Protein AF-A0A7S0PW74-F1 (afdb_monomer_lite)

Sequence (748 aa):
HPSLRSSLRRDSSGASSLSLKTGSLSGWDAIRASLVSQNSRSLRGGLPRKHKSSKRLRESSTKAVKDARGGAAVTSRTSLGFSASAIYFLVLERTWWYCALVIAGVFALSLGVCALLCMVVGGFHDPLDSTATAPLRFAASHVLTMSFGTVTPVTDASYALAVTQCFLGVLLNVFMFTFVITKFQRPLAHMLLADSACLCTRAGEPFILVRIGNLRCNTLHRAEVTLTLLRRKRTPEGETFVSRTALSLQEPPRTLTAVATVAHKIIPQGPGGVFMDLATGRKTSEELKDLLLQCIVTAYDPIYDAEVCAVKVYSAHNFARGCVYADVMNVDEKGQAVVDFERIHDVLPQKVKIFPPLKDSWEGPDMNRPARMLEVVFGGGRACHGSKDDAFPTLGPLTAMEQVCSYCYKLALLLNEAGMDYIPYIANISLGDDKPDWLEACNPKKETPVARLQGKTEWIAGSDAIMSTLAEMDERVRAVVARRREDVNEGHEQVIKKAYMSVLGGVMFGPTVGLKRAVKIGGVGVMLLKMVGLVTPDIEKEVEEEMKKQMERKEAESEAPSDDIVVDVDNVDEGLNVRSLVQTCVSEAFDTIERLTAPSHGDEGRMFLCGKAPGVMDFGAAVDLANFFQPSFEVFLAKHDIRFRIGPNCRAWHARMTSLPHWRSGMGAGHSDGTAAAMKTIVTKLVLWSKDPGYPERAASEELLRSTMRDFPPAYIEDTGKEEMRSDDMDSVNGGTSLNSATAKLCV

pLDDT: mean 70.31, std 19.85, range [21.89, 93.12]

Structure (mmCIF, N/CA/C/O backbone):
data_AF-A0A7S0PW74-F1
#
_entry.id   AF-A0A7S0PW74-F1
#
loop_
_atom_site.group_PDB
_atom_site.id
_atom_site.type_symbol
_atom_site.label_atom_id
_atom_site.label_alt_id
_atom_site.label_comp_id
_atom_site.label_asym_id
_atom_site.label_entity_id
_atom_site.label_seq_id
_atom_site.pdbx_PDB_ins_code
_atom_site.Cartn_x
_atom_site.Cartn_y
_atom_site.Cartn_z
_atom_site.occupancy
_atom_site.B_iso_or_equiv
_atom_site.auth_seq_id
_atom_site.auth_comp_id
_atom_site.auth_asym_id
_atom_site.auth_atom_id
_atom_site.pdbx_PDB_model_num
ATOM 1 N N . HIS A 1 1 ? -49.889 -34.559 -34.375 1.00 26.36 1 HIS A N 1
ATOM 2 C CA . HIS A 1 1 ? -50.869 -34.787 -33.290 1.00 26.36 1 HIS A CA 1
ATOM 3 C C . HIS A 1 1 ? -50.469 -33.950 -32.068 1.00 26.36 1 HIS A C 1
ATOM 5 O O . HIS A 1 1 ? -49.305 -33.566 -32.017 1.00 26.36 1 HIS A O 1
ATOM 11 N N . PRO A 1 2 ? -51.425 -33.532 -31.215 1.00 39.31 2 PRO A N 1
ATOM 12 C CA . PRO A 1 2 ? -51.431 -32.190 -30.596 1.00 39.31 2 PRO A CA 1
ATOM 13 C C . PRO A 1 2 ? -51.059 -32.203 -29.092 1.00 39.31 2 PRO A C 1
ATOM 15 O O . PRO A 1 2 ? -51.047 -33.270 -28.494 1.00 39.31 2 PRO A O 1
ATOM 18 N N . SER A 1 3 ? -50.693 -31.086 -28.445 1.00 31.28 3 SER A N 1
ATOM 19 C CA . SER A 1 3 ? -51.528 -29.910 -28.090 1.00 31.28 3 SER A CA 1
ATOM 20 C C . SER A 1 3 ? -50.742 -28.575 -28.174 1.00 31.28 3 SER A C 1
ATOM 22 O O . SER A 1 3 ? -49.561 -28.541 -27.861 1.00 31.28 3 SER A O 1
ATOM 24 N N . LEU A 1 4 ? -51.255 -27.462 -28.739 1.00 30.25 4 LEU A N 1
ATOM 25 C CA . LEU A 1 4 ? -52.389 -26.606 -28.297 1.00 30.25 4 LEU A CA 1
ATOM 26 C C . LEU A 1 4 ? -52.130 -26.040 -26.881 1.00 30.25 4 LEU A C 1
ATOM 28 O O . LEU A 1 4 ? -51.934 -26.833 -25.973 1.00 30.25 4 LEU A O 1
ATOM 32 N N . ARG A 1 5 ? -52.140 -24.730 -26.572 1.00 27.38 5 ARG A N 1
ATOM 33 C CA . ARG A 1 5 ? -52.720 -23.476 -27.141 1.00 27.38 5 ARG A CA 1
ATOM 34 C C . ARG A 1 5 ? -51.967 -22.275 -26.470 1.00 27.38 5 ARG A C 1
ATOM 36 O O . ARG A 1 5 ? -51.250 -22.527 -25.515 1.00 27.38 5 ARG A O 1
ATOM 43 N N . SER A 1 6 ? -52.043 -20.981 -26.824 1.00 25.36 6 SER A N 1
ATOM 44 C CA . SER A 1 6 ? -52.828 -20.210 -27.811 1.00 25.36 6 SER A CA 1
ATOM 45 C C . SER A 1 6 ? -52.332 -18.745 -27.955 1.00 25.36 6 SER A C 1
ATOM 47 O O . SER A 1 6 ? -51.978 -18.127 -26.960 1.00 25.36 6 SER A O 1
ATOM 49 N N . SER A 1 7 ? -52.446 -18.196 -29.179 1.00 25.28 7 SER A N 1
ATOM 50 C CA . SER A 1 7 ? -52.958 -16.843 -29.553 1.00 25.28 7 SER A CA 1
ATOM 51 C C . SER A 1 7 ? -52.359 -15.563 -28.914 1.00 25.28 7 SER A C 1
ATOM 53 O O . SER A 1 7 ? -52.553 -15.321 -27.732 1.00 25.28 7 SER A O 1
ATOM 55 N N . LEU A 1 8 ? -51.644 -14.699 -29.658 1.00 25.05 8 LEU A N 1
ATOM 56 C CA . LEU A 1 8 ? -52.113 -13.688 -30.653 1.00 25.05 8 LEU A CA 1
ATOM 57 C C . LEU A 1 8 ? -52.636 -12.358 -30.058 1.00 25.05 8 LEU A C 1
ATOM 59 O O . LEU A 1 8 ? -53.739 -12.346 -29.519 1.00 25.05 8 LEU A O 1
ATOM 63 N N . ARG A 1 9 ? -51.975 -11.227 -30.385 1.00 23.22 9 ARG A N 1
ATOM 64 C CA . ARG A 1 9 ? -52.495 -10.170 -31.303 1.00 23.22 9 ARG A CA 1
ATOM 65 C C . ARG A 1 9 ? -51.614 -8.898 -31.366 1.00 23.22 9 ARG A C 1
ATOM 67 O O . ARG A 1 9 ? -51.376 -8.328 -30.315 1.00 23.22 9 ARG A O 1
ATOM 74 N N . ARG A 1 10 ? -51.341 -8.433 -32.608 1.00 24.02 10 ARG A N 1
ATOM 75 C CA . ARG A 1 10 ? -51.412 -7.032 -33.137 1.00 24.02 10 ARG A CA 1
ATOM 76 C C . ARG A 1 10 ? -50.574 -5.919 -32.463 1.00 24.02 10 ARG A C 1
ATOM 78 O O . ARG A 1 10 ? -50.341 -5.977 -31.272 1.00 24.02 10 ARG A O 1
ATOM 85 N N . ASP A 1 11 ? -50.160 -4.812 -33.089 1.00 23.56 11 ASP A N 1
ATOM 86 C CA . ASP A 1 11 ? -50.058 -4.282 -34.477 1.00 23.56 11 ASP A CA 1
ATOM 87 C C . ASP A 1 11 ? -49.192 -2.982 -34.366 1.00 23.56 11 ASP A C 1
ATOM 89 O O . ASP A 1 11 ? -49.089 -2.446 -33.265 1.00 23.56 11 ASP A O 1
ATOM 93 N N . SER A 1 12 ? -48.533 -2.374 -35.366 1.00 23.67 12 SER A N 1
ATOM 94 C CA . SER A 1 12 ? -48.287 -2.657 -36.797 1.00 23.67 12 SER A CA 1
ATOM 95 C C . SER A 1 12 ? -47.074 -1.827 -37.312 1.00 23.67 12 SER A C 1
ATOM 97 O O . SER A 1 12 ? -46.492 -1.050 -36.567 1.00 23.67 12 SER A O 1
ATOM 99 N N . SER A 1 13 ? -46.774 -1.921 -38.620 1.00 23.92 13 SER A N 1
ATOM 100 C CA . SER A 1 13 ? -46.237 -0.851 -39.508 1.00 23.92 13 SER A CA 1
ATOM 101 C C . SER A 1 13 ? -44.921 -0.113 -39.176 1.00 23.92 13 SER A C 1
ATOM 103 O O . SER A 1 13 ? -44.860 0.704 -38.264 1.00 23.92 13 SER A O 1
ATOM 105 N N . GLY A 1 14 ? -43.924 -0.246 -40.064 1.00 25.14 14 GLY A N 1
ATOM 106 C CA . GLY A 1 14 ? -42.720 0.605 -40.055 1.00 25.14 14 GLY A CA 1
ATOM 107 C C . GLY A 1 14 ? -41.662 0.297 -41.126 1.00 25.14 14 GLY A C 1
ATOM 108 O O . GLY A 1 14 ? -40.483 0.533 -40.888 1.00 25.14 14 GLY A O 1
ATOM 109 N N . ALA A 1 15 ? -42.038 -0.274 -42.276 1.00 24.55 15 ALA A N 1
ATOM 110 C CA . ALA A 1 15 ? -41.085 -0.621 -43.334 1.00 24.55 15 ALA A CA 1
ATOM 111 C C . ALA A 1 15 ? -40.976 0.489 -44.393 1.00 24.55 15 ALA A C 1
ATOM 113 O O . ALA A 1 15 ? -41.976 0.846 -45.013 1.00 24.55 15 ALA A O 1
ATOM 114 N N . SER A 1 16 ? -39.756 0.955 -44.670 1.00 23.95 16 SER A N 1
ATOM 115 C CA . SER A 1 16 ? -39.411 1.671 -45.903 1.00 23.95 16 SER A CA 1
ATOM 116 C C . SER A 1 16 ? -38.285 0.926 -46.625 1.00 23.95 16 SER A C 1
ATOM 118 O O . SER A 1 16 ? -37.119 0.934 -46.239 1.00 23.95 16 SER A O 1
ATOM 120 N N . SER A 1 17 ? -38.668 0.210 -47.677 1.00 23.95 17 SER A N 1
ATOM 121 C CA . SER A 1 17 ? -37.766 -0.547 -48.541 1.00 23.95 17 SER A CA 1
ATOM 122 C C . SER A 1 17 ? -37.004 0.360 -49.506 1.00 23.95 17 SER A C 1
ATOM 124 O O . SER A 1 17 ? -37.617 1.201 -50.161 1.00 23.95 17 SER A O 1
ATOM 126 N N . LEU A 1 18 ? -35.721 0.074 -49.732 1.00 24.02 18 LEU A N 1
ATOM 127 C CA . LEU A 1 18 ? -35.034 0.425 -50.976 1.00 24.02 18 LEU A CA 1
ATOM 128 C C . LEU A 1 18 ? -34.329 -0.822 -51.513 1.00 24.02 18 LEU A C 1
ATOM 130 O O . LEU A 1 18 ? -33.553 -1.463 -50.806 1.00 24.02 18 LEU A O 1
ATOM 134 N N . SER A 1 19 ? -34.668 -1.214 -52.742 1.00 23.45 19 SER A N 1
ATOM 135 C CA . SER A 1 19 ? -34.262 -2.500 -53.307 1.00 23.45 19 SER A CA 1
ATOM 136 C C . SER A 1 19 ? -32.999 -2.404 -54.158 1.00 23.45 19 SER A C 1
ATOM 138 O O . SER A 1 19 ? -32.862 -1.471 -54.941 1.00 23.45 19 SER A O 1
ATOM 140 N N . LEU A 1 20 ? -32.204 -3.476 -54.111 1.00 27.30 20 LEU A N 1
ATOM 141 C CA . LEU A 1 20 ? -31.405 -4.018 -55.217 1.00 27.30 20 LEU A CA 1
ATOM 142 C C . LEU A 1 20 ? -30.475 -3.061 -55.987 1.00 27.30 20 LEU A C 1
ATOM 144 O O . LEU A 1 20 ? -30.891 -2.331 -56.883 1.00 27.30 20 LEU A O 1
ATOM 148 N N . LYS A 1 21 ? -29.171 -3.321 -55.851 1.00 24.86 21 LYS A N 1
ATOM 149 C CA . LYS A 1 21 ? -28.338 -3.607 -57.029 1.00 24.86 21 LYS A CA 1
ATOM 150 C C . LYS A 1 21 ? -27.363 -4.738 -56.719 1.00 24.86 21 LYS A C 1
ATOM 152 O O . LYS A 1 21 ? -26.547 -4.642 -55.810 1.00 24.86 21 LYS A O 1
ATOM 157 N N . THR A 1 22 ? -27.478 -5.821 -57.476 1.00 34.19 22 THR A N 1
ATOM 158 C CA . THR A 1 22 ? -26.543 -6.947 -57.470 1.00 34.19 22 THR A CA 1
ATOM 159 C C . THR A 1 22 ? -25.238 -6.543 -58.151 1.00 34.19 22 THR A C 1
ATOM 161 O O . THR A 1 22 ? -25.248 -6.147 -59.315 1.00 34.19 22 THR A O 1
ATOM 164 N N . GLY A 1 23 ? -24.118 -6.685 -57.445 1.00 29.89 23 GLY A N 1
ATOM 165 C CA . GLY A 1 23 ? -22.765 -6.571 -57.987 1.00 29.89 23 GLY A CA 1
ATOM 166 C C . GLY A 1 23 ? -21.885 -7.633 -57.335 1.00 29.89 23 GLY A C 1
ATOM 167 O O . GLY A 1 23 ? -21.949 -7.819 -56.121 1.00 29.89 23 GLY A O 1
ATOM 168 N N . SER A 1 24 ? -21.119 -8.377 -58.133 1.00 39.22 24 SER A N 1
ATOM 169 C CA . SER A 1 24 ? -20.318 -9.507 -57.656 1.00 39.22 24 SER A CA 1
ATOM 170 C C . SER A 1 24 ? -19.193 -9.039 -56.729 1.00 39.22 24 SER A C 1
ATOM 172 O O . SER A 1 24 ? -18.222 -8.433 -57.185 1.00 39.22 24 SER A O 1
ATOM 174 N N . LEU A 1 25 ? -19.306 -9.342 -55.436 1.00 34.91 25 LEU A N 1
ATOM 175 C CA . LEU A 1 25 ? -18.268 -9.049 -54.450 1.00 34.91 25 LEU A CA 1
ATOM 176 C C . LEU A 1 25 ? -17.141 -10.082 -54.537 1.00 34.91 25 LEU A C 1
ATOM 178 O O . LEU A 1 25 ? -17.371 -11.290 -54.473 1.00 34.91 25 LEU A O 1
ATOM 182 N N . SER A 1 26 ? -15.914 -9.588 -54.690 1.00 47.88 26 SER A N 1
ATOM 183 C CA . SER A 1 26 ? -14.710 -10.420 -54.705 1.00 47.88 26 SER A CA 1
ATOM 184 C C . SER A 1 26 ? -14.426 -11.016 -53.319 1.00 47.88 26 SER A C 1
ATOM 186 O O . SER A 1 26 ? -14.817 -10.449 -52.297 1.00 47.88 26 SER A O 1
ATOM 188 N N . GLY A 1 27 ? -13.681 -12.126 -53.260 1.00 46.31 27 GLY A N 1
ATOM 189 C CA . GLY A 1 27 ? -13.376 -12.840 -52.007 1.00 46.31 27 GLY A CA 1
ATOM 190 C C . GLY A 1 27 ? -12.637 -12.030 -50.925 1.00 46.31 27 GLY A C 1
ATOM 191 O O . GLY A 1 27 ? -12.500 -12.501 -49.799 1.00 46.31 27 GLY A O 1
ATOM 192 N N . TRP A 1 28 ? -12.191 -10.808 -51.227 1.00 41.69 28 TRP A N 1
ATOM 193 C CA . TRP A 1 28 ? -11.517 -9.914 -50.285 1.00 41.69 28 TRP A CA 1
ATOM 194 C C . TRP A 1 28 ? -12.446 -9.296 -49.231 1.00 41.69 28 TRP A C 1
ATOM 196 O O . TRP A 1 28 ? -12.022 -9.105 -48.089 1.00 41.69 28 TRP A O 1
ATOM 206 N N . ASP A 1 29 ? -13.716 -9.041 -49.554 1.00 44.25 29 ASP A N 1
ATOM 207 C CA . ASP A 1 29 ? -14.646 -8.423 -48.596 1.00 44.25 29 ASP A CA 1
ATOM 208 C C . ASP A 1 29 ? -15.149 -9.421 -47.540 1.00 44.25 29 ASP A C 1
ATOM 210 O O . ASP A 1 29 ? -15.344 -9.054 -46.380 1.00 44.25 29 ASP A O 1
ATOM 214 N N . ALA A 1 30 ? -15.227 -10.713 -47.883 1.00 44.44 30 ALA A N 1
ATOM 215 C CA . ALA A 1 30 ? -15.480 -11.788 -46.919 1.00 44.44 30 ALA A CA 1
ATOM 216 C C . ALA A 1 30 ? -14.355 -11.904 -45.868 1.00 44.44 30 ALA A C 1
ATOM 218 O O . ALA A 1 30 ? -14.619 -12.099 -44.679 1.00 44.44 30 ALA A O 1
ATOM 219 N N . ILE A 1 31 ? -13.096 -11.713 -46.282 1.00 46.66 31 ILE A N 1
ATOM 220 C CA . ILE A 1 31 ? -11.932 -11.697 -45.379 1.00 46.66 31 ILE A CA 1
ATOM 221 C C . ILE A 1 31 ? -11.988 -10.473 -44.453 1.00 46.66 31 ILE A C 1
ATOM 223 O O . ILE A 1 31 ? -11.723 -10.586 -43.254 1.00 46.66 31 ILE A O 1
ATOM 227 N N . ARG A 1 32 ? -12.388 -9.305 -44.973 1.00 43.56 32 ARG A N 1
ATOM 228 C CA . ARG A 1 32 ? -12.528 -8.081 -44.169 1.00 43.56 32 ARG A CA 1
ATOM 229 C C . ARG A 1 32 ? -13.679 -8.179 -43.155 1.00 43.56 32 ARG A C 1
ATOM 231 O O . ARG A 1 32 ? -13.511 -7.721 -42.029 1.00 43.56 32 ARG A O 1
ATOM 238 N N . ALA A 1 33 ? -14.792 -8.832 -43.499 1.00 39.62 33 ALA A N 1
ATOM 239 C CA . ALA A 1 33 ? -15.888 -9.106 -42.563 1.00 39.62 33 ALA A CA 1
ATOM 240 C C . ALA A 1 33 ? -15.487 -10.087 -41.439 1.00 39.62 33 ALA A C 1
ATOM 242 O O . ALA A 1 33 ? -15.831 -9.866 -40.278 1.00 39.62 33 ALA A O 1
ATOM 243 N N . SER A 1 34 ? -14.699 -11.122 -41.761 1.00 38.75 34 SER A N 1
ATOM 244 C CA . SER A 1 34 ? -14.145 -12.075 -40.781 1.00 38.75 34 SER A CA 1
ATOM 245 C C . SER A 1 34 ? -13.250 -11.397 -39.729 1.00 38.75 34 SER A C 1
ATOM 247 O O . SER A 1 34 ? -13.304 -11.723 -38.544 1.00 38.75 34 SER A O 1
ATOM 249 N N . LEU A 1 35 ? -12.474 -10.386 -40.136 1.00 39.03 35 LEU A N 1
ATOM 250 C CA . LEU A 1 35 ? -11.573 -9.642 -39.245 1.00 39.03 35 LEU A CA 1
ATOM 251 C C . LEU A 1 35 ? -12.277 -8.655 -38.294 1.00 39.03 35 LEU A C 1
ATOM 253 O O . LEU A 1 35 ? -11.657 -8.215 -37.328 1.00 39.03 35 LEU A O 1
ATOM 257 N N . VAL A 1 36 ? -13.546 -8.306 -38.537 1.00 37.41 36 VAL A N 1
ATOM 258 C CA . VAL A 1 36 ? -14.300 -7.337 -37.714 1.00 37.41 36 VAL A CA 1
ATOM 259 C C . VAL A 1 36 ? -15.231 -8.022 -36.701 1.00 37.41 36 VAL A C 1
ATOM 261 O O . VAL A 1 36 ? -15.533 -7.438 -35.663 1.00 37.41 36 VAL A O 1
ATOM 264 N N . SER A 1 37 ? -15.647 -9.273 -36.932 1.00 31.47 37 SER A N 1
ATOM 265 C CA . SER A 1 37 ? -16.603 -9.979 -36.058 1.00 31.47 37 SER A CA 1
ATOM 266 C C . SER A 1 37 ? -15.991 -10.701 -34.844 1.00 31.47 37 SER A C 1
ATOM 268 O O . SER A 1 37 ? -16.731 -11.147 -33.969 1.00 31.47 37 SER A O 1
ATOM 270 N N . GLN A 1 38 ? -14.660 -10.776 -34.713 1.00 34.81 38 GLN A N 1
ATOM 271 C CA . GLN A 1 38 ? -13.976 -11.507 -33.625 1.00 34.81 38 GLN A CA 1
ATOM 272 C C . GLN A 1 38 ? -14.002 -10.838 -32.228 1.00 34.81 38 GLN A C 1
ATOM 274 O O . GLN A 1 38 ? -13.204 -11.199 -31.365 1.00 34.81 38 GLN A O 1
ATOM 279 N N . ASN A 1 39 ? -14.901 -9.883 -31.961 1.00 31.22 39 ASN A N 1
ATOM 280 C CA . ASN A 1 39 ? -14.884 -9.096 -30.717 1.00 31.22 39 ASN A CA 1
ATOM 281 C C . ASN A 1 39 ? -16.090 -9.319 -29.777 1.00 31.22 39 ASN A C 1
ATOM 283 O O . ASN A 1 39 ? -16.366 -8.476 -28.924 1.00 31.22 39 ASN A O 1
ATOM 287 N N . SER A 1 40 ? -16.803 -10.450 -29.884 1.00 31.00 40 SER A N 1
ATOM 288 C CA . SER A 1 40 ? -17.872 -10.801 -28.930 1.00 31.00 40 SER A CA 1
ATOM 289 C C . SER A 1 40 ? -18.058 -12.313 -28.709 1.00 31.00 40 SER A C 1
ATOM 291 O O . SER A 1 40 ? -18.593 -12.991 -29.583 1.00 31.00 40 SER A O 1
ATOM 293 N N . ARG A 1 41 ? -17.762 -12.777 -27.476 1.00 27.94 41 ARG A N 1
ATOM 294 C CA . ARG A 1 41 ? -17.952 -14.153 -26.934 1.00 27.94 41 ARG A CA 1
ATOM 295 C C . ARG A 1 41 ? -17.000 -15.202 -27.569 1.00 27.94 41 ARG A C 1
ATOM 297 O O . ARG A 1 41 ? -16.639 -15.072 -28.726 1.00 27.94 41 ARG A O 1
ATOM 304 N N . SER A 1 42 ? -16.518 -16.239 -26.874 1.00 25.66 42 SER A N 1
ATOM 305 C CA . SER A 1 42 ? -16.908 -16.842 -25.583 1.00 25.66 42 SER A CA 1
ATOM 306 C C . SER A 1 42 ? -15.698 -17.334 -24.744 1.00 25.66 42 SER A C 1
ATOM 308 O O . SER A 1 42 ? -14.543 -17.090 -25.083 1.00 25.66 42 SER A O 1
ATOM 310 N N . LEU A 1 43 ? -15.975 -17.999 -23.611 1.00 33.78 43 LEU A N 1
ATOM 311 C CA . LEU A 1 43 ? -14.990 -18.627 -22.717 1.00 33.78 43 LEU A CA 1
ATOM 312 C C . LEU A 1 43 ? -14.404 -19.950 -23.271 1.00 33.78 43 LEU A C 1
ATOM 314 O O . LEU A 1 43 ? -15.048 -20.629 -24.064 1.00 33.78 43 LEU A O 1
ATOM 318 N N . ARG A 1 44 ? -13.278 -20.372 -22.659 1.00 28.30 44 ARG A N 1
ATOM 319 C CA . ARG A 1 44 ? -12.519 -21.646 -22.788 1.00 28.30 44 ARG A CA 1
ATOM 320 C C . ARG A 1 44 ? -11.646 -21.809 -24.049 1.00 28.30 44 ARG A C 1
ATOM 322 O O . ARG A 1 44 ? -12.087 -21.587 -25.165 1.00 28.30 44 ARG A O 1
ATOM 329 N N . GLY A 1 45 ? -10.415 -22.294 -23.832 1.00 26.20 45 GLY A N 1
ATOM 330 C CA . GLY A 1 45 ? -9.419 -22.624 -24.867 1.00 26.20 45 GLY A CA 1
ATOM 331 C C . GLY A 1 45 ? -8.117 -21.827 -24.704 1.00 26.20 45 GLY A C 1
ATOM 332 O O . GLY A 1 45 ? -8.136 -20.600 -24.722 1.00 26.20 45 GLY A O 1
ATOM 333 N N . GLY A 1 46 ? -6.988 -22.507 -24.478 1.00 37.75 46 GLY A N 1
ATOM 334 C CA . GLY A 1 46 ? -5.704 -21.865 -24.158 1.00 37.75 46 GLY A CA 1
ATOM 335 C C . GLY A 1 46 ? -4.875 -21.425 -25.374 1.00 37.75 46 GLY A C 1
ATOM 336 O O . GLY A 1 46 ? -4.895 -22.089 -26.402 1.00 37.75 46 GLY A O 1
ATOM 337 N N . LEU A 1 47 ? -4.069 -20.366 -25.172 1.00 37.31 47 LEU A N 1
ATOM 338 C CA . LEU A 1 47 ? -3.068 -19.768 -26.088 1.00 37.31 47 LEU A CA 1
ATOM 339 C C . LEU A 1 47 ? -3.653 -19.118 -27.369 1.00 37.31 47 LEU A C 1
ATOM 341 O O . LEU A 1 47 ? -4.346 -19.769 -28.139 1.00 37.31 47 LEU A O 1
ATOM 345 N N . PRO A 1 48 ? -3.363 -17.816 -27.616 1.00 37.25 48 PRO A N 1
ATOM 346 C CA . PRO A 1 48 ? -1.986 -17.354 -27.826 1.00 37.25 48 PRO A CA 1
ATOM 347 C C . PRO A 1 48 ? -1.652 -16.002 -27.143 1.00 37.25 48 PRO A C 1
ATOM 349 O O . PRO A 1 48 ? -1.709 -14.939 -27.766 1.00 37.25 48 PRO A O 1
ATOM 352 N N . ARG A 1 49 ? -1.240 -16.019 -25.861 1.00 36.72 49 ARG A N 1
ATOM 353 C CA . ARG A 1 49 ? -0.764 -14.807 -25.140 1.00 36.72 49 ARG A CA 1
ATOM 354 C C . ARG A 1 49 ? 0.741 -14.523 -25.306 1.00 36.72 49 ARG A C 1
ATOM 356 O O . ARG A 1 49 ? 1.091 -13.379 -25.603 1.00 36.72 49 ARG A O 1
ATOM 363 N N . LYS A 1 50 ? 1.606 -15.550 -25.232 1.00 38.31 50 LYS A N 1
ATOM 364 C CA . LYS A 1 50 ? 3.087 -15.426 -25.185 1.00 38.31 50 LYS A CA 1
ATOM 365 C C . LYS A 1 50 ? 3.726 -14.551 -26.279 1.00 38.31 50 LYS A C 1
ATOM 367 O O . LYS A 1 50 ? 4.732 -13.888 -26.044 1.00 38.31 50 LYS A O 1
ATOM 372 N N . HIS A 1 51 ? 3.167 -14.520 -27.492 1.00 38.22 51 HIS A N 1
ATOM 373 C CA . HIS A 1 51 ? 3.782 -13.762 -28.592 1.00 38.22 51 HIS A CA 1
ATOM 374 C C . HIS A 1 51 ? 3.449 -12.254 -28.571 1.00 38.22 51 HIS A C 1
ATOM 376 O O . HIS A 1 51 ? 4.185 -11.453 -29.154 1.00 38.22 51 HIS A O 1
ATOM 382 N N . LYS A 1 52 ? 2.365 -11.850 -27.885 1.00 46.22 52 LYS A N 1
ATOM 383 C CA . LYS A 1 52 ? 1.984 -10.437 -27.691 1.00 46.22 52 LYS A CA 1
ATOM 384 C C . LYS A 1 52 ? 2.655 -9.823 -26.451 1.00 46.22 52 LYS A C 1
ATOM 386 O O . LYS A 1 52 ? 2.988 -8.639 -26.485 1.00 46.22 52 LYS A O 1
ATOM 391 N N . SER A 1 53 ? 2.896 -10.606 -25.397 1.00 54.00 53 SER A N 1
ATOM 392 C CA . SER A 1 53 ? 3.572 -10.165 -24.163 1.00 54.00 53 SER A CA 1
ATOM 393 C C . SER A 1 53 ? 5.049 -9.822 -24.395 1.00 54.00 53 SER A C 1
ATOM 395 O O . SER A 1 53 ? 5.464 -8.698 -24.115 1.00 54.00 53 SER A O 1
ATOM 397 N N . SER A 1 54 ? 5.824 -10.722 -25.014 1.00 58.72 54 SER A N 1
ATOM 398 C CA . SER A 1 54 ? 7.246 -10.488 -25.335 1.00 58.72 54 SER A CA 1
ATOM 399 C C . SER A 1 54 ? 7.471 -9.210 -26.163 1.00 58.72 54 SER A C 1
ATOM 401 O O . SER A 1 54 ? 8.415 -8.454 -25.918 1.00 58.72 54 SER A O 1
ATOM 403 N N . LYS A 1 55 ? 6.563 -8.913 -27.106 1.00 62.75 55 LYS A N 1
ATOM 404 C CA . LYS A 1 55 ? 6.609 -7.678 -27.900 1.00 62.75 55 LYS A CA 1
ATOM 405 C C . LYS A 1 55 ? 6.415 -6.431 -27.025 1.00 62.75 55 LYS A C 1
ATOM 407 O O . LYS A 1 55 ? 7.226 -5.515 -27.125 1.00 62.75 55 LYS A O 1
ATOM 412 N N . ARG A 1 56 ? 5.423 -6.428 -26.122 1.00 67.94 56 ARG A N 1
ATOM 413 C CA . ARG A 1 56 ? 5.193 -5.326 -25.166 1.00 67.94 56 ARG A CA 1
ATOM 414 C C . ARG A 1 56 ? 6.379 -5.090 -24.230 1.00 67.94 56 ARG A C 1
ATOM 416 O O . ARG A 1 56 ? 6.758 -3.942 -24.031 1.00 67.94 56 ARG A O 1
ATOM 423 N N . LEU A 1 57 ? 7.000 -6.148 -23.701 1.00 60.06 57 LEU A N 1
ATOM 424 C CA . LEU A 1 57 ? 8.174 -6.024 -22.823 1.00 60.06 57 LEU A CA 1
ATOM 425 C C . LEU A 1 57 ? 9.362 -5.375 -23.555 1.00 60.06 57 LEU A C 1
ATOM 427 O O . LEU A 1 57 ? 9.994 -4.453 -23.036 1.00 60.06 57 LEU A O 1
ATOM 431 N N . ARG A 1 58 ? 9.620 -5.783 -24.807 1.00 59.88 58 ARG A N 1
ATOM 432 C CA . ARG A 1 58 ? 10.639 -5.150 -25.665 1.00 59.88 58 ARG A CA 1
ATOM 433 C C . ARG A 1 58 ? 10.295 -3.690 -25.985 1.00 59.88 58 ARG A C 1
ATOM 435 O O . ARG A 1 58 ? 11.182 -2.839 -25.949 1.00 59.88 58 ARG A O 1
ATOM 442 N N . GLU A 1 59 ? 9.031 -3.375 -26.256 1.00 67.06 59 GLU A N 1
ATOM 443 C CA . GLU A 1 59 ? 8.564 -2.001 -26.499 1.00 67.06 59 GLU A CA 1
ATOM 444 C C . GLU A 1 59 ? 8.689 -1.108 -25.250 1.00 67.06 59 GLU A C 1
ATOM 446 O O . GLU A 1 59 ? 9.172 0.017 -25.361 1.00 67.06 59 GLU A O 1
ATOM 451 N N . SER A 1 60 ? 8.350 -1.598 -24.052 1.00 58.62 60 SER A N 1
ATOM 452 C CA . SER A 1 60 ? 8.458 -0.809 -22.814 1.00 58.62 60 SER A CA 1
ATOM 453 C C . SER A 1 60 ? 9.919 -0.590 -22.382 1.00 58.62 60 SER A C 1
ATOM 455 O O . SER A 1 60 ? 10.294 0.535 -22.046 1.00 58.62 60 SER A O 1
ATOM 457 N N . SER A 1 61 ? 10.790 -1.603 -22.502 1.00 59.03 61 SER A N 1
ATOM 458 C CA . SER A 1 61 ? 12.238 -1.441 -22.266 1.00 59.03 61 SER A CA 1
ATOM 459 C C . SER A 1 61 ? 12.885 -0.488 -23.284 1.00 59.03 61 SER A C 1
ATOM 461 O O . SER A 1 61 ? 13.568 0.460 -22.897 1.00 59.03 61 SER A O 1
ATOM 463 N N . THR A 1 62 ? 12.605 -0.637 -24.587 1.00 59.50 62 THR A N 1
ATOM 464 C CA . THR A 1 62 ? 13.127 0.305 -25.601 1.00 59.50 62 THR A CA 1
ATOM 465 C C . THR A 1 62 ? 12.583 1.724 -25.432 1.00 59.50 62 THR A C 1
ATOM 467 O O . THR A 1 62 ? 13.310 2.676 -25.718 1.00 59.50 62 THR A O 1
ATOM 470 N N . LYS A 1 63 ? 11.358 1.896 -24.916 1.00 62.50 63 LYS A N 1
ATOM 471 C CA . LYS A 1 63 ? 10.814 3.207 -24.538 1.00 62.50 63 LYS A CA 1
ATOM 472 C C . LYS A 1 63 ? 11.566 3.814 -23.350 1.00 62.50 63 LYS A C 1
ATOM 474 O O . LYS A 1 63 ? 12.018 4.945 -23.477 1.00 62.50 63 LYS A O 1
ATOM 479 N N . ALA A 1 64 ? 11.800 3.070 -22.268 1.00 54.62 64 ALA A N 1
ATOM 480 C CA . ALA A 1 64 ? 12.579 3.556 -21.119 1.00 54.62 64 ALA A CA 1
ATOM 481 C C . ALA A 1 64 ? 14.028 3.937 -21.503 1.00 54.62 64 ALA A C 1
ATOM 483 O O . ALA A 1 64 ? 14.554 4.966 -21.081 1.00 54.62 64 ALA A O 1
ATOM 484 N N . VAL A 1 65 ? 14.662 3.161 -22.390 1.00 57.22 65 VAL A N 1
ATOM 485 C CA . VAL A 1 65 ? 15.989 3.485 -22.948 1.00 57.22 65 VAL A CA 1
ATOM 486 C C . VAL A 1 65 ? 15.949 4.701 -23.887 1.00 57.22 65 VAL A C 1
ATOM 488 O O . VAL A 1 65 ? 16.934 5.430 -23.991 1.00 57.22 65 VAL A O 1
ATOM 491 N N . LYS A 1 66 ? 14.833 4.955 -24.582 1.00 60.22 66 LYS A N 1
ATOM 492 C CA . LYS A 1 66 ? 14.648 6.147 -25.427 1.00 60.22 66 LYS A CA 1
ATOM 493 C C . LYS A 1 66 ? 14.382 7.404 -24.593 1.00 60.22 66 LYS A C 1
ATOM 495 O O . LYS A 1 66 ? 14.923 8.463 -24.908 1.00 60.22 66 LYS A O 1
ATOM 500 N N . ASP A 1 67 ? 13.597 7.286 -23.529 1.00 58.69 67 ASP A N 1
ATOM 501 C CA . ASP A 1 67 ? 13.308 8.384 -22.606 1.00 58.69 67 ASP A CA 1
ATOM 502 C C . ASP A 1 67 ? 14.583 8.780 -21.832 1.00 58.69 67 ASP A C 1
ATOM 504 O O . ASP A 1 67 ? 14.864 9.971 -21.692 1.00 58.69 67 ASP A O 1
ATOM 508 N N . ALA A 1 68 ? 15.449 7.812 -21.492 1.00 55.12 68 ALA A N 1
ATOM 509 C CA . ALA A 1 68 ? 16.804 8.053 -20.971 1.00 55.12 68 ALA A CA 1
ATOM 510 C C . ALA A 1 68 ? 17.720 8.842 -21.925 1.00 55.12 68 ALA A C 1
ATOM 512 O O . ALA A 1 68 ? 18.631 9.533 -21.478 1.00 55.12 68 ALA A O 1
ATOM 513 N N . ARG A 1 69 ? 17.468 8.792 -23.240 1.00 55.75 69 ARG A N 1
ATOM 514 C CA . ARG A 1 69 ? 18.199 9.568 -24.263 1.00 55.75 69 ARG A CA 1
ATOM 515 C C . ARG A 1 69 ? 17.609 10.968 -24.496 1.00 55.75 69 ARG A C 1
ATOM 517 O O . ARG A 1 69 ? 17.978 11.629 -25.461 1.00 55.75 69 ARG A O 1
ATOM 524 N N . GLY A 1 70 ? 16.695 11.424 -23.636 1.00 53.16 70 GLY A N 1
ATOM 525 C CA . GLY A 1 70 ? 16.153 12.787 -23.644 1.00 53.16 70 GLY A CA 1
ATOM 526 C C . GLY A 1 70 ? 14.774 12.950 -24.290 1.00 53.16 70 GLY A C 1
ATOM 527 O O . GLY A 1 70 ? 14.281 14.075 -24.361 1.00 53.16 70 GLY A O 1
ATOM 528 N N . GLY A 1 71 ? 14.129 11.867 -24.746 1.00 60.66 71 GLY A N 1
ATOM 529 C CA . GLY A 1 71 ? 12.722 11.866 -25.174 1.00 60.66 71 GLY A CA 1
ATOM 530 C C . GLY A 1 71 ? 12.348 13.022 -26.119 1.00 60.66 71 GLY A C 1
ATOM 531 O O . GLY A 1 71 ? 12.823 13.091 -27.253 1.00 60.66 71 GLY A O 1
ATOM 532 N N . ALA A 1 72 ? 11.501 13.942 -25.642 1.00 47.19 72 ALA A N 1
ATOM 533 C CA . ALA A 1 72 ? 11.026 15.106 -26.398 1.00 47.19 72 ALA A CA 1
ATOM 534 C C . ALA A 1 72 ? 12.146 16.067 -26.858 1.00 47.19 72 ALA A C 1
ATOM 536 O O . ALA A 1 72 ? 12.012 16.684 -27.916 1.00 47.19 72 ALA A O 1
ATOM 537 N N . ALA A 1 73 ? 13.266 16.151 -26.131 1.00 49.59 73 ALA A N 1
ATOM 538 C CA . ALA A 1 73 ? 14.408 16.995 -26.497 1.00 49.59 73 ALA A CA 1
ATOM 539 C C . ALA A 1 73 ? 15.220 16.439 -27.686 1.00 49.59 73 ALA A C 1
ATOM 541 O O . ALA A 1 73 ? 15.961 17.176 -28.337 1.00 49.59 73 ALA A O 1
ATOM 542 N N . VAL A 1 74 ? 15.058 15.153 -28.028 1.00 54.31 74 VAL A N 1
ATOM 543 C CA . VAL A 1 74 ? 15.643 14.580 -29.254 1.00 54.31 74 VAL A CA 1
ATOM 544 C C . VAL A 1 74 ? 14.932 15.137 -30.491 1.00 54.31 74 VAL A C 1
ATOM 546 O O . VAL A 1 74 ? 15.579 15.443 -31.489 1.00 54.31 74 VAL A O 1
ATOM 549 N N . THR A 1 75 ? 13.615 15.347 -30.411 1.00 51.84 75 THR A N 1
ATOM 550 C CA . THR A 1 75 ? 12.806 15.947 -31.488 1.00 51.84 75 THR A CA 1
ATOM 551 C C . THR A 1 75 ? 13.159 17.404 -31.784 1.00 51.84 75 THR A C 1
ATOM 553 O O . THR A 1 75 ? 12.917 17.845 -32.898 1.00 51.84 75 THR A O 1
ATOM 556 N N . SER A 1 76 ? 13.764 18.136 -30.843 1.00 52.41 76 SER A N 1
ATOM 557 C CA . SER A 1 76 ? 14.286 19.490 -31.081 1.00 52.41 76 SER A CA 1
ATOM 558 C C . SER A 1 76 ? 15.699 19.522 -31.679 1.00 52.41 76 SER A C 1
ATOM 560 O O . SER A 1 76 ? 16.166 20.596 -32.034 1.00 52.41 76 SER A O 1
ATOM 562 N N . ARG A 1 77 ? 16.394 18.381 -31.835 1.00 55.84 77 ARG A N 1
ATOM 563 C CA . ARG A 1 77 ? 17.731 18.346 -32.472 1.00 55.84 77 ARG A CA 1
ATOM 564 C C . ARG A 1 77 ? 17.682 18.519 -33.995 1.00 55.84 77 ARG A C 1
ATOM 566 O O . ARG A 1 77 ? 18.722 18.755 -34.594 1.00 55.84 77 ARG A O 1
ATOM 573 N N . THR A 1 78 ? 16.506 18.438 -34.622 1.00 54.94 78 THR A N 1
ATOM 574 C CA . THR A 1 78 ? 16.316 18.636 -36.074 1.00 54.94 78 THR A CA 1
ATOM 575 C C . THR A 1 78 ? 16.562 20.070 -36.553 1.00 54.94 78 THR A C 1
ATOM 577 O O . THR A 1 78 ? 16.632 20.282 -37.759 1.00 54.94 78 THR A O 1
ATOM 580 N N . SER A 1 79 ? 16.716 21.044 -35.649 1.00 53.81 79 SER A N 1
ATOM 581 C CA . SER A 1 79 ? 17.128 22.416 -35.983 1.00 53.81 79 SER A CA 1
ATOM 582 C C . SER A 1 79 ? 18.649 22.610 -36.059 1.00 53.81 79 SER A C 1
ATOM 584 O O . SER A 1 79 ? 19.099 23.640 -36.555 1.00 53.81 79 SER A O 1
ATOM 586 N N . LEU A 1 80 ? 19.451 21.643 -35.594 1.00 53.81 80 LEU A N 1
ATOM 587 C CA . LEU A 1 80 ? 20.908 21.667 -35.731 1.00 53.81 80 LEU A CA 1
ATOM 588 C C . LEU A 1 80 ? 21.312 20.869 -36.978 1.00 53.81 80 LEU A C 1
ATOM 590 O O . LEU A 1 80 ? 20.941 19.707 -37.129 1.00 53.81 80 LEU A O 1
ATOM 594 N N . GLY A 1 81 ? 22.042 21.524 -37.885 1.00 55.97 81 GLY A N 1
ATOM 595 C CA . GLY A 1 81 ? 22.304 21.031 -39.240 1.00 55.97 81 GLY A CA 1
ATOM 596 C C . GLY A 1 81 ? 23.104 19.724 -39.339 1.00 55.97 81 GLY A C 1
ATOM 597 O O . GLY A 1 81 ? 23.712 19.243 -38.382 1.00 55.97 81 GLY A O 1
ATOM 598 N N . PHE A 1 82 ? 23.125 19.156 -40.548 1.00 61.78 82 PHE A N 1
ATOM 599 C CA . PHE A 1 82 ? 23.842 17.917 -40.854 1.00 61.78 82 PHE A CA 1
ATOM 600 C C . PHE A 1 82 ? 25.360 18.076 -40.677 1.00 61.78 82 PHE A C 1
ATOM 602 O O . PHE A 1 82 ? 26.026 18.736 -41.469 1.00 61.78 82 PHE A O 1
ATOM 609 N N . SER A 1 83 ? 25.909 17.405 -39.664 1.00 73.06 83 SER A N 1
ATOM 610 C CA . SER A 1 83 ? 27.350 17.238 -39.444 1.00 73.06 83 SER A CA 1
ATOM 611 C C . SER A 1 83 ? 27.720 15.751 -39.443 1.00 73.06 83 SER A C 1
ATOM 613 O O . SER A 1 83 ? 26.891 14.900 -39.111 1.00 73.06 83 SER A O 1
ATOM 615 N N . ALA A 1 84 ? 28.971 15.417 -39.770 1.00 69.31 84 ALA A N 1
ATOM 616 C CA . ALA A 1 84 ? 29.460 14.034 -39.770 1.00 69.31 84 ALA A CA 1
ATOM 617 C C . ALA A 1 84 ? 29.296 13.349 -38.395 1.00 69.31 84 ALA A C 1
ATOM 619 O O . ALA A 1 84 ? 28.938 12.172 -38.318 1.00 69.31 84 ALA A O 1
ATOM 620 N N . SER A 1 85 ? 29.451 14.103 -37.300 1.00 74.25 85 SER A N 1
ATOM 621 C CA . SER A 1 85 ? 29.191 13.611 -35.939 1.00 74.25 85 SER A CA 1
ATOM 622 C C . SER A 1 85 ? 27.712 13.278 -35.700 1.00 74.25 85 SER A C 1
ATOM 624 O O . SER A 1 85 ? 27.401 12.316 -34.998 1.00 74.25 85 SER A O 1
ATOM 626 N N . ALA A 1 86 ? 26.783 14.009 -36.326 1.00 75.81 86 ALA A N 1
ATOM 627 C CA . ALA A 1 86 ? 25.355 13.711 -36.248 1.00 75.81 86 ALA A CA 1
ATOM 628 C C . ALA A 1 86 ? 25.014 12.392 -36.961 1.00 75.81 86 ALA A C 1
ATOM 630 O O . ALA A 1 86 ? 24.212 11.619 -36.441 1.00 75.81 86 ALA A O 1
ATOM 631 N N . ILE A 1 87 ? 25.665 12.090 -38.094 1.00 74.88 87 ILE A N 1
ATOM 632 C CA . ILE A 1 87 ? 25.510 10.805 -38.800 1.00 74.88 87 ILE A CA 1
ATOM 633 C C . ILE A 1 87 ? 25.998 9.646 -37.918 1.00 74.88 87 ILE A C 1
ATOM 635 O O . ILE A 1 87 ? 25.276 8.660 -37.764 1.00 74.88 87 ILE A O 1
ATOM 639 N N . TYR A 1 88 ? 27.162 9.785 -37.273 1.00 80.75 88 TYR A N 1
ATOM 640 C CA . TYR A 1 88 ? 27.693 8.796 -36.323 1.00 80.75 88 TYR A CA 1
ATOM 641 C C . TYR A 1 88 ? 26.685 8.472 -35.203 1.00 80.75 88 TYR A C 1
ATOM 643 O O . TYR A 1 88 ? 26.292 7.314 -35.033 1.00 80.75 88 TYR A O 1
ATOM 651 N N . PHE A 1 89 ? 26.181 9.485 -34.487 1.00 79.12 89 PHE A N 1
ATOM 652 C CA . PHE A 1 89 ? 25.194 9.259 -33.422 1.00 79.12 89 PHE A CA 1
ATOM 653 C C . PHE A 1 89 ? 23.864 8.701 -33.953 1.00 79.12 89 PHE A C 1
ATOM 655 O O . PHE A 1 89 ? 23.290 7.804 -33.334 1.00 79.12 89 PHE A O 1
ATOM 662 N N . LEU A 1 90 ? 23.397 9.154 -35.122 1.00 78.62 90 LEU A N 1
ATOM 663 C CA . LEU A 1 90 ? 22.165 8.669 -35.749 1.00 78.62 90 LEU A CA 1
ATOM 664 C C . LEU A 1 90 ? 22.248 7.176 -36.110 1.00 78.62 90 LEU A C 1
ATOM 666 O O . LEU A 1 90 ? 21.307 6.425 -35.837 1.00 78.62 90 LEU A O 1
ATOM 670 N N . VAL A 1 91 ? 23.378 6.724 -36.665 1.00 81.06 91 VAL A N 1
ATOM 671 C CA . VAL A 1 91 ? 23.635 5.307 -36.974 1.00 81.06 91 VAL A CA 1
ATOM 672 C C . VAL A 1 91 ? 23.665 4.461 -35.699 1.00 81.06 91 VAL A C 1
ATOM 674 O O . VAL A 1 91 ? 23.066 3.381 -35.673 1.00 81.06 91 VAL A O 1
ATOM 677 N N . LEU A 1 92 ? 24.286 4.949 -34.620 1.00 79.75 92 LEU A N 1
ATOM 678 C CA . LEU A 1 92 ? 24.320 4.252 -33.329 1.00 79.75 92 LEU A CA 1
ATOM 679 C C . LEU A 1 92 ? 22.955 4.203 -32.626 1.00 79.75 92 LEU A C 1
ATOM 681 O O . LEU A 1 92 ? 22.665 3.235 -31.919 1.00 79.75 92 LEU A O 1
ATOM 685 N N . GLU A 1 93 ? 22.120 5.236 -32.760 1.00 76.50 93 GLU A N 1
ATOM 686 C CA . GLU A 1 93 ? 20.812 5.329 -32.097 1.00 76.50 93 GLU A CA 1
ATOM 687 C C . GLU A 1 93 ? 19.685 4.577 -32.811 1.00 76.50 93 GLU A C 1
ATOM 689 O O . GLU A 1 93 ? 18.772 4.084 -32.143 1.00 76.50 93 GLU A O 1
ATOM 694 N N . ARG A 1 94 ? 19.729 4.484 -34.145 1.00 81.44 94 ARG A N 1
ATOM 695 C CA . ARG A 1 94 ? 18.691 3.832 -34.961 1.00 81.44 94 ARG A CA 1
ATOM 696 C C . ARG A 1 94 ? 18.831 2.305 -34.998 1.00 81.44 94 ARG A C 1
ATOM 698 O O . ARG A 1 94 ? 19.787 1.718 -34.495 1.00 81.44 94 ARG A O 1
ATOM 705 N N . THR A 1 95 ? 17.844 1.638 -35.596 1.00 86.00 95 THR A N 1
ATOM 706 C CA . THR A 1 95 ? 17.778 0.171 -35.708 1.00 86.00 95 THR A CA 1
ATOM 707 C C . THR A 1 95 ? 18.944 -0.419 -36.516 1.00 86.00 95 THR A C 1
ATOM 709 O O . THR A 1 95 ? 19.653 0.284 -37.239 1.00 86.00 95 THR A O 1
ATOM 712 N N . TRP A 1 96 ? 19.154 -1.734 -36.407 1.00 87.19 96 TRP A N 1
ATOM 713 C CA . TRP A 1 96 ? 20.160 -2.449 -37.205 1.00 87.19 96 TRP A CA 1
ATOM 714 C C . TRP A 1 96 ? 19.912 -2.336 -38.714 1.00 87.19 96 TRP A C 1
ATOM 716 O O . TRP A 1 96 ? 20.859 -2.105 -39.455 1.00 87.19 96 TRP A O 1
ATOM 726 N N . TRP A 1 97 ? 18.649 -2.372 -39.153 1.00 88.19 97 TRP A N 1
ATOM 727 C CA . TRP A 1 97 ? 18.287 -2.165 -40.560 1.00 88.19 97 TRP A CA 1
ATOM 728 C C . TRP A 1 97 ? 18.733 -0.799 -41.099 1.00 88.19 97 TRP A C 1
ATOM 730 O O . TRP A 1 97 ? 19.293 -0.722 -42.186 1.00 88.19 97 TRP A O 1
ATOM 740 N N . TYR A 1 98 ? 18.565 0.276 -40.320 1.00 87.38 98 TYR A N 1
ATOM 741 C CA . TYR A 1 98 ? 19.047 1.601 -40.719 1.00 87.38 98 TYR A CA 1
ATOM 742 C C . TYR A 1 98 ? 20.578 1.640 -40.858 1.00 87.38 98 TYR A C 1
ATOM 744 O O . TYR A 1 98 ? 21.091 2.230 -41.799 1.00 87.38 98 TYR A O 1
ATOM 752 N N . CYS A 1 99 ? 21.305 0.963 -39.961 1.00 88.81 99 CYS A N 1
ATOM 753 C CA . CYS A 1 99 ? 22.760 0.819 -40.065 1.00 88.81 99 CYS A CA 1
ATOM 754 C C . CYS A 1 99 ? 23.160 0.092 -41.359 1.00 88.81 99 CYS A C 1
ATOM 756 O O . CYS A 1 99 ? 23.986 0.597 -42.112 1.00 88.81 99 CYS A O 1
ATOM 758 N N . ALA A 1 100 ? 22.515 -1.042 -41.654 1.00 89.44 100 ALA A N 1
ATOM 759 C CA . ALA A 1 100 ? 22.757 -1.807 -42.875 1.00 89.44 100 ALA A CA 1
ATOM 760 C C . ALA A 1 100 ? 22.469 -0.988 -44.146 1.00 89.44 100 ALA A C 1
ATOM 762 O O . ALA A 1 100 ? 23.269 -1.021 -45.075 1.00 89.44 100 ALA A O 1
ATOM 763 N N . LEU A 1 101 ? 21.385 -0.201 -44.169 1.00 90.75 101 LEU A N 1
ATOM 764 C CA . LEU A 1 101 ? 21.075 0.702 -45.283 1.00 90.75 101 LEU A CA 1
ATOM 765 C C . LEU A 1 101 ? 22.106 1.827 -45.449 1.00 90.75 101 LEU A C 1
ATOM 767 O O . LEU A 1 101 ? 22.462 2.144 -46.579 1.00 90.75 101 LEU A O 1
ATOM 771 N N . VAL A 1 102 ? 22.598 2.424 -44.357 1.00 89.06 102 VAL A N 1
ATOM 772 C CA . VAL A 1 102 ? 23.648 3.456 -44.434 1.00 89.06 102 VAL A CA 1
ATOM 773 C C . VAL A 1 102 ? 24.957 2.857 -44.950 1.00 89.06 102 VAL A C 1
ATOM 775 O O . VAL A 1 102 ? 25.547 3.416 -45.867 1.00 89.06 102 VAL A O 1
ATOM 778 N N . ILE A 1 103 ? 25.372 1.694 -44.436 1.00 89.62 103 ILE A N 1
ATOM 779 C CA . ILE A 1 103 ? 26.568 0.977 -44.906 1.00 89.62 103 ILE A CA 1
ATOM 780 C C . ILE A 1 103 ? 26.432 0.628 -46.397 1.00 89.62 103 ILE A C 1
ATOM 782 O O . ILE A 1 103 ? 27.311 0.962 -47.190 1.00 89.62 103 ILE A O 1
ATOM 786 N N . ALA A 1 104 ? 25.306 0.034 -46.805 1.00 91.38 104 ALA A N 1
ATOM 787 C CA . ALA A 1 104 ? 25.034 -0.296 -48.204 1.00 91.38 104 ALA A CA 1
ATOM 788 C C . ALA A 1 104 ? 25.003 0.949 -49.109 1.00 91.38 104 ALA A C 1
ATOM 790 O O . ALA A 1 104 ? 25.514 0.902 -50.224 1.00 91.38 104 ALA A O 1
ATOM 791 N N . GLY A 1 105 ? 24.455 2.070 -48.629 1.00 91.62 105 GLY A N 1
ATOM 792 C CA . GLY A 1 105 ? 24.443 3.344 -49.349 1.00 91.62 105 GLY A CA 1
ATOM 793 C C . GLY A 1 105 ? 25.840 3.942 -49.538 1.00 91.62 105 GLY A C 1
ATOM 794 O O . GLY A 1 105 ? 26.149 4.419 -50.626 1.00 91.62 105 GLY A O 1
ATOM 795 N N . VAL A 1 106 ? 26.706 3.867 -48.521 1.00 90.31 106 VAL A N 1
ATOM 796 C CA . VAL A 1 106 ? 28.106 4.315 -48.623 1.00 90.31 106 VAL A CA 1
ATOM 797 C C . VAL A 1 106 ? 28.892 3.437 -49.602 1.00 90.31 106 VAL A C 1
ATOM 799 O O . VAL A 1 106 ? 29.611 3.980 -50.439 1.00 90.31 106 VAL A O 1
ATOM 802 N N . PHE A 1 107 ? 28.712 2.111 -49.569 1.00 90.75 107 PHE A N 1
ATOM 803 C CA . PHE A 1 107 ? 29.305 1.214 -50.569 1.00 90.75 107 PHE A CA 1
ATOM 804 C C . PHE A 1 107 ? 28.771 1.478 -51.982 1.00 90.75 107 PHE A C 1
ATOM 806 O O . PHE A 1 107 ? 29.554 1.563 -52.919 1.00 90.75 107 PHE A O 1
ATOM 813 N N . ALA A 1 108 ? 27.460 1.657 -52.163 1.00 91.81 108 ALA A N 1
ATOM 814 C CA . ALA A 1 108 ? 26.888 1.969 -53.473 1.00 91.81 108 ALA A CA 1
ATOM 815 C C . ALA A 1 108 ? 27.417 3.303 -54.033 1.00 91.81 108 ALA A C 1
ATOM 817 O O . ALA A 1 108 ? 27.710 3.399 -55.225 1.00 91.81 108 ALA A O 1
ATOM 818 N N . LEU A 1 109 ? 27.594 4.313 -53.172 1.00 92.19 109 LEU A N 1
ATOM 819 C CA . LEU A 1 109 ? 28.166 5.604 -53.548 1.00 92.19 109 LEU A CA 1
ATOM 820 C C . LEU A 1 109 ? 29.648 5.487 -53.936 1.00 92.19 109 LEU A C 1
ATOM 822 O O . LEU A 1 109 ? 30.034 6.012 -54.978 1.00 92.19 109 LEU A O 1
ATOM 826 N N . SER A 1 110 ? 30.473 4.790 -53.145 1.00 91.44 110 SER A N 1
ATOM 827 C CA . SER A 1 110 ? 31.897 4.612 -53.468 1.00 91.44 110 SER A CA 1
ATOM 828 C C . SER A 1 110 ? 32.093 3.785 -54.741 1.00 91.44 110 SER A C 1
ATOM 830 O O . SER A 1 110 ? 32.891 4.166 -55.594 1.00 91.44 110 SER A O 1
ATOM 832 N N . LEU A 1 111 ? 31.298 2.727 -54.933 1.00 91.38 111 LEU A N 1
ATOM 833 C CA . LEU A 1 111 ? 31.254 1.950 -56.173 1.00 91.38 111 LEU A CA 1
ATOM 834 C C . LEU A 1 111 ? 30.882 2.816 -57.381 1.00 91.38 111 LEU A C 1
ATOM 836 O O . LEU A 1 111 ? 31.550 2.733 -58.409 1.00 91.38 111 LEU A O 1
ATOM 840 N N . GLY A 1 112 ? 29.861 3.670 -57.256 1.00 90.81 112 GLY A N 1
ATOM 841 C CA . GLY A 1 112 ? 29.446 4.591 -58.316 1.00 90.81 112 GLY A CA 1
ATOM 842 C C . GLY A 1 112 ? 30.536 5.599 -58.688 1.00 90.81 112 GLY A C 1
ATOM 843 O O . GLY A 1 112 ? 30.850 5.755 -59.866 1.00 90.81 112 GLY A O 1
ATOM 844 N N . VAL A 1 113 ? 31.166 6.237 -57.694 1.00 91.75 113 VAL A N 1
ATOM 845 C CA . VAL A 1 113 ? 32.267 7.194 -57.914 1.00 91.75 113 VAL A CA 1
ATOM 846 C C . VAL A 1 113 ? 33.477 6.510 -58.554 1.00 91.75 113 VAL A C 1
ATOM 848 O O . VAL A 1 113 ? 34.017 7.018 -59.534 1.00 91.75 113 VAL A O 1
ATOM 851 N N . CYS A 1 114 ? 33.884 5.336 -58.070 1.00 90.19 114 CYS A N 1
ATOM 852 C CA . CYS A 1 114 ? 35.001 4.608 -58.665 1.00 90.19 114 CYS A CA 1
ATOM 853 C C . CYS A 1 114 ? 34.693 4.096 -60.082 1.00 90.19 114 CYS A C 1
ATOM 855 O O . CYS A 1 114 ? 35.565 4.159 -60.945 1.00 90.19 114 CYS A O 1
ATOM 857 N N . ALA A 1 115 ? 33.464 3.650 -60.362 1.00 89.50 115 ALA A N 1
ATOM 858 C CA . ALA A 1 115 ? 33.052 3.259 -61.712 1.00 89.50 115 ALA A CA 1
ATOM 859 C C . ALA A 1 115 ? 33.071 4.452 -62.688 1.00 89.50 115 ALA A C 1
ATOM 861 O O . ALA A 1 115 ? 33.525 4.304 -63.822 1.00 89.50 115 ALA A O 1
ATOM 862 N N . LEU A 1 116 ? 32.652 5.644 -62.240 1.00 89.81 116 LEU A N 1
ATOM 863 C CA . LEU A 1 116 ? 32.773 6.892 -63.006 1.00 89.81 116 LEU A CA 1
ATOM 864 C C . LEU A 1 116 ? 34.242 7.238 -63.299 1.00 89.81 116 LEU A C 1
ATOM 866 O O . LEU A 1 116 ? 34.572 7.539 -64.443 1.00 89.81 116 LEU A O 1
ATOM 870 N N . LEU A 1 117 ? 35.137 7.132 -62.310 1.00 88.62 117 LEU A N 1
ATOM 871 C CA . LEU A 1 117 ? 36.578 7.345 -62.511 1.00 88.62 117 LEU A CA 1
ATOM 872 C C . LEU A 1 117 ? 37.176 6.345 -63.516 1.00 88.62 117 LEU A C 1
ATOM 874 O O . LEU A 1 117 ? 37.962 6.741 -64.375 1.00 88.62 117 LEU A O 1
ATOM 878 N N . CYS A 1 118 ? 36.756 5.078 -63.475 1.00 86.62 118 CYS A N 1
ATOM 879 C CA . CYS A 1 118 ? 37.163 4.077 -64.465 1.00 86.62 118 CYS A CA 1
ATOM 880 C C . CYS A 1 118 ? 36.672 4.436 -65.881 1.00 86.62 118 CYS A C 1
ATOM 882 O O . CYS A 1 118 ? 37.427 4.293 -66.839 1.00 86.62 118 CYS A O 1
ATOM 884 N N . MET A 1 119 ? 35.450 4.962 -66.037 1.00 85.62 119 MET A N 1
ATOM 885 C CA . MET A 1 119 ? 34.966 5.433 -67.347 1.00 85.62 119 MET A CA 1
ATOM 886 C C . MET A 1 119 ? 35.752 6.635 -67.891 1.00 85.62 119 MET A C 1
ATOM 888 O O . MET A 1 119 ? 35.878 6.761 -69.104 1.00 85.62 119 MET A O 1
ATOM 892 N N . VAL A 1 120 ? 36.293 7.497 -67.023 1.00 87.12 120 VAL A N 1
ATOM 893 C CA . VAL A 1 120 ? 37.109 8.655 -67.435 1.00 87.12 120 VAL A CA 1
ATOM 894 C C . VAL A 1 120 ? 38.535 8.249 -67.828 1.00 87.12 120 VAL A C 1
ATOM 896 O O . VAL A 1 120 ? 39.075 8.803 -68.781 1.00 87.12 120 VAL A O 1
ATOM 899 N N . VAL A 1 121 ? 39.153 7.297 -67.119 1.00 86.50 121 VAL A N 1
ATOM 900 C CA . VAL A 1 121 ? 40.543 6.868 -67.385 1.00 86.50 121 VAL A CA 1
ATOM 901 C C . VAL A 1 121 ? 40.642 5.870 -68.545 1.00 86.50 121 VAL A C 1
ATOM 903 O O . VAL A 1 121 ? 41.593 5.930 -69.323 1.00 86.50 121 VAL A O 1
ATOM 906 N N . GLY A 1 122 ? 39.668 4.964 -68.690 1.00 79.44 122 GLY A N 1
ATOM 907 C CA . GLY A 1 122 ? 39.700 3.909 -69.708 1.00 79.44 122 GLY A CA 1
ATOM 908 C C . GLY A 1 122 ? 40.867 2.921 -69.539 1.00 79.44 122 GLY A C 1
ATOM 909 O O . GLY A 1 122 ? 41.478 2.824 -68.478 1.00 79.44 122 GLY A O 1
ATOM 910 N N . GLY A 1 123 ? 41.177 2.161 -70.597 1.00 77.06 123 GLY A N 1
ATOM 911 C CA . GLY A 1 123 ? 42.308 1.218 -70.600 1.00 77.06 123 GLY A CA 1
ATOM 912 C C . GLY A 1 123 ? 42.050 -0.134 -69.920 1.00 77.06 123 GLY A C 1
ATOM 913 O O . GLY A 1 123 ? 43.002 -0.784 -69.495 1.00 77.06 123 GLY A O 1
ATOM 914 N N . PHE A 1 124 ? 40.789 -0.562 -69.822 1.00 79.38 124 PHE A N 1
ATOM 915 C CA . PHE A 1 124 ? 40.384 -1.847 -69.239 1.00 79.38 124 PHE A CA 1
ATOM 916 C C . PHE A 1 124 ? 40.042 -2.870 -70.325 1.00 79.38 124 PHE A C 1
ATOM 918 O O . PHE A 1 124 ? 39.356 -2.532 -71.289 1.00 79.38 124 PHE A O 1
ATOM 925 N N . HIS A 1 125 ? 40.465 -4.121 -70.142 1.00 75.75 125 HIS A N 1
ATOM 926 C CA . HIS A 1 125 ? 40.093 -5.241 -71.007 1.00 75.75 125 HIS A CA 1
ATOM 927 C C . HIS A 1 125 ? 39.063 -6.138 -70.304 1.00 75.75 125 HIS A C 1
ATOM 929 O O . HIS A 1 125 ? 39.289 -6.584 -69.179 1.00 75.75 125 HIS A O 1
ATOM 935 N N . ASP A 1 126 ? 37.930 -6.379 -70.968 1.00 76.50 126 ASP A N 1
ATOM 936 C CA . ASP A 1 126 ? 36.851 -7.278 -70.541 1.00 76.50 126 ASP A CA 1
ATOM 937 C C . ASP A 1 126 ? 36.691 -8.384 -71.602 1.00 76.50 126 ASP A C 1
ATOM 939 O O . ASP A 1 126 ? 36.325 -8.058 -72.732 1.00 76.50 126 ASP A O 1
ATOM 943 N N . PRO A 1 127 ? 36.920 -9.673 -71.280 1.00 66.69 127 PRO A N 1
ATOM 944 C CA . PRO A 1 127 ? 36.752 -10.784 -72.223 1.00 66.69 127 PRO A CA 1
ATOM 945 C C . PRO A 1 127 ? 35.310 -10.993 -72.718 1.00 66.69 127 PRO A C 1
ATOM 947 O O . PRO A 1 127 ? 35.083 -11.826 -73.591 1.00 66.69 127 PRO A O 1
ATOM 950 N N . LEU A 1 128 ? 34.329 -10.301 -72.126 1.00 67.19 128 LEU A N 1
ATOM 951 C CA . LEU A 1 128 ? 32.899 -10.412 -72.437 1.00 67.19 128 LEU A CA 1
ATOM 952 C C . LEU A 1 128 ? 32.368 -9.268 -73.329 1.00 67.19 128 LEU A C 1
ATOM 954 O O . LEU A 1 128 ? 31.153 -9.160 -73.494 1.00 67.19 128 LEU A O 1
ATOM 958 N N . ASP A 1 129 ? 33.242 -8.391 -73.848 1.00 63.38 129 ASP A N 1
ATOM 959 C CA . ASP A 1 129 ? 32.917 -7.225 -74.702 1.00 63.38 129 ASP A CA 1
ATOM 960 C C . ASP A 1 129 ? 31.828 -6.275 -74.137 1.00 63.38 129 ASP A C 1
ATOM 962 O O . ASP A 1 129 ? 31.205 -5.477 -74.845 1.00 63.38 129 ASP A O 1
ATOM 966 N N . SER A 1 130 ? 31.596 -6.300 -72.820 1.00 64.19 130 SER A N 1
ATOM 967 C CA . SER A 1 130 ? 30.439 -5.655 -72.190 1.00 64.19 130 SER A CA 1
ATOM 968 C C . SER A 1 130 ? 30.741 -4.230 -71.697 1.00 64.19 130 SER A C 1
ATOM 970 O O . SER A 1 130 ? 30.680 -3.911 -70.502 1.00 64.19 130 SER A O 1
ATOM 972 N N . THR A 1 131 ? 31.039 -3.344 -72.653 1.00 64.81 131 THR A N 1
ATOM 973 C CA . THR A 1 131 ? 31.571 -1.976 -72.452 1.00 64.81 131 THR A CA 1
ATOM 974 C C . THR A 1 131 ? 30.835 -1.146 -71.393 1.00 64.81 131 THR A C 1
ATOM 976 O O . THR A 1 131 ? 31.475 -0.441 -70.617 1.00 64.81 131 THR A O 1
ATOM 979 N N . ALA A 1 132 ? 29.504 -1.247 -71.306 1.00 69.88 132 ALA A N 1
ATOM 980 C CA . ALA A 1 132 ? 28.698 -0.482 -70.347 1.00 69.88 132 ALA A CA 1
ATOM 981 C C . ALA A 1 132 ? 28.815 -0.965 -68.884 1.00 69.88 132 ALA A C 1
ATOM 983 O O . ALA A 1 132 ? 28.528 -0.210 -67.957 1.00 69.88 132 ALA A O 1
ATOM 984 N N . THR A 1 133 ? 29.211 -2.221 -68.655 1.00 80.75 133 THR A N 1
ATOM 985 C CA . THR A 1 133 ? 29.230 -2.848 -67.318 1.00 80.75 133 THR A CA 1
ATOM 986 C C . THR A 1 133 ? 30.625 -3.160 -66.787 1.00 80.75 133 THR A C 1
ATOM 988 O O . THR A 1 133 ? 30.789 -3.280 -65.570 1.00 80.75 133 THR A O 1
ATOM 991 N N . ALA A 1 134 ? 31.634 -3.253 -67.658 1.00 80.88 134 ALA A N 1
ATOM 992 C CA . ALA A 1 134 ? 33.017 -3.515 -67.263 1.00 80.88 134 ALA A CA 1
ATOM 993 C C . ALA A 1 134 ? 33.562 -2.537 -66.190 1.00 80.88 134 ALA A C 1
ATOM 995 O O . ALA A 1 134 ? 34.101 -3.030 -65.197 1.00 80.88 134 ALA A O 1
ATOM 996 N N . PRO A 1 135 ? 33.347 -1.201 -66.267 1.00 85.62 135 PRO A N 1
ATOM 997 C CA . PRO A 1 135 ? 33.844 -0.260 -65.253 1.00 85.62 135 PRO A CA 1
ATOM 998 C C . PRO A 1 135 ? 33.252 -0.503 -63.858 1.00 85.62 135 PRO A C 1
ATOM 1000 O O . PRO A 1 135 ? 33.948 -0.382 -62.852 1.00 85.62 135 PRO A O 1
ATOM 1003 N N . LEU A 1 136 ? 31.976 -0.904 -63.781 1.00 85.94 136 LEU A N 1
ATOM 1004 C CA . LEU A 1 136 ? 31.307 -1.209 -62.515 1.00 85.94 136 LEU A CA 1
ATOM 1005 C C . LEU A 1 136 ? 31.787 -2.540 -61.918 1.00 85.94 136 LEU A C 1
ATOM 1007 O O . LEU A 1 136 ? 32.003 -2.617 -60.710 1.00 85.94 136 LEU A O 1
ATOM 1011 N N . ARG A 1 137 ? 31.995 -3.581 -62.741 1.00 85.31 137 ARG A N 1
ATOM 1012 C CA . ARG A 1 137 ? 32.542 -4.872 -62.270 1.00 85.31 137 ARG A CA 1
ATOM 1013 C C . ARG A 1 137 ? 33.999 -4.751 -61.831 1.00 85.31 137 ARG A C 1
ATOM 1015 O O . ARG A 1 137 ? 34.377 -5.316 -60.802 1.00 85.31 137 ARG A O 1
ATOM 1022 N N . PHE A 1 138 ? 34.791 -3.975 -62.569 1.00 86.19 138 PHE A N 1
ATOM 1023 C CA . PHE A 1 138 ? 36.145 -3.610 -62.172 1.00 86.19 138 PHE A CA 1
ATOM 1024 C C . PHE A 1 138 ? 36.121 -2.896 -60.819 1.00 86.19 138 PHE A C 1
ATOM 1026 O O . PHE A 1 138 ? 36.784 -3.333 -59.875 1.00 86.19 138 PHE A O 1
ATOM 1033 N N . ALA A 1 139 ? 35.275 -1.870 -60.682 1.00 87.88 139 ALA A N 1
ATOM 1034 C CA . ALA A 1 139 ? 35.203 -1.106 -59.451 1.00 87.88 139 ALA A CA 1
ATOM 1035 C C . ALA A 1 139 ? 34.733 -1.944 -58.247 1.00 87.88 139 ALA A C 1
ATOM 1037 O O . ALA A 1 139 ? 35.314 -1.846 -57.165 1.00 87.88 139 ALA A O 1
ATOM 1038 N N . ALA A 1 140 ? 33.748 -2.825 -58.438 1.00 88.25 140 ALA A N 1
ATOM 1039 C CA . ALA A 1 140 ? 33.300 -3.768 -57.414 1.00 88.25 140 ALA A CA 1
ATOM 1040 C C . ALA A 1 140 ? 34.421 -4.698 -56.938 1.00 88.25 140 ALA A C 1
ATOM 1042 O O . ALA A 1 140 ? 34.592 -4.878 -55.734 1.00 88.25 140 ALA A O 1
ATOM 1043 N N . SER A 1 141 ? 35.225 -5.222 -57.865 1.00 86.94 141 SER A N 1
ATOM 1044 C CA . SER A 1 141 ? 36.341 -6.124 -57.555 1.00 86.94 141 SER A CA 1
ATOM 1045 C C . SER A 1 141 ? 37.400 -5.480 -56.649 1.00 86.94 141 SER A C 1
ATOM 1047 O O . SER A 1 141 ? 37.956 -6.167 -55.790 1.00 86.94 141 SER A O 1
ATOM 1049 N N . HIS A 1 142 ? 37.641 -4.172 -56.811 1.00 87.81 142 HIS A N 1
ATOM 1050 C CA . HIS A 1 142 ? 38.681 -3.421 -56.099 1.00 87.81 142 HIS A CA 1
ATOM 1051 C C . HIS A 1 142 ? 38.169 -2.753 -54.808 1.00 87.81 142 HIS A C 1
ATOM 1053 O O . HIS A 1 142 ? 38.854 -2.819 -53.792 1.00 87.81 142 HIS A O 1
ATOM 1059 N N . VAL A 1 143 ? 36.948 -2.185 -54.782 1.00 87.38 143 VAL A N 1
ATOM 1060 C CA . VAL A 1 143 ? 36.364 -1.623 -53.537 1.00 87.38 143 VAL A CA 1
ATOM 1061 C C . VAL A 1 143 ? 36.031 -2.725 -52.526 1.00 87.38 143 VAL A C 1
ATOM 1063 O O . VAL A 1 143 ? 36.320 -2.577 -51.342 1.00 87.38 143 VAL A O 1
ATOM 1066 N N . LEU A 1 144 ? 35.447 -3.843 -52.977 1.00 86.38 144 LEU A N 1
ATOM 1067 C CA . LEU A 1 144 ? 35.130 -4.984 -52.106 1.00 86.38 144 LEU A CA 1
ATOM 1068 C C . LEU A 1 144 ? 36.341 -5.897 -51.865 1.00 86.38 144 LEU A C 1
ATOM 1070 O O . LEU A 1 144 ? 36.239 -6.862 -51.112 1.00 86.38 144 LEU A O 1
ATOM 1074 N N . THR A 1 145 ? 37.489 -5.608 -52.488 1.00 84.31 145 THR A N 1
ATOM 1075 C CA . THR A 1 145 ? 38.760 -6.337 -52.321 1.00 84.31 145 THR A CA 1
ATOM 1076 C C . THR A 1 145 ? 38.688 -7.851 -52.601 1.00 84.31 145 THR A C 1
ATOM 1078 O O . THR A 1 145 ? 39.520 -8.611 -52.118 1.00 84.31 145 THR A O 1
ATOM 1081 N N . MET A 1 146 ? 37.711 -8.302 -53.401 1.00 82.12 146 MET A N 1
ATOM 1082 C CA . MET A 1 146 ? 37.528 -9.720 -53.760 1.00 82.12 146 MET A CA 1
ATOM 1083 C C . MET A 1 146 ? 38.235 -10.147 -55.054 1.00 82.12 146 MET A C 1
ATOM 1085 O O . MET A 1 146 ? 38.380 -11.344 -55.270 1.00 82.12 146 MET A O 1
ATOM 1089 N N . SER A 1 147 ? 38.665 -9.200 -55.900 1.00 75.94 147 SER A N 1
ATOM 1090 C CA . SER A 1 147 ? 39.422 -9.433 -57.146 1.00 75.94 147 SER A CA 1
ATOM 1091 C C . SER A 1 147 ? 38.965 -10.646 -57.979 1.00 75.94 147 SER A C 1
ATOM 1093 O O . SER A 1 147 ? 39.637 -11.672 -58.054 1.00 75.94 147 SER A O 1
ATOM 1095 N N . PHE A 1 148 ? 37.820 -10.526 -58.659 1.00 75.12 148 PHE A N 1
ATOM 1096 C CA . PHE A 1 148 ? 37.261 -11.621 -59.467 1.00 75.12 148 PHE A CA 1
ATOM 1097 C C . PHE A 1 148 ? 38.045 -11.941 -60.756 1.00 75.12 148 PHE A C 1
ATOM 1099 O O . PHE A 1 148 ? 37.672 -12.865 -61.472 1.00 75.12 148 PHE A O 1
ATOM 1106 N N . GLY A 1 149 ? 39.090 -11.174 -61.094 1.00 73.56 149 GLY A N 1
ATOM 1107 C CA . GLY A 1 149 ? 39.953 -11.409 -62.263 1.00 73.56 149 GLY A CA 1
ATOM 1108 C C . GLY A 1 149 ? 39.297 -11.222 -63.640 1.00 73.56 149 GLY A C 1
ATOM 1109 O O . GLY A 1 149 ? 39.956 -11.433 -64.651 1.00 73.56 149 GLY A O 1
ATOM 1110 N N . THR A 1 150 ? 38.022 -10.825 -63.703 1.00 76.75 150 THR A N 1
ATOM 1111 C CA . THR A 1 150 ? 37.236 -10.760 -64.949 1.00 76.75 150 THR A CA 1
ATOM 1112 C C . THR A 1 150 ? 37.513 -9.538 -65.819 1.00 76.75 150 THR A C 1
ATOM 1114 O O . THR A 1 150 ? 37.228 -9.582 -67.008 1.00 76.75 150 THR A O 1
ATOM 1117 N N . VAL A 1 151 ? 38.040 -8.452 -65.252 1.00 81.06 151 VAL A N 1
ATOM 1118 C CA . VAL A 1 151 ? 38.398 -7.228 -65.982 1.00 81.06 151 VAL A CA 1
ATOM 1119 C C . VAL A 1 151 ? 39.783 -6.796 -65.520 1.00 81.06 151 VAL A C 1
ATOM 1121 O O . VAL A 1 151 ? 39.999 -6.634 -64.316 1.00 81.06 151 VAL A O 1
ATOM 1124 N N . THR A 1 152 ? 40.716 -6.615 -66.453 1.00 82.94 152 THR A N 1
ATOM 1125 C CA . THR A 1 152 ? 42.124 -6.314 -66.152 1.00 82.94 152 THR A CA 1
ATOM 1126 C C . THR A 1 152 ? 42.535 -4.920 -66.645 1.00 82.94 152 THR A C 1
ATOM 1128 O O . THR A 1 152 ? 42.064 -4.472 -67.695 1.00 82.94 152 THR A O 1
ATOM 1131 N N . PRO A 1 153 ? 43.398 -4.202 -65.899 1.00 84.19 153 PRO A N 1
ATOM 1132 C CA . PRO A 1 153 ? 43.990 -2.950 -66.363 1.00 84.19 153 PRO A CA 1
ATOM 1133 C C . PRO A 1 153 ? 45.080 -3.246 -67.405 1.00 84.19 153 PRO A C 1
ATOM 1135 O O . PRO A 1 153 ? 45.883 -4.159 -67.214 1.00 84.19 153 PRO A O 1
ATOM 1138 N N . VAL A 1 154 ? 45.117 -2.478 -68.496 1.00 85.81 154 VAL A N 1
ATOM 1139 C CA . VAL A 1 154 ? 46.092 -2.644 -69.598 1.00 85.81 154 VAL A CA 1
ATOM 1140 C C . VAL A 1 154 ? 47.078 -1.474 -69.677 1.00 85.81 154 VAL A C 1
ATOM 1142 O O . VAL A 1 154 ? 48.175 -1.626 -70.204 1.00 85.81 154 VAL A O 1
ATOM 1145 N N . THR A 1 155 ? 46.713 -0.303 -69.148 1.00 86.81 155 THR A N 1
ATOM 1146 C CA . THR A 1 155 ? 47.564 0.900 -69.143 1.00 86.81 155 THR A CA 1
ATOM 1147 C C . THR A 1 155 ? 48.097 1.213 -67.748 1.00 86.81 155 THR A C 1
ATOM 1149 O O . THR A 1 155 ? 47.395 1.000 -66.756 1.00 86.81 155 THR A O 1
ATOM 1152 N N . ASP A 1 156 ? 49.281 1.823 -67.657 1.00 86.06 156 ASP A N 1
ATOM 1153 C CA . ASP A 1 156 ? 49.875 2.252 -66.379 1.00 86.06 156 ASP A CA 1
ATOM 1154 C C . ASP A 1 156 ? 48.937 3.166 -65.569 1.00 86.06 156 ASP A C 1
ATOM 1156 O O . ASP A 1 156 ? 48.845 3.053 -64.347 1.00 86.06 156 ASP A O 1
ATOM 1160 N N . ALA A 1 157 ? 48.167 4.025 -66.249 1.00 85.94 157 ALA A N 1
ATOM 1161 C CA . ALA A 1 157 ? 47.156 4.877 -65.624 1.00 85.94 157 ALA A CA 1
ATOM 1162 C C . ALA A 1 157 ? 45.995 4.065 -65.016 1.00 85.94 157 ALA A C 1
ATOM 1164 O O . ALA A 1 157 ? 45.584 4.326 -63.883 1.00 85.94 157 ALA A O 1
ATOM 1165 N N . SER A 1 158 ? 45.493 3.050 -65.732 1.00 85.25 158 SER A N 1
ATOM 1166 C CA . SER A 1 158 ? 44.457 2.145 -65.214 1.00 85.25 158 SER A CA 1
ATOM 1167 C C . SER A 1 158 ? 44.970 1.285 -64.047 1.00 85.25 158 SER A C 1
ATOM 1169 O O . SER A 1 158 ? 44.232 1.046 -63.092 1.00 85.25 158 SER A O 1
ATOM 1171 N N . TYR A 1 159 ? 46.252 0.901 -64.060 1.00 87.38 159 TYR A N 1
ATOM 1172 C CA . TYR A 1 159 ? 46.904 0.174 -62.969 1.00 87.38 159 TYR A CA 1
ATOM 1173 C C . TYR A 1 159 ? 47.112 1.057 -61.725 1.00 87.38 159 TYR A C 1
ATOM 1175 O O . TYR A 1 159 ? 46.791 0.648 -60.609 1.00 87.38 159 TYR A O 1
ATOM 1183 N N . ALA A 1 160 ? 47.560 2.304 -61.896 1.00 88.56 160 ALA A N 1
ATOM 1184 C CA . ALA A 1 160 ? 47.674 3.271 -60.803 1.00 88.56 160 ALA A CA 1
ATOM 1185 C C . ALA A 1 160 ? 46.307 3.586 -60.160 1.00 88.56 160 ALA A C 1
ATOM 1187 O O . ALA A 1 160 ? 46.200 3.672 -58.930 1.00 88.56 160 ALA A O 1
ATOM 1188 N N . LEU A 1 161 ? 45.243 3.688 -60.970 1.00 89.81 161 LEU A N 1
ATOM 1189 C CA . LEU A 1 161 ? 43.870 3.812 -60.473 1.00 89.81 161 LEU A CA 1
ATOM 1190 C C . LEU A 1 161 ? 43.445 2.564 -59.682 1.00 89.81 161 LEU A C 1
ATOM 1192 O O . LEU A 1 161 ? 42.901 2.707 -58.589 1.00 89.81 161 LEU A O 1
ATOM 1196 N N . ALA A 1 162 ? 43.748 1.361 -60.180 1.00 87.62 162 ALA A N 1
ATOM 1197 C CA . ALA A 1 162 ? 43.454 0.094 -59.506 1.00 87.62 162 ALA A CA 1
ATOM 1198 C C . ALA A 1 162 ? 44.088 0.012 -58.106 1.00 87.62 162 ALA A C 1
ATOM 1200 O O . ALA A 1 162 ? 43.406 -0.303 -57.130 1.00 87.62 162 ALA A O 1
ATOM 1201 N N . VAL A 1 163 ? 45.375 0.363 -57.987 1.00 89.31 163 VAL A N 1
ATOM 1202 C CA . VAL A 1 163 ? 46.105 0.396 -56.705 1.00 89.31 163 VAL A CA 1
ATOM 1203 C C . VAL A 1 163 ? 45.490 1.422 -55.749 1.00 89.31 163 VAL A C 1
ATOM 1205 O O . VAL A 1 163 ? 45.209 1.102 -54.591 1.00 89.31 163 VAL A O 1
ATOM 1208 N N . THR A 1 164 ? 45.215 2.634 -56.240 1.00 89.88 164 THR A N 1
ATOM 1209 C CA . THR A 1 164 ? 44.579 3.707 -55.452 1.00 89.88 164 THR A CA 1
ATOM 1210 C C . THR A 1 164 ? 43.199 3.280 -54.947 1.00 89.88 164 THR A C 1
ATOM 1212 O O . THR A 1 164 ? 42.837 3.524 -53.795 1.00 89.88 164 THR A O 1
ATOM 1215 N N . GLN A 1 165 ? 42.436 2.587 -55.790 1.00 90.12 165 GLN A N 1
ATOM 1216 C CA . GLN A 1 165 ? 41.109 2.096 -55.461 1.00 90.12 165 GLN A CA 1
ATOM 1217 C C . GLN A 1 165 ? 41.130 0.932 -54.462 1.00 90.12 165 GLN A C 1
ATOM 1219 O O . GLN A 1 165 ? 40.302 0.920 -53.554 1.00 90.12 165 GLN A O 1
ATOM 1224 N N . CYS A 1 166 ? 42.076 -0.004 -54.571 1.00 90.06 166 CYS A N 1
ATOM 1225 C CA . CYS A 1 166 ? 42.287 -1.039 -53.555 1.00 90.06 166 CYS A CA 1
ATOM 1226 C C . CYS A 1 166 ? 42.616 -0.423 -52.188 1.00 90.06 166 CYS A C 1
ATOM 1228 O O . CYS A 1 166 ? 42.032 -0.821 -51.181 1.00 90.06 166 CYS A O 1
ATOM 1230 N N . PHE A 1 167 ? 43.493 0.585 -52.143 1.00 91.31 167 PHE A N 1
ATOM 1231 C CA . PHE A 1 167 ? 43.827 1.291 -50.903 1.00 91.31 167 PHE A CA 1
ATOM 1232 C C . PHE A 1 167 ? 42.597 1.971 -50.271 1.00 91.31 167 PHE A C 1
ATOM 1234 O O . PHE A 1 167 ? 42.321 1.786 -49.084 1.00 91.31 167 PHE A O 1
ATOM 1241 N N . LEU A 1 168 ? 41.802 2.685 -51.076 1.00 90.88 168 LEU A N 1
ATOM 1242 C CA . LEU A 1 168 ? 40.536 3.288 -50.642 1.00 90.88 168 LEU A CA 1
ATOM 1243 C C . LEU A 1 168 ? 39.500 2.241 -50.191 1.00 90.88 168 LEU A C 1
ATOM 1245 O O . LEU A 1 168 ? 38.799 2.469 -49.206 1.00 90.88 168 LEU A O 1
ATOM 1249 N N . GLY A 1 169 ? 39.422 1.093 -50.870 1.00 90.81 169 GLY A N 1
ATOM 1250 C CA . GLY A 1 169 ? 38.551 -0.031 -50.512 1.00 90.81 169 GLY A CA 1
ATOM 1251 C C . GLY A 1 169 ? 38.901 -0.634 -49.151 1.00 90.81 169 GLY A C 1
ATOM 1252 O O . GLY A 1 169 ? 38.024 -0.792 -48.302 1.00 90.81 169 GLY A O 1
ATOM 1253 N N . VAL A 1 170 ? 40.191 -0.880 -48.890 1.00 91.81 170 VAL A N 1
ATOM 1254 C CA . VAL A 1 170 ? 40.678 -1.352 -47.581 1.00 91.81 170 VAL A CA 1
ATOM 1255 C C . VAL A 1 170 ? 40.335 -0.355 -46.472 1.00 91.81 170 VAL A C 1
ATOM 1257 O O . VAL A 1 170 ? 39.769 -0.759 -45.454 1.00 91.81 170 VAL A O 1
ATOM 1260 N N . LEU A 1 171 ? 40.603 0.942 -46.669 1.00 91.88 171 LEU A N 1
ATOM 1261 C CA . LEU A 1 171 ? 40.236 1.978 -45.695 1.00 91.88 171 LEU A CA 1
ATOM 1262 C C . LEU A 1 171 ? 38.724 1.996 -45.429 1.00 91.88 171 LEU A C 1
ATOM 1264 O O . LEU A 1 171 ? 38.303 2.005 -44.271 1.00 91.88 171 LEU A O 1
ATOM 1268 N N . LEU A 1 172 ? 37.902 1.951 -46.482 1.00 91.31 172 LEU A N 1
ATOM 1269 C CA . LEU A 1 172 ? 36.446 1.924 -46.361 1.00 91.31 172 LEU A CA 1
ATOM 1270 C C . LEU A 1 172 ? 35.963 0.706 -45.560 1.00 91.31 172 LEU A C 1
ATOM 1272 O O . LEU A 1 172 ? 35.149 0.862 -44.649 1.00 91.31 172 LEU A O 1
ATOM 1276 N N . ASN A 1 173 ? 36.497 -0.483 -45.846 1.00 90.38 173 ASN A N 1
ATOM 1277 C CA . ASN A 1 173 ? 36.159 -1.717 -45.138 1.00 90.38 173 ASN A CA 1
ATOM 1278 C C . ASN A 1 173 ? 36.520 -1.634 -43.644 1.00 90.38 173 ASN A C 1
ATOM 1280 O O . ASN A 1 173 ? 35.690 -1.975 -42.798 1.00 90.38 173 ASN A O 1
ATOM 1284 N N . VAL A 1 174 ? 37.703 -1.105 -43.300 1.00 92.62 174 VAL A N 1
ATOM 1285 C CA . VAL A 1 174 ? 38.126 -0.888 -41.902 1.00 92.62 174 VAL A CA 1
ATOM 1286 C C . VAL A 1 174 ? 37.204 0.098 -41.179 1.00 92.62 174 VAL A C 1
ATOM 1288 O O . VAL A 1 174 ? 36.790 -0.175 -40.048 1.00 92.62 174 VAL A O 1
ATOM 1291 N N . PHE A 1 175 ? 36.812 1.204 -41.823 1.00 89.62 175 PHE A N 1
ATOM 1292 C CA . PHE A 1 175 ? 35.850 2.140 -41.235 1.00 89.62 175 PHE A CA 1
ATOM 1293 C C . PHE A 1 175 ? 34.488 1.477 -41.012 1.00 89.62 175 PHE A C 1
ATOM 1295 O O . PHE A 1 175 ? 33.974 1.522 -39.895 1.00 89.62 175 PHE A O 1
ATOM 1302 N N . MET A 1 176 ? 33.910 0.823 -42.026 1.00 88.81 176 MET A N 1
ATOM 1303 C CA . MET A 1 176 ? 32.599 0.167 -41.909 1.00 88.81 176 MET A CA 1
ATOM 1304 C C . MET A 1 176 ? 32.591 -0.919 -40.822 1.00 88.81 176 MET A C 1
ATOM 1306 O O . MET A 1 176 ? 31.647 -0.990 -40.033 1.00 88.81 176 MET A O 1
ATOM 1310 N N . PHE A 1 177 ? 33.658 -1.715 -40.720 1.00 90.12 177 PHE A N 1
ATOM 1311 C CA . PHE A 1 177 ? 33.820 -2.708 -39.657 1.00 90.12 177 PHE A CA 1
ATOM 1312 C C . PHE A 1 177 ? 33.908 -2.058 -38.269 1.00 90.12 177 PHE A C 1
ATOM 1314 O O . PHE A 1 177 ? 33.211 -2.484 -37.347 1.00 90.12 177 PHE A O 1
ATOM 1321 N N . THR A 1 178 ? 34.672 -0.968 -38.140 1.00 89.75 178 THR A N 1
ATOM 1322 C CA . THR A 1 178 ? 34.744 -0.169 -36.905 1.00 89.75 178 THR A CA 1
ATOM 1323 C C . THR A 1 178 ? 33.361 0.336 -36.487 1.00 89.75 178 THR A C 1
ATOM 1325 O O . THR A 1 178 ? 32.957 0.105 -35.351 1.00 89.75 178 THR A O 1
ATOM 1328 N N . PHE A 1 179 ? 32.578 0.929 -37.400 1.00 86.31 179 PHE A N 1
ATOM 1329 C CA . PHE A 1 179 ? 31.202 1.372 -37.114 1.00 86.31 179 PHE A CA 1
ATOM 1330 C C . PHE A 1 179 ? 30.306 0.236 -36.590 1.00 86.31 179 PHE A C 1
ATOM 1332 O O . PHE A 1 179 ? 29.507 0.448 -35.672 1.00 86.31 179 PHE A O 1
ATOM 1339 N N . VAL A 1 180 ? 30.427 -0.969 -37.157 1.00 89.00 180 VAL A N 1
ATOM 1340 C CA . VAL A 1 180 ? 29.664 -2.149 -36.721 1.00 89.00 180 VAL A CA 1
ATOM 1341 C C . VAL A 1 180 ? 30.106 -2.610 -35.329 1.00 89.00 180 VAL A C 1
ATOM 1343 O O . VAL A 1 180 ? 29.245 -2.824 -34.473 1.00 89.00 180 VAL A O 1
ATOM 1346 N N . ILE A 1 181 ? 31.415 -2.690 -35.059 1.00 88.94 181 ILE A N 1
ATOM 1347 C CA . ILE A 1 181 ? 31.954 -3.027 -33.731 1.00 88.94 181 ILE A CA 1
ATOM 1348 C C . ILE A 1 181 ? 31.512 -2.008 -32.680 1.00 88.94 181 ILE A C 1
ATOM 1350 O O . ILE A 1 181 ? 30.955 -2.406 -31.659 1.00 88.94 181 ILE A O 1
ATOM 1354 N N . THR A 1 182 ? 31.665 -0.706 -32.933 1.00 86.94 182 THR A N 1
ATOM 1355 C CA . THR A 1 182 ? 31.238 0.348 -31.997 1.00 86.94 182 THR A CA 1
ATOM 1356 C C . THR A 1 182 ? 29.736 0.273 -31.705 1.00 86.94 182 THR A C 1
ATOM 1358 O O . THR A 1 182 ? 29.297 0.558 -30.590 1.00 86.94 182 THR A O 1
ATOM 1361 N N . LYS A 1 183 ? 28.922 -0.172 -32.675 1.00 86.94 183 LYS A N 1
ATOM 1362 C CA . LYS A 1 183 ? 27.492 -0.415 -32.457 1.00 86.94 183 LYS A CA 1
ATOM 1363 C C . LYS A 1 183 ? 27.210 -1.657 -31.601 1.00 86.94 183 LYS A C 1
ATOM 1365 O O . LYS A 1 183 ? 26.266 -1.618 -30.814 1.00 86.94 183 LYS A O 1
ATOM 1370 N N . PHE A 1 184 ? 28.002 -2.724 -31.724 1.00 84.06 184 PHE A N 1
ATOM 1371 C CA . PHE A 1 184 ? 27.904 -3.918 -30.870 1.00 84.06 184 PHE A CA 1
ATOM 1372 C C . PHE A 1 184 ? 28.406 -3.683 -29.440 1.00 84.06 184 PHE A C 1
ATOM 1374 O O . PHE A 1 184 ? 27.783 -4.160 -28.496 1.00 84.06 184 PHE A O 1
ATOM 1381 N N . GLN A 1 185 ? 29.487 -2.917 -29.278 1.00 83.75 185 GLN A N 1
ATOM 1382 C CA . GLN A 1 185 ? 30.066 -2.544 -27.982 1.00 83.75 185 GLN A CA 1
ATOM 1383 C C . GLN A 1 185 ? 29.194 -1.563 -27.185 1.00 83.75 185 GLN A C 1
ATOM 1385 O O . GLN A 1 185 ? 29.485 -1.283 -26.026 1.00 83.75 185 GLN A O 1
ATOM 1390 N N . ARG A 1 186 ? 28.118 -1.027 -27.776 1.00 78.69 186 ARG A N 1
ATOM 1391 C CA . ARG A 1 186 ? 27.218 -0.106 -27.083 1.00 78.69 186 ARG A CA 1
ATOM 1392 C C . ARG A 1 186 ? 26.506 -0.825 -25.922 1.00 78.69 186 ARG A C 1
ATOM 1394 O O . ARG A 1 186 ? 25.679 -1.699 -26.199 1.00 78.69 186 ARG A O 1
ATOM 1401 N N . PRO A 1 187 ? 26.691 -0.403 -24.655 1.00 72.81 187 PRO A N 1
ATOM 1402 C CA . PRO A 1 187 ? 25.923 -0.951 -23.547 1.00 72.81 187 PRO A CA 1
ATOM 1403 C C . PRO A 1 187 ? 24.438 -0.626 -23.745 1.00 72.81 187 PRO A C 1
ATOM 1405 O O . PRO A 1 187 ? 24.032 0.535 -23.887 1.00 72.81 187 PRO A O 1
ATOM 1408 N N . LEU A 1 188 ? 23.611 -1.669 -23.794 1.00 70.75 188 LEU A N 1
ATOM 1409 C CA . LEU A 1 188 ? 22.159 -1.551 -23.859 1.00 70.75 188 LEU A CA 1
ATOM 1410 C C . LEU A 1 188 ? 21.567 -1.993 -22.525 1.00 70.75 188 LEU A C 1
ATOM 1412 O O . LEU A 1 188 ? 21.516 -3.181 -22.210 1.00 70.75 188 LEU A O 1
ATOM 1416 N N . ALA A 1 189 ? 21.085 -1.009 -21.769 1.00 68.56 189 ALA A N 1
ATOM 1417 C CA . ALA A 1 189 ? 20.330 -1.210 -20.545 1.00 68.56 189 ALA A CA 1
ATOM 1418 C C . ALA A 1 189 ? 19.019 -1.956 -20.848 1.00 68.56 189 ALA A C 1
ATOM 1420 O O . ALA A 1 189 ? 17.990 -1.343 -21.119 1.00 68.56 189 ALA A O 1
ATOM 1421 N N . HIS A 1 190 ? 19.029 -3.287 -20.775 1.00 79.94 190 HIS A N 1
ATOM 1422 C CA . HIS A 1 190 ? 17.828 -4.126 -20.885 1.00 79.94 190 HIS A CA 1
ATOM 1423 C C . HIS A 1 190 ? 16.997 -4.126 -19.588 1.00 79.94 190 HIS A C 1
ATOM 1425 O O . HIS A 1 190 ? 16.407 -5.127 -19.184 1.00 79.94 190 HIS A O 1
ATOM 1431 N N . MET A 1 191 ? 16.939 -2.961 -18.946 1.00 86.62 191 MET A N 1
ATOM 1432 C CA . MET A 1 191 ? 16.074 -2.682 -17.815 1.00 86.62 191 MET A CA 1
ATOM 1433 C C . MET A 1 191 ? 14.689 -2.258 -18.312 1.00 86.62 191 MET A C 1
ATOM 1435 O O . MET A 1 191 ? 14.513 -1.732 -19.417 1.00 86.62 191 MET A O 1
ATOM 1439 N N . LEU A 1 192 ? 13.692 -2.508 -17.479 1.00 88.06 192 LEU A N 1
ATOM 1440 C CA . LEU A 1 192 ? 12.300 -2.155 -17.684 1.00 88.06 192 LEU A CA 1
ATOM 1441 C C . LEU A 1 192 ? 11.766 -1.573 -16.377 1.00 88.06 192 LEU A C 1
ATOM 1443 O O . LEU A 1 192 ? 12.082 -2.057 -15.296 1.00 88.06 192 LEU A O 1
ATOM 1447 N N . LEU A 1 193 ? 10.943 -0.536 -16.476 1.00 90.19 193 LEU A N 1
ATOM 1448 C CA . LEU A 1 193 ? 10.199 -0.002 -15.342 1.00 90.19 193 LEU A CA 1
ATOM 1449 C C . LEU A 1 193 ? 8.710 -0.247 -15.595 1.00 90.19 193 LEU A C 1
ATOM 1451 O O . LEU A 1 193 ? 8.269 -0.145 -16.745 1.00 90.19 193 LEU A O 1
ATOM 1455 N N . ALA A 1 194 ? 7.943 -0.561 -14.550 1.00 90.62 194 ALA A N 1
ATOM 1456 C CA . ALA A 1 194 ? 6.503 -0.812 -14.658 1.00 90.62 194 ALA A CA 1
ATOM 1457 C C . ALA A 1 194 ? 5.759 0.368 -15.318 1.00 90.62 194 ALA A C 1
ATOM 1459 O O . ALA A 1 194 ? 6.266 1.488 -15.373 1.00 90.62 194 ALA A O 1
ATOM 1460 N N . ASP A 1 195 ? 4.586 0.129 -15.912 1.00 89.50 195 ASP A N 1
ATOM 1461 C CA . ASP A 1 195 ? 3.884 1.183 -16.675 1.00 89.50 195 ASP A CA 1
ATOM 1462 C C . ASP A 1 195 ? 3.155 2.178 -15.770 1.00 89.50 195 ASP A C 1
ATOM 1464 O O . ASP A 1 195 ? 3.166 3.377 -16.059 1.00 89.50 195 ASP A O 1
ATOM 1468 N N . SER A 1 196 ? 2.642 1.696 -14.639 1.00 89.25 196 SER A N 1
ATOM 1469 C CA . SER A 1 196 ? 2.058 2.517 -13.583 1.00 89.25 196 SER A CA 1
ATOM 1470 C C . SER A 1 196 ? 2.956 2.546 -12.346 1.00 89.25 196 SER A C 1
ATOM 1472 O O . SER A 1 196 ? 3.567 1.534 -11.992 1.00 89.25 196 SER A O 1
ATOM 1474 N N . ALA A 1 197 ? 2.999 3.689 -11.664 1.00 92.00 197 ALA A N 1
ATOM 1475 C CA . ALA A 1 197 ? 3.489 3.804 -10.293 1.00 92.00 197 ALA A CA 1
ATOM 1476 C C . ALA A 1 197 ? 2.318 3.562 -9.327 1.00 92.00 197 ALA A C 1
ATOM 1478 O O . ALA A 1 197 ? 1.206 4.035 -9.567 1.00 92.00 197 ALA A O 1
ATOM 1479 N N . CYS A 1 198 ? 2.544 2.826 -8.246 1.00 90.38 198 CYS A N 1
ATOM 1480 C CA . CYS A 1 198 ? 1.488 2.460 -7.302 1.00 90.38 198 CYS A CA 1
ATOM 1481 C C . CYS A 1 198 ? 1.466 3.417 -6.104 1.00 90.38 198 CYS A C 1
ATOM 1483 O O . CYS A 1 198 ? 2.512 3.695 -5.525 1.00 90.38 198 CYS A O 1
ATOM 1485 N N . LEU A 1 199 ? 0.281 3.903 -5.726 1.00 87.94 199 LEU A N 1
ATOM 1486 C CA . LEU A 1 199 ? 0.040 4.624 -4.473 1.00 87.94 199 LEU A CA 1
ATOM 1487 C C . LEU A 1 199 ? -0.685 3.680 -3.511 1.00 87.94 199 LEU A C 1
ATOM 1489 O O . LEU A 1 199 ? -1.833 3.313 -3.766 1.00 87.94 199 LEU A O 1
ATOM 1493 N N . CYS A 1 200 ? -0.035 3.303 -2.415 1.00 82.25 200 CYS A N 1
ATOM 1494 C CA . CYS A 1 200 ? -0.551 2.351 -1.426 1.00 82.25 200 CYS A CA 1
ATOM 1495 C C . CYS A 1 200 ? -0.299 2.843 0.004 1.00 82.25 200 CYS A C 1
ATOM 1497 O O . CYS A 1 200 ? 0.512 3.743 0.214 1.00 82.25 200 CYS A O 1
ATOM 1499 N N . THR A 1 201 ? -0.925 2.218 1.002 1.00 74.56 201 THR A N 1
ATOM 1500 C CA . THR A 1 201 ? -0.466 2.324 2.397 1.00 74.56 201 THR A CA 1
ATOM 1501 C C . THR A 1 201 ? 0.369 1.098 2.778 1.00 74.56 201 THR A C 1
ATOM 1503 O O . THR A 1 201 ? -0.065 -0.031 2.576 1.00 74.56 201 THR A O 1
ATOM 1506 N N . ARG A 1 202 ? 1.576 1.285 3.321 1.00 68.06 202 ARG A N 1
ATOM 1507 C CA . ARG A 1 202 ? 2.428 0.205 3.858 1.00 68.06 202 ARG A CA 1
ATOM 1508 C C . ARG A 1 202 ? 2.625 0.484 5.346 1.00 68.06 202 ARG A C 1
ATOM 1510 O O . ARG A 1 202 ? 3.075 1.566 5.702 1.00 68.06 202 ARG A O 1
ATOM 1517 N N . ALA A 1 203 ? 2.240 -0.470 6.197 1.00 63.09 203 ALA A N 1
ATOM 1518 C CA . ALA A 1 203 ? 2.307 -0.355 7.662 1.00 63.09 203 ALA A CA 1
ATOM 1519 C C . ALA A 1 203 ? 1.677 0.943 8.229 1.00 63.09 203 ALA A C 1
ATOM 1521 O O . ALA A 1 203 ? 2.267 1.626 9.058 1.00 63.09 203 ALA A O 1
ATOM 1522 N N . GLY A 1 204 ? 0.484 1.314 7.750 1.00 59.53 204 GLY A N 1
ATOM 1523 C CA . GLY A 1 204 ? -0.219 2.534 8.173 1.00 59.53 204 GLY A CA 1
ATOM 1524 C C . GLY A 1 204 ? 0.197 3.804 7.427 1.00 59.53 204 GLY A C 1
ATOM 1525 O O . GLY A 1 204 ? -0.576 4.751 7.353 1.00 59.53 204 GLY A O 1
ATOM 1526 N N . GLU A 1 205 ? 1.375 3.846 6.810 1.00 70.81 205 GLU A N 1
ATOM 1527 C CA . GLU A 1 205 ? 1.888 5.068 6.187 1.00 70.81 205 GLU A CA 1
ATOM 1528 C C . GLU A 1 205 ? 1.679 5.078 4.662 1.00 70.81 205 GLU A C 1
ATOM 1530 O O . GLU A 1 205 ? 1.675 4.020 4.031 1.00 70.81 205 GLU A O 1
ATOM 1535 N N . PRO A 1 206 ? 1.490 6.250 4.028 1.00 79.12 206 PRO A N 1
ATOM 1536 C CA . PRO A 1 206 ? 1.307 6.358 2.582 1.00 79.12 206 PRO A CA 1
ATOM 1537 C C . PRO A 1 206 ? 2.641 6.257 1.820 1.00 79.12 206 PRO A C 1
ATOM 1539 O O . PRO A 1 206 ? 3.625 6.914 2.162 1.00 79.12 206 PRO A O 1
ATOM 1542 N N . PHE A 1 207 ? 2.663 5.471 0.743 1.00 87.06 207 PHE A N 1
ATOM 1543 C CA . PHE A 1 207 ? 3.848 5.181 -0.068 1.00 87.06 207 PHE A CA 1
ATOM 1544 C C . PHE A 1 207 ? 3.595 5.291 -1.573 1.00 87.06 207 PHE A C 1
ATOM 1546 O O . PHE A 1 207 ? 2.512 4.977 -2.069 1.00 87.06 207 PHE A O 1
ATOM 1553 N N . ILE A 1 208 ? 4.651 5.661 -2.301 1.00 90.88 208 ILE A N 1
ATOM 1554 C CA . ILE A 1 208 ? 4.777 5.449 -3.746 1.00 90.88 208 ILE A CA 1
ATOM 1555 C C . ILE A 1 208 ? 5.671 4.231 -3.969 1.00 90.88 208 ILE A C 1
ATOM 1557 O O . ILE A 1 208 ? 6.802 4.213 -3.484 1.00 90.88 208 ILE A O 1
ATOM 1561 N N . LEU A 1 209 ? 5.198 3.246 -4.730 1.00 92.25 209 LEU A N 1
ATOM 1562 C CA . LEU A 1 209 ? 6.000 2.110 -5.179 1.00 92.25 209 LEU A CA 1
ATOM 1563 C C . LEU A 1 209 ? 6.317 2.244 -6.669 1.00 92.25 209 LEU A C 1
ATOM 1565 O O . LEU A 1 209 ? 5.420 2.475 -7.484 1.00 92.25 209 LEU A O 1
ATOM 1569 N N . VAL A 1 210 ? 7.585 2.036 -7.025 1.00 92.75 210 VAL A N 1
ATOM 1570 C CA . VAL A 1 210 ? 8.046 1.932 -8.415 1.00 92.75 210 VAL A CA 1
ATOM 1571 C C . VAL A 1 210 ? 8.779 0.606 -8.590 1.00 92.75 210 VAL A C 1
ATOM 1573 O O . VAL A 1 210 ? 9.760 0.333 -7.901 1.00 92.75 210 VAL A O 1
ATOM 1576 N N . ARG A 1 211 ? 8.307 -0.229 -9.519 1.00 92.31 211 ARG A N 1
ATOM 1577 C CA . ARG A 1 211 ? 8.933 -1.520 -9.830 1.00 92.31 211 ARG A CA 1
ATOM 1578 C C . ARG A 1 211 ? 9.875 -1.425 -11.031 1.00 92.31 211 ARG A C 1
ATOM 1580 O O . ARG A 1 211 ? 9.538 -0.839 -12.061 1.00 92.31 211 ARG A O 1
ATOM 1587 N N . ILE A 1 212 ? 11.039 -2.049 -10.880 1.00 92.38 212 ILE A N 1
ATOM 1588 C CA . ILE A 1 212 ? 12.143 -2.121 -11.838 1.00 92.38 212 ILE A CA 1
ATOM 1589 C C . ILE A 1 212 ? 12.434 -3.603 -12.099 1.00 92.38 212 ILE A C 1
ATOM 1591 O O . ILE A 1 212 ? 12.511 -4.390 -11.159 1.00 92.38 212 ILE A O 1
ATOM 1595 N N . GLY A 1 213 ? 12.613 -3.990 -13.358 1.00 90.31 213 GLY A N 1
ATOM 1596 C CA . GLY A 1 213 ? 13.038 -5.328 -13.759 1.00 90.31 213 GLY A CA 1
ATOM 1597 C C . GLY A 1 213 ? 14.258 -5.291 -14.669 1.00 90.31 213 GLY A C 1
ATOM 1598 O O . GLY A 1 213 ? 14.376 -4.413 -15.524 1.00 90.31 213 GLY A O 1
ATOM 1599 N N . ASN A 1 214 ? 15.144 -6.268 -14.518 1.00 90.88 214 ASN A N 1
ATOM 1600 C CA . ASN A 1 214 ? 16.235 -6.543 -15.439 1.00 90.88 214 ASN A CA 1
ATOM 1601 C C . ASN A 1 214 ? 15.865 -7.740 -16.328 1.00 90.88 214 ASN A C 1
ATOM 1603 O O . ASN A 1 214 ? 15.838 -8.880 -15.871 1.00 90.88 214 ASN A O 1
ATOM 1607 N N . LEU A 1 215 ? 15.624 -7.493 -17.618 1.00 85.81 215 LEU A N 1
ATOM 1608 C CA . LEU A 1 215 ? 15.211 -8.530 -18.571 1.00 85.81 215 LEU A CA 1
ATOM 1609 C C . LEU A 1 215 ? 16.337 -9.515 -18.932 1.00 85.81 215 LEU A C 1
ATOM 1611 O O . LEU A 1 215 ? 16.061 -10.534 -19.562 1.00 85.81 215 LEU A O 1
ATOM 1615 N N . ARG A 1 216 ? 17.597 -9.226 -18.575 1.00 84.31 216 ARG A N 1
ATOM 1616 C CA . ARG A 1 216 ? 18.731 -10.146 -18.778 1.00 84.31 216 ARG A CA 1
ATOM 1617 C C . ARG A 1 216 ? 18.969 -11.093 -17.605 1.00 84.31 216 ARG A C 1
ATOM 1619 O O . ARG A 1 216 ? 19.728 -12.040 -17.773 1.00 84.31 216 ARG A O 1
ATOM 1626 N N . CYS A 1 217 ? 18.351 -10.843 -16.448 1.00 83.12 217 CYS A N 1
ATOM 1627 C CA . CYS A 1 217 ? 18.545 -11.602 -15.206 1.00 83.12 217 CYS A CA 1
ATOM 1628 C C . CYS A 1 217 ? 20.011 -11.722 -14.720 1.00 83.12 217 CYS A C 1
ATOM 1630 O O . CYS A 1 217 ? 20.301 -12.536 -13.846 1.00 83.12 217 CYS A O 1
ATOM 1632 N N . ASN A 1 218 ? 20.943 -10.926 -15.263 1.00 87.00 218 ASN A N 1
ATOM 1633 C CA . ASN A 1 218 ? 22.310 -10.817 -14.755 1.00 87.00 218 ASN A CA 1
ATOM 1634 C C . ASN A 1 218 ? 22.346 -9.923 -13.507 1.00 87.00 218 ASN A C 1
ATOM 1636 O O . ASN A 1 218 ? 21.522 -9.025 -13.345 1.00 87.00 218 ASN A O 1
ATOM 1640 N N . THR A 1 219 ? 23.320 -10.135 -12.627 1.00 88.75 219 THR A N 1
ATOM 1641 C CA . THR A 1 219 ? 23.513 -9.253 -11.471 1.00 88.75 219 THR A CA 1
ATOM 1642 C C . THR A 1 219 ? 24.109 -7.927 -11.931 1.00 88.75 219 THR A C 1
ATOM 1644 O O . THR A 1 219 ? 25.276 -7.866 -12.314 1.00 88.75 219 THR A O 1
ATOM 1647 N N . LEU A 1 220 ? 23.314 -6.858 -11.882 1.00 90.44 220 LEU A N 1
ATOM 1648 C CA . LEU A 1 220 ? 23.816 -5.493 -12.009 1.00 90.44 220 LEU A CA 1
ATOM 1649 C C . LEU A 1 220 ? 24.275 -5.003 -10.630 1.00 90.44 220 LEU A C 1
ATOM 1651 O O . LEU A 1 220 ? 23.561 -5.169 -9.634 1.00 90.44 220 LEU A O 1
ATOM 1655 N N . HIS A 1 221 ? 25.466 -4.412 -10.568 1.00 91.81 221 HIS A N 1
ATOM 1656 C CA . HIS A 1 221 ? 26.091 -3.946 -9.327 1.00 91.81 221 HIS A CA 1
ATOM 1657 C C . HIS A 1 221 ? 25.985 -2.427 -9.188 1.00 91.81 221 HIS A C 1
ATOM 1659 O O . HIS A 1 221 ? 25.784 -1.726 -10.176 1.00 91.81 221 HIS A O 1
ATOM 1665 N N . ARG A 1 222 ? 26.152 -1.909 -7.961 1.00 90.50 222 ARG A N 1
ATOM 1666 C CA . ARG A 1 222 ? 26.098 -0.463 -7.662 1.00 90.50 222 ARG A CA 1
ATOM 1667 C C . ARG A 1 222 ? 24.826 0.182 -8.230 1.00 90.50 222 ARG A C 1
ATOM 1669 O O . ARG A 1 222 ? 24.882 1.242 -8.841 1.00 90.50 222 ARG A O 1
ATOM 1676 N N . ALA A 1 223 ? 23.696 -0.505 -8.069 1.00 90.88 223 ALA A N 1
ATOM 1677 C CA . ALA A 1 223 ? 22.417 0.022 -8.509 1.00 90.88 223 ALA A CA 1
ATOM 1678 C C . ALA A 1 223 ? 22.047 1.241 -7.648 1.00 90.88 223 ALA A C 1
ATOM 1680 O O . ALA A 1 223 ? 22.064 1.190 -6.419 1.00 90.88 223 ALA A O 1
ATOM 1681 N N . GLU A 1 224 ? 21.735 2.343 -8.315 1.00 92.69 224 GLU A N 1
ATOM 1682 C CA . GLU A 1 224 ? 21.282 3.594 -7.731 1.00 92.69 224 GLU A CA 1
ATOM 1683 C C . GLU A 1 224 ? 19.968 3.985 -8.407 1.00 92.69 224 GLU A C 1
ATOM 1685 O O . GLU A 1 224 ? 19.818 3.925 -9.631 1.00 92.69 224 GLU A O 1
ATOM 1690 N N . VAL A 1 225 ? 18.979 4.347 -7.592 1.00 93.12 225 VAL A N 1
ATOM 1691 C CA . VAL A 1 225 ? 17.641 4.702 -8.061 1.00 93.12 225 VAL A CA 1
ATOM 1692 C C . VAL A 1 225 ? 17.303 6.084 -7.532 1.00 93.12 225 VAL A C 1
ATOM 1694 O O . VAL A 1 225 ? 17.230 6.296 -6.326 1.00 93.12 225 VAL A O 1
ATOM 1697 N N . THR A 1 226 ? 17.066 7.022 -8.442 1.00 92.69 226 THR A N 1
ATOM 1698 C CA . THR A 1 226 ? 16.704 8.401 -8.110 1.00 92.69 226 THR A CA 1
ATOM 1699 C C . THR A 1 226 ? 15.274 8.681 -8.549 1.00 92.69 226 THR A C 1
ATOM 1701 O O . THR A 1 226 ? 14.935 8.569 -9.730 1.00 92.69 226 THR A O 1
ATOM 1704 N N . LEU A 1 227 ? 14.427 9.074 -7.595 1.00 92.25 227 LEU A N 1
ATOM 1705 C CA . LEU A 1 227 ? 13.085 9.589 -7.855 1.00 92.25 227 LEU A CA 1
ATOM 1706 C C . LEU A 1 227 ? 13.091 11.115 -7.739 1.00 92.25 227 LEU A C 1
ATOM 1708 O O . LEU A 1 227 ? 13.434 11.656 -6.693 1.00 92.25 227 LEU A O 1
ATOM 1712 N N . THR A 1 228 ? 12.670 11.810 -8.793 1.00 91.38 228 THR A N 1
ATOM 1713 C CA . THR A 1 228 ? 12.588 13.275 -8.834 1.00 91.38 228 THR A CA 1
ATOM 1714 C C . THR A 1 228 ? 11.176 13.712 -9.202 1.00 91.38 228 THR A C 1
ATOM 1716 O O . THR A 1 228 ? 10.698 13.445 -10.306 1.00 91.38 228 THR A O 1
ATOM 1719 N N . LEU A 1 229 ? 10.514 14.436 -8.301 1.00 88.69 229 LEU A N 1
ATOM 1720 C CA . LEU A 1 229 ? 9.295 15.173 -8.612 1.00 88.69 229 LEU A CA 1
ATOM 1721 C C . LEU A 1 229 ? 9.657 16.412 -9.440 1.00 88.69 229 LEU A C 1
ATOM 1723 O O . LEU A 1 229 ? 10.428 17.268 -9.004 1.00 88.69 229 LEU A O 1
ATOM 1727 N N . LEU A 1 230 ? 9.076 16.506 -10.631 1.00 86.00 230 LEU A N 1
ATOM 1728 C CA . LEU A 1 230 ? 9.132 17.653 -11.524 1.00 86.00 230 LEU A CA 1
ATOM 1729 C C . LEU A 1 230 ? 7.753 18.322 -11.515 1.00 86.00 230 LEU A C 1
ATOM 1731 O O . LEU A 1 230 ? 6.742 17.682 -11.815 1.00 86.00 230 LEU A O 1
ATOM 1735 N N . ARG A 1 231 ? 7.698 19.610 -11.168 1.00 81.56 231 ARG A N 1
ATOM 1736 C CA . ARG A 1 231 ? 6.448 20.381 -11.172 1.00 81.56 231 ARG A CA 1
ATOM 1737 C C . ARG A 1 231 ? 6.698 21.828 -11.573 1.00 81.56 231 ARG A C 1
ATOM 1739 O O . ARG A 1 231 ? 7.626 22.463 -11.071 1.00 81.56 231 ARG A O 1
ATOM 1746 N N . ARG A 1 232 ? 5.840 22.376 -12.434 1.00 73.81 232 ARG A N 1
ATOM 1747 C CA . ARG A 1 232 ? 5.834 23.813 -12.730 1.00 73.81 232 ARG A CA 1
ATOM 1748 C C . ARG A 1 232 ? 5.441 24.596 -11.469 1.00 73.81 232 ARG A C 1
ATOM 1750 O O . ARG A 1 232 ? 4.427 24.298 -10.840 1.00 73.81 232 ARG A O 1
ATOM 1757 N N . LYS A 1 233 ? 6.258 25.574 -11.085 1.00 73.62 233 LYS A N 1
ATOM 1758 C CA . LYS A 1 233 ? 5.982 26.531 -10.008 1.00 73.62 233 LYS A CA 1
ATOM 1759 C C . LYS A 1 233 ? 6.099 27.944 -10.563 1.00 73.62 233 LYS A C 1
ATOM 1761 O O . LYS A 1 233 ? 6.871 28.182 -11.491 1.00 73.62 233 LYS A O 1
ATOM 1766 N N . ARG A 1 234 ? 5.345 28.865 -9.969 1.00 71.00 234 ARG A N 1
ATOM 1767 C CA . ARG A 1 234 ? 5.516 30.301 -10.167 1.00 71.00 234 ARG A CA 1
ATOM 1768 C C . ARG A 1 234 ? 6.068 30.897 -8.878 1.00 71.00 234 ARG A C 1
ATOM 1770 O O . ARG A 1 234 ? 5.570 30.544 -7.808 1.00 71.00 234 ARG A O 1
ATOM 1777 N N . THR A 1 235 ? 7.109 31.713 -8.967 1.00 69.75 235 THR A N 1
ATOM 1778 C CA . THR A 1 235 ? 7.657 32.427 -7.810 1.00 69.75 235 THR A CA 1
ATOM 1779 C C . THR A 1 235 ? 6.791 33.657 -7.482 1.00 69.75 235 THR A C 1
ATOM 1781 O O . THR A 1 235 ? 6.003 34.082 -8.338 1.00 69.75 235 THR A O 1
ATOM 1784 N N . PRO A 1 236 ? 6.896 34.247 -6.274 1.00 65.81 236 PRO A N 1
ATOM 1785 C CA . PRO A 1 236 ? 6.222 35.508 -5.943 1.00 65.81 236 PRO A CA 1
ATOM 1786 C C . PRO A 1 236 ? 6.587 36.662 -6.891 1.00 65.81 236 PRO A C 1
ATOM 1788 O O . PRO A 1 236 ? 5.744 37.500 -7.193 1.00 65.81 236 PRO A O 1
ATOM 1791 N N . GLU A 1 237 ? 7.809 36.657 -7.426 1.00 71.88 237 GLU A N 1
ATOM 1792 C CA . GLU A 1 237 ? 8.338 37.631 -8.394 1.00 71.88 237 GLU A CA 1
ATOM 1793 C C . GLU A 1 237 ? 7.778 37.413 -9.816 1.00 71.88 237 GLU A C 1
ATOM 1795 O O . GLU A 1 237 ? 8.054 38.180 -10.736 1.00 71.88 237 GLU A O 1
ATOM 1800 N N . GLY A 1 238 ? 6.969 36.367 -10.011 1.00 73.88 238 GLY A N 1
ATOM 1801 C CA . GLY A 1 238 ? 6.246 36.086 -11.246 1.00 73.88 238 GLY A CA 1
ATOM 1802 C C . GLY A 1 238 ? 6.945 35.128 -12.212 1.00 73.88 238 GLY A C 1
ATOM 1803 O O . GLY A 1 238 ? 6.285 34.697 -13.167 1.00 73.88 238 GLY A O 1
ATOM 1804 N N . GLU A 1 239 ? 8.203 34.744 -11.960 1.00 70.44 239 GLU A N 1
ATOM 1805 C CA . GLU A 1 239 ? 8.954 33.777 -12.773 1.00 70.44 239 GLU A CA 1
ATOM 1806 C C . GLU A 1 239 ? 8.255 32.412 -12.764 1.00 70.44 239 GLU A C 1
ATOM 1808 O O . GLU A 1 239 ? 7.809 31.933 -11.723 1.00 70.44 239 GLU A O 1
ATOM 1813 N N . THR A 1 240 ? 8.151 31.758 -13.924 1.00 72.50 240 THR A N 1
ATOM 1814 C CA . THR A 1 240 ? 7.585 30.405 -14.038 1.00 72.50 240 THR A CA 1
ATOM 1815 C C . THR A 1 240 ? 8.669 29.409 -14.427 1.00 72.50 240 THR A C 1
ATOM 1817 O O . THR A 1 240 ? 9.149 29.421 -15.557 1.00 72.50 240 THR A O 1
ATOM 1820 N N . PHE A 1 241 ? 9.005 28.498 -13.514 1.00 79.56 241 PHE A N 1
ATOM 1821 C CA . PHE A 1 241 ? 10.086 27.523 -13.678 1.00 79.56 241 PHE A CA 1
ATOM 1822 C C . PHE A 1 241 ? 9.620 26.094 -13.359 1.00 79.56 241 PHE A C 1
ATOM 1824 O O . PHE A 1 241 ? 8.563 25.870 -12.762 1.00 79.56 241 PHE A O 1
ATOM 1831 N N . VAL A 1 242 ? 10.407 25.091 -13.757 1.00 79.69 242 VAL A N 1
ATOM 1832 C CA . VAL A 1 242 ? 10.165 23.688 -13.377 1.00 79.69 242 VAL A CA 1
ATOM 1833 C C . VAL A 1 242 ? 11.001 23.361 -12.146 1.00 79.69 242 VAL A C 1
ATOM 1835 O O . VAL A 1 242 ? 12.208 23.137 -12.229 1.00 79.69 242 VAL A O 1
ATOM 1838 N N . SER A 1 243 ? 10.336 23.321 -10.995 1.00 77.44 243 SER A N 1
ATOM 1839 C CA . SER A 1 243 ? 10.929 22.894 -9.734 1.00 77.44 243 SER A CA 1
ATOM 1840 C C . SER A 1 243 ? 11.212 21.395 -9.795 1.00 77.44 243 SER A C 1
ATOM 1842 O O . SER A 1 243 ? 10.334 20.605 -10.148 1.00 77.44 243 SER A O 1
ATOM 1844 N N . ARG A 1 244 ? 12.450 21.023 -9.462 1.00 85.56 244 ARG A N 1
ATOM 1845 C CA . ARG A 1 244 ? 12.900 19.636 -9.321 1.00 85.56 244 ARG A CA 1
ATOM 1846 C C . ARG A 1 244 ? 13.088 19.348 -7.840 1.00 85.56 244 ARG A C 1
ATOM 1848 O O . ARG A 1 244 ? 13.658 20.170 -7.126 1.00 85.56 244 ARG A O 1
ATOM 1855 N N . THR A 1 245 ? 12.599 18.214 -7.364 1.00 85.81 245 THR A N 1
ATOM 1856 C CA . THR A 1 245 ? 12.721 17.825 -5.958 1.00 85.81 245 THR A CA 1
ATOM 1857 C C . THR A 1 245 ? 12.987 16.333 -5.871 1.00 85.81 245 THR A C 1
ATOM 1859 O O . THR A 1 245 ? 12.140 15.535 -6.270 1.00 85.81 245 THR A O 1
ATOM 1862 N N . ALA A 1 246 ? 14.167 15.963 -5.376 1.00 88.75 246 ALA A N 1
ATOM 1863 C CA . ALA A 1 246 ? 14.509 14.572 -5.114 1.00 88.75 246 ALA A CA 1
ATOM 1864 C C . ALA A 1 246 ? 13.631 14.013 -3.981 1.00 88.75 246 ALA A C 1
ATOM 1866 O O . ALA A 1 246 ? 13.339 14.709 -3.007 1.00 88.75 246 ALA A O 1
ATOM 1867 N N . LEU A 1 247 ? 13.202 12.764 -4.129 1.00 89.25 247 LEU A N 1
ATOM 1868 C CA . LEU A 1 247 ? 12.386 12.030 -3.170 1.00 89.25 247 LEU A CA 1
ATOM 1869 C C . LEU A 1 247 ? 13.241 10.933 -2.527 1.00 89.25 247 LEU A C 1
ATOM 1871 O O . LEU A 1 247 ? 13.925 10.185 -3.226 1.00 89.25 247 LEU A O 1
ATOM 1875 N N . SER A 1 248 ? 13.200 10.826 -1.200 1.00 87.19 248 SER A N 1
ATOM 1876 C CA . SER A 1 248 ? 13.979 9.842 -0.442 1.00 87.19 248 SER A CA 1
ATOM 1877 C C . SER A 1 248 ? 13.411 8.429 -0.588 1.00 87.19 248 SER A C 1
ATOM 1879 O O . SER A 1 248 ? 12.225 8.194 -0.345 1.00 87.19 248 SER A O 1
ATOM 1881 N N . LEU A 1 249 ? 14.256 7.468 -0.957 1.00 86.50 249 LEU A N 1
ATOM 1882 C CA . LEU A 1 249 ? 13.878 6.057 -0.991 1.00 86.50 249 LEU A CA 1
ATOM 1883 C C . LEU A 1 249 ? 14.074 5.396 0.373 1.00 86.50 249 LEU A C 1
ATOM 1885 O O . LEU A 1 249 ? 15.080 5.622 1.042 1.00 86.50 249 LEU A O 1
ATOM 1889 N N . GLN A 1 250 ? 13.134 4.532 0.744 1.00 78.31 250 GLN A N 1
ATOM 1890 C CA . GLN A 1 250 ? 13.380 3.480 1.721 1.00 78.31 250 GLN A CA 1
ATOM 1891 C C . GLN A 1 250 ? 13.992 2.277 1.001 1.00 78.31 250 GLN A C 1
ATOM 1893 O O . GLN A 1 250 ? 13.531 1.909 -0.080 1.00 78.31 250 GLN A O 1
ATOM 1898 N N . GLU A 1 251 ? 15.026 1.691 1.611 1.00 76.12 251 GLU A N 1
ATOM 1899 C CA . GLU A 1 251 ? 15.689 0.459 1.153 1.00 76.12 251 GLU A CA 1
ATOM 1900 C C . GLU A 1 251 ? 16.111 0.490 -0.338 1.00 76.12 251 GLU A C 1
ATOM 1902 O O . GLU A 1 251 ? 15.660 -0.336 -1.135 1.00 76.12 251 GLU A O 1
ATOM 1907 N N . PRO A 1 252 ? 16.978 1.437 -0.763 1.00 82.94 252 PRO A N 1
ATOM 1908 C CA . PRO A 1 252 ? 17.471 1.463 -2.137 1.00 82.94 252 PRO A CA 1
ATOM 1909 C C . PRO A 1 252 ? 18.269 0.177 -2.460 1.00 82.94 252 PRO A C 1
ATOM 1911 O O . PRO A 1 252 ? 19.198 -0.171 -1.722 1.00 82.94 252 PRO A O 1
ATOM 1914 N N . PRO A 1 253 ? 17.944 -0.539 -3.555 1.00 84.81 253 PRO A N 1
ATOM 1915 C CA . PRO A 1 253 ? 18.578 -1.808 -3.895 1.00 84.81 253 PRO A CA 1
ATOM 1916 C C . PRO A 1 253 ? 20.017 -1.577 -4.362 1.00 84.81 253 PRO A C 1
ATOM 1918 O O . PRO A 1 253 ? 20.235 -0.897 -5.356 1.00 84.81 253 PRO A O 1
ATOM 1921 N N . ARG A 1 254 ? 21.003 -2.179 -3.684 1.00 86.31 254 ARG A N 1
ATOM 1922 C CA . ARG A 1 254 ? 22.432 -2.066 -4.057 1.00 86.31 254 ARG A CA 1
ATOM 1923 C C . ARG A 1 254 ? 22.819 -2.930 -5.263 1.00 86.31 254 ARG A C 1
ATOM 1925 O O . ARG A 1 254 ? 23.816 -2.654 -5.936 1.00 86.31 254 ARG A O 1
ATOM 1932 N N . THR A 1 255 ? 22.046 -3.979 -5.521 1.00 88.31 255 THR A N 1
ATOM 1933 C CA . THR A 1 255 ? 22.184 -4.909 -6.646 1.00 88.31 255 THR A CA 1
ATOM 1934 C C . THR A 1 255 ? 20.817 -5.144 -7.280 1.00 88.31 255 THR A C 1
ATOM 1936 O O . THR A 1 255 ? 19.794 -5.133 -6.595 1.00 88.31 255 THR A O 1
ATOM 1939 N N . LEU A 1 256 ? 20.789 -5.353 -8.597 1.00 88.00 256 LEU A N 1
ATOM 1940 C CA . LEU A 1 256 ? 19.563 -5.609 -9.354 1.00 88.00 256 LEU A CA 1
ATOM 1941 C C . LEU A 1 256 ? 19.754 -6.849 -10.233 1.00 88.00 256 LEU A C 1
ATOM 1943 O O . LEU A 1 256 ? 20.351 -6.768 -11.305 1.00 88.00 256 LEU A O 1
ATOM 1947 N N . THR A 1 257 ? 19.247 -7.994 -9.771 1.00 85.25 257 THR A N 1
ATOM 1948 C CA . THR A 1 257 ? 19.354 -9.270 -10.500 1.00 85.25 257 THR A CA 1
ATOM 1949 C C . THR A 1 257 ? 18.157 -9.498 -11.421 1.00 85.25 257 THR A C 1
ATOM 1951 O O . THR A 1 257 ? 18.338 -9.570 -12.631 1.00 85.25 257 THR A O 1
ATOM 1954 N N . ALA A 1 258 ? 16.932 -9.559 -10.881 1.00 86.06 258 ALA A N 1
ATOM 1955 C CA . ALA A 1 258 ? 15.721 -9.839 -11.664 1.00 86.06 258 ALA A CA 1
ATOM 1956 C C . ALA A 1 258 ? 14.646 -8.750 -11.527 1.00 86.06 258 ALA A C 1
ATOM 1958 O O . ALA A 1 258 ? 14.365 -8.053 -12.500 1.00 86.06 258 ALA A O 1
ATOM 1959 N N . VAL A 1 259 ? 14.067 -8.559 -10.337 1.00 89.56 259 VAL A N 1
ATOM 1960 C CA . VAL A 1 259 ? 13.081 -7.500 -10.055 1.00 89.56 259 VAL A CA 1
ATOM 1961 C C . VAL A 1 259 ? 13.376 -6.862 -8.700 1.00 89.56 259 VAL A C 1
ATOM 1963 O O . VAL A 1 259 ? 13.682 -7.560 -7.740 1.00 89.56 259 VAL A O 1
ATOM 1966 N N . ALA A 1 260 ? 13.245 -5.539 -8.620 1.00 89.94 260 ALA A N 1
ATOM 1967 C CA . ALA A 1 260 ? 13.239 -4.776 -7.378 1.00 89.94 260 ALA A CA 1
ATOM 1968 C C . ALA A 1 260 ? 12.034 -3.825 -7.362 1.00 89.94 260 ALA A C 1
ATOM 1970 O O . ALA A 1 260 ? 11.628 -3.298 -8.399 1.00 89.94 260 ALA A O 1
ATOM 1971 N N . THR A 1 261 ? 11.453 -3.586 -6.187 1.00 91.38 261 THR A N 1
ATOM 1972 C CA . THR A 1 261 ? 10.396 -2.579 -6.007 1.00 91.38 261 THR A CA 1
ATOM 1973 C C . THR A 1 261 ? 10.890 -1.554 -4.999 1.00 91.38 261 THR A C 1
ATOM 1975 O O . THR A 1 261 ? 11.056 -1.886 -3.832 1.00 91.38 261 THR A O 1
ATOM 1978 N N . VAL A 1 262 ? 11.145 -0.324 -5.450 1.00 91.38 262 VAL A N 1
ATOM 1979 C CA . VAL A 1 262 ? 11.568 0.773 -4.569 1.00 91.38 262 VAL A CA 1
ATOM 1980 C C . VAL A 1 262 ? 10.355 1.481 -3.980 1.00 91.38 262 VAL A C 1
ATOM 1982 O O . VAL A 1 262 ? 9.329 1.626 -4.653 1.00 91.38 262 VAL A O 1
ATOM 1985 N N . ALA A 1 263 ? 10.481 1.939 -2.736 1.00 90.44 263 ALA A N 1
ATOM 1986 C CA . ALA A 1 263 ? 9.416 2.603 -1.998 1.00 90.44 263 ALA A CA 1
ATOM 1987 C C . ALA A 1 263 ? 9.838 4.018 -1.570 1.00 90.44 263 ALA A C 1
ATOM 1989 O O . ALA A 1 263 ? 10.916 4.210 -1.014 1.00 90.44 263 ALA A O 1
ATOM 1990 N N . HIS A 1 264 ? 8.974 5.010 -1.784 1.00 89.50 264 HIS A N 1
ATOM 1991 C CA . HIS A 1 264 ? 9.116 6.361 -1.234 1.00 89.50 264 HIS A CA 1
ATOM 1992 C C . HIS A 1 264 ? 7.977 6.644 -0.252 1.00 89.50 264 HIS A C 1
ATOM 1994 O O . HIS A 1 264 ? 6.807 6.581 -0.634 1.00 89.50 264 HIS A O 1
ATOM 2000 N N . LYS A 1 265 ? 8.320 6.973 0.998 1.00 85.56 265 LYS A N 1
ATOM 2001 C CA . LYS A 1 265 ? 7.363 7.383 2.035 1.00 85.56 265 LYS A CA 1
ATOM 2002 C C . LYS A 1 265 ? 6.848 8.790 1.743 1.00 85.56 265 LYS A C 1
ATOM 2004 O O . LYS A 1 265 ? 7.626 9.742 1.720 1.00 85.56 265 LYS A O 1
ATOM 2009 N N . ILE A 1 266 ? 5.538 8.933 1.570 1.00 82.50 266 ILE A N 1
ATOM 2010 C CA . ILE A 1 266 ? 4.906 10.225 1.303 1.00 82.50 266 ILE A CA 1
ATOM 2011 C C . ILE A 1 266 ? 4.786 10.994 2.622 1.00 82.50 266 ILE A C 1
ATOM 2013 O O . ILE A 1 266 ? 4.031 10.618 3.515 1.00 82.50 266 ILE A O 1
ATOM 2017 N N . ILE A 1 267 ? 5.510 12.106 2.738 1.00 74.25 267 ILE A N 1
ATOM 2018 C CA . ILE A 1 267 ? 5.397 13.017 3.883 1.00 74.25 267 ILE A CA 1
ATOM 2019 C C . ILE A 1 267 ? 4.281 14.039 3.583 1.00 74.25 267 ILE A C 1
ATOM 2021 O O . ILE A 1 267 ? 4.382 14.744 2.573 1.00 74.25 267 ILE A O 1
ATOM 2025 N N . PRO A 1 268 ? 3.227 14.157 4.422 1.00 64.88 268 PRO A N 1
ATOM 2026 C CA . PRO A 1 268 ? 2.128 15.101 4.182 1.00 64.88 268 PRO A CA 1
ATOM 2027 C C . PRO A 1 268 ? 2.572 16.568 4.203 1.00 64.88 268 PRO A C 1
ATOM 2029 O O . PRO A 1 268 ? 2.080 17.379 3.421 1.00 64.88 268 PRO A O 1
ATOM 2032 N N . GLN A 1 269 ? 3.521 16.905 5.081 1.00 59.69 269 GLN A N 1
ATOM 2033 C CA . GLN A 1 269 ? 4.103 18.240 5.167 1.00 59.69 269 GLN A CA 1
ATOM 2034 C C . GLN A 1 269 ? 5.261 18.375 4.169 1.00 59.69 269 GLN A C 1
ATOM 2036 O O . GLN A 1 269 ? 6.359 17.874 4.401 1.00 59.69 269 GLN A O 1
ATOM 2041 N N . GLY A 1 270 ? 5.007 19.049 3.045 1.00 66.06 270 GLY A N 1
ATOM 2042 C CA . GLY A 1 270 ? 6.028 19.399 2.056 1.00 66.06 270 GLY A CA 1
ATOM 2043 C C . GLY A 1 270 ? 5.664 19.010 0.614 1.00 66.06 270 GLY A C 1
ATOM 2044 O O . GLY A 1 270 ? 4.484 18.886 0.278 1.00 66.06 270 GLY A O 1
ATOM 2045 N N . PRO A 1 271 ? 6.659 18.823 -0.275 1.00 63.81 271 PRO A N 1
ATOM 2046 C CA . PRO A 1 271 ? 6.432 18.582 -1.705 1.00 63.81 271 PRO A CA 1
ATOM 2047 C C . PRO A 1 271 ? 5.682 17.268 -1.992 1.00 63.81 271 PRO A C 1
ATOM 2049 O O . PRO A 1 271 ? 5.041 17.153 -3.036 1.00 63.81 271 PRO A O 1
ATOM 2052 N N . GLY A 1 272 ? 5.715 16.311 -1.055 1.00 66.31 272 GLY A N 1
ATOM 2053 C CA . GLY A 1 272 ? 4.991 15.041 -1.131 1.00 66.31 272 GLY A CA 1
ATOM 2054 C C . GLY A 1 272 ? 3.469 15.155 -0.974 1.00 66.31 272 GLY A C 1
ATOM 2055 O O . GLY A 1 272 ? 2.751 14.287 -1.468 1.00 66.31 272 GLY A O 1
ATOM 2056 N N . GLY A 1 273 ? 2.948 16.238 -0.382 1.00 69.31 273 GLY A N 1
ATOM 2057 C CA . GLY A 1 273 ? 1.507 16.413 -0.137 1.00 69.31 273 GLY A CA 1
ATOM 2058 C C . GLY A 1 273 ? 0.635 16.364 -1.401 1.00 69.31 273 GLY A C 1
ATOM 2059 O O . GLY A 1 273 ? -0.527 15.971 -1.343 1.00 69.31 273 GLY A O 1
ATOM 2060 N N . VAL A 1 274 ? 1.205 16.649 -2.578 1.00 73.25 274 VAL A N 1
ATOM 2061 C CA . VAL A 1 274 ? 0.501 16.523 -3.869 1.00 73.25 274 VAL A CA 1
ATOM 2062 C C . VAL A 1 274 ? 0.136 15.065 -4.185 1.00 73.25 274 VAL A C 1
ATOM 2064 O O . VAL A 1 274 ? -0.911 14.802 -4.775 1.00 73.25 274 VAL A O 1
ATOM 2067 N N . PHE A 1 275 ? 0.959 14.102 -3.759 1.00 78.75 275 PHE A N 1
ATOM 2068 C CA . PHE A 1 275 ? 0.639 12.680 -3.885 1.00 78.75 275 PHE A CA 1
ATOM 2069 C C . PHE A 1 275 ? -0.449 12.252 -2.891 1.00 78.75 275 PHE A C 1
ATOM 2071 O O . PHE A 1 275 ? -1.230 11.364 -3.219 1.00 78.75 275 PHE A O 1
ATOM 2078 N N . MET A 1 276 ? -0.573 12.917 -1.733 1.00 72.62 276 MET A N 1
ATOM 2079 C CA . MET A 1 276 ? -1.704 12.710 -0.815 1.00 72.62 276 MET A CA 1
ATOM 2080 C C . MET A 1 276 ? -3.019 13.226 -1.401 1.00 72.62 276 MET A C 1
ATOM 2082 O O . MET A 1 276 ? -4.021 12.520 -1.325 1.00 72.62 276 MET A O 1
ATOM 2086 N N . ASP A 1 277 ? -3.033 14.400 -2.040 1.00 69.38 277 ASP A N 1
ATOM 2087 C CA . ASP A 1 277 ? -4.222 14.900 -2.753 1.00 69.38 277 ASP A CA 1
ATOM 2088 C C . ASP A 1 277 ? -4.671 13.930 -3.864 1.00 69.38 277 ASP A C 1
ATOM 2090 O O . ASP A 1 277 ? -5.867 13.699 -4.051 1.00 69.38 277 ASP A O 1
ATOM 2094 N N . LEU A 1 278 ? -3.709 13.322 -4.570 1.00 72.12 278 LEU A N 1
ATOM 2095 C CA . LEU A 1 278 ? -3.964 12.335 -5.623 1.00 72.12 278 LEU A CA 1
ATOM 2096 C C . LEU A 1 278 ? -4.428 10.976 -5.062 1.00 72.12 278 LEU A C 1
ATOM 2098 O O . LEU A 1 278 ? -5.324 10.355 -5.634 1.00 72.12 278 LEU A O 1
ATOM 2102 N N . ALA A 1 279 ? -3.854 10.523 -3.942 1.00 68.25 279 ALA A N 1
ATOM 2103 C CA . ALA A 1 279 ? -4.210 9.267 -3.275 1.00 68.25 279 ALA A CA 1
ATOM 2104 C C . ALA A 1 279 ? -5.578 9.328 -2.575 1.00 68.25 279 ALA A C 1
ATOM 2106 O O . ALA A 1 279 ? -6.338 8.364 -2.629 1.00 68.25 279 ALA A O 1
ATOM 2107 N N . THR A 1 280 ? -5.909 10.465 -1.956 1.00 63.03 280 THR A N 1
ATOM 2108 C CA . THR A 1 280 ? -7.206 10.712 -1.293 1.00 63.03 280 THR A CA 1
ATOM 2109 C C . THR A 1 280 ? -8.322 11.093 -2.266 1.00 63.03 280 THR A C 1
ATOM 2111 O O . THR A 1 280 ? -9.481 11.150 -1.871 1.00 63.03 280 THR A O 1
ATOM 2114 N N . GLY A 1 281 ? -7.997 11.364 -3.535 1.00 62.16 281 GLY A N 1
ATOM 2115 C CA . GLY A 1 281 ? -8.972 11.757 -4.552 1.00 62.16 281 GLY A CA 1
ATOM 2116 C C . GLY A 1 281 ? -9.471 13.200 -4.445 1.00 62.16 281 GLY A C 1
ATOM 2117 O O . GLY A 1 281 ? -10.351 13.572 -5.213 1.00 62.16 281 GLY A O 1
ATOM 2118 N N . ARG A 1 282 ? -8.887 14.027 -3.563 1.00 60.38 282 ARG A N 1
ATOM 2119 C CA . ARG A 1 282 ? -9.210 15.462 -3.428 1.00 60.38 282 ARG A CA 1
ATOM 2120 C C . ARG A 1 282 ? -8.958 16.268 -4.701 1.00 60.38 282 ARG A C 1
ATOM 2122 O O . ARG A 1 282 ? -9.555 17.326 -4.863 1.00 60.38 282 ARG A O 1
ATOM 2129 N N . LYS A 1 283 ? -8.042 15.802 -5.557 1.00 66.19 283 LYS A N 1
ATOM 2130 C CA . LYS A 1 283 ? -7.750 16.391 -6.869 1.00 66.19 283 LYS A CA 1
ATOM 2131 C C . LYS A 1 283 ? -7.776 15.333 -7.962 1.00 66.19 283 LYS A C 1
ATOM 2133 O O . LYS A 1 283 ? -7.290 14.206 -7.803 1.00 66.19 283 LYS A O 1
ATOM 2138 N N . THR A 1 284 ? -8.327 15.707 -9.105 1.00 67.25 284 THR A N 1
ATOM 2139 C CA . THR A 1 284 ? -8.442 14.836 -10.274 1.00 67.25 284 THR A CA 1
ATOM 2140 C C . THR A 1 284 ? -7.120 14.816 -11.042 1.00 67.25 284 THR A C 1
ATOM 2142 O O . THR A 1 284 ? -6.389 15.806 -11.087 1.00 67.25 284 THR A O 1
ATOM 2145 N N . SER A 1 285 ? -6.788 13.696 -11.695 1.00 68.06 285 SER A N 1
ATOM 2146 C CA . SER A 1 285 ? -5.552 13.590 -12.494 1.00 68.06 285 SER A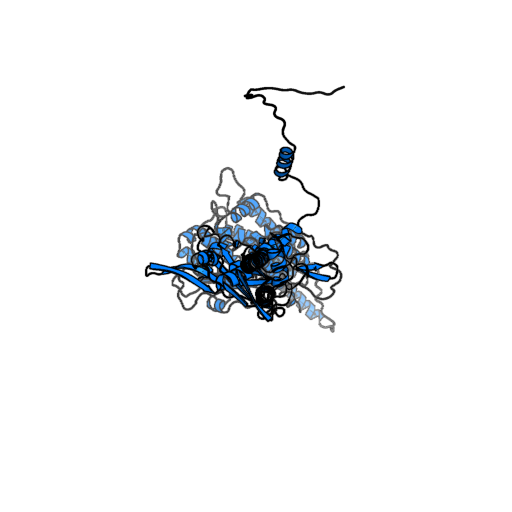 CA 1
ATOM 2147 C C . SER A 1 285 ? -5.488 14.609 -13.649 1.00 68.06 285 SER A C 1
ATOM 2149 O O . SER A 1 285 ? -4.406 14.892 -14.157 1.00 68.06 285 SER A O 1
ATOM 2151 N N . GLU A 1 286 ? -6.623 15.200 -14.036 1.00 67.81 286 GLU A N 1
ATOM 2152 C CA . GLU A 1 286 ? -6.716 16.282 -15.022 1.00 67.81 286 GLU A CA 1
ATOM 2153 C C . GLU A 1 286 ? -6.385 17.680 -14.481 1.00 67.81 286 GLU A C 1
ATOM 2155 O O . GLU A 1 286 ? -6.002 18.553 -15.260 1.00 67.81 286 GLU A O 1
ATOM 2160 N N . GLU A 1 287 ? -6.510 17.898 -13.173 1.00 66.88 287 GLU A N 1
ATOM 2161 C CA . GLU A 1 287 ? -6.112 19.138 -12.487 1.00 66.88 287 GLU A CA 1
ATOM 2162 C C . GLU A 1 287 ? -4.606 19.125 -12.179 1.00 66.88 287 GLU A C 1
ATOM 2164 O O . GLU A 1 287 ? -3.962 20.163 -12.049 1.00 66.88 287 GLU A O 1
ATOM 2169 N N . LEU A 1 288 ? -4.024 17.923 -12.109 1.00 70.38 288 LEU A N 1
ATOM 2170 C CA . LEU A 1 288 ? -2.615 17.660 -11.824 1.00 70.38 288 LEU A CA 1
ATOM 2171 C C . LEU A 1 288 ? -1.785 17.373 -13.092 1.00 70.38 288 LEU A C 1
ATOM 2173 O O . LEU A 1 288 ? -0.774 16.678 -13.026 1.00 70.38 288 LEU A O 1
ATOM 2177 N N . LYS A 1 289 ? -2.165 17.942 -14.247 1.00 70.38 289 LYS A N 1
ATOM 2178 C CA . LYS A 1 289 ? -1.443 17.795 -15.534 1.00 70.38 289 LYS A CA 1
ATOM 2179 C C . LYS A 1 289 ? 0.046 18.174 -15.464 1.00 70.38 289 LYS A C 1
ATOM 2181 O O . LYS A 1 289 ? 0.852 17.572 -16.166 1.00 70.38 289 LYS A O 1
ATOM 2186 N N . ASP A 1 290 ? 0.409 19.108 -14.584 1.00 73.06 290 ASP A N 1
ATOM 2187 C CA . ASP A 1 290 ? 1.789 19.570 -14.364 1.00 73.06 290 ASP A CA 1
ATOM 2188 C C . ASP A 1 290 ? 2.622 18.665 -13.425 1.00 73.06 290 ASP A C 1
ATOM 2190 O O . ASP A 1 290 ? 3.777 18.988 -13.136 1.00 73.06 290 ASP A O 1
ATOM 2194 N N . LEU A 1 291 ? 2.060 17.561 -12.908 1.00 81.38 291 LEU A N 1
ATOM 2195 C CA . LEU A 1 291 ? 2.776 16.594 -12.071 1.00 81.38 291 LEU A CA 1
ATOM 2196 C C . LEU A 1 291 ? 3.458 15.526 -12.934 1.00 81.38 291 LEU A C 1
ATOM 2198 O O . LEU A 1 291 ? 2.800 14.734 -13.614 1.00 81.38 291 LEU A O 1
ATOM 2202 N N . LEU A 1 292 ? 4.788 15.478 -12.842 1.00 87.25 292 LEU A N 1
ATOM 2203 C CA . LEU A 1 292 ? 5.633 14.470 -13.473 1.00 87.25 292 LEU A CA 1
ATOM 2204 C C . LEU A 1 292 ? 6.609 13.896 -12.434 1.00 87.25 292 LEU A C 1
ATOM 2206 O O . LEU A 1 292 ? 7.359 14.635 -11.803 1.00 87.25 292 LEU A O 1
ATOM 2210 N N . LEU A 1 293 ? 6.632 12.577 -12.265 1.00 89.50 293 LEU A N 1
ATOM 2211 C CA . LEU A 1 293 ? 7.619 11.866 -11.451 1.00 89.50 293 LEU A CA 1
ATOM 2212 C C . LEU A 1 293 ? 8.631 11.192 -12.380 1.00 89.50 293 LEU A C 1
ATOM 2214 O O . LEU A 1 293 ? 8.291 10.254 -13.098 1.00 89.50 293 LEU A O 1
ATOM 2218 N N . GLN A 1 294 ? 9.873 11.660 -12.370 1.00 91.38 294 GLN A N 1
ATOM 2219 C CA . GLN A 1 294 ? 10.972 11.039 -13.099 1.00 91.38 294 GLN A CA 1
ATOM 2220 C C . GLN A 1 294 ? 11.647 9.989 -12.211 1.00 91.38 294 GLN A C 1
ATOM 2222 O O . GLN A 1 294 ? 12.086 10.299 -11.108 1.00 91.38 294 GLN A O 1
ATOM 2227 N N . CYS A 1 295 ? 11.754 8.758 -12.704 1.00 91.88 295 CYS A N 1
ATOM 2228 C CA . CYS A 1 295 ? 12.565 7.701 -12.115 1.00 91.88 295 CYS A CA 1
ATOM 2229 C C . CYS A 1 295 ? 13.779 7.456 -13.012 1.00 91.88 295 CYS A C 1
ATOM 2231 O O . CYS A 1 295 ? 13.619 7.243 -14.216 1.00 91.88 295 CYS A O 1
ATOM 2233 N N . ILE A 1 296 ? 14.971 7.510 -12.426 1.00 92.00 296 ILE A N 1
ATOM 2234 C CA . ILE A 1 296 ? 16.257 7.214 -13.060 1.00 92.00 296 ILE A CA 1
ATOM 2235 C C . ILE A 1 296 ? 16.849 6.008 -12.332 1.00 92.00 296 ILE A C 1
ATOM 2237 O O . ILE A 1 296 ? 16.862 5.987 -11.103 1.00 92.00 296 ILE A O 1
ATOM 2241 N N . VAL A 1 297 ? 17.320 5.021 -13.088 1.00 91.38 297 VAL A N 1
ATOM 2242 C CA . VAL A 1 297 ? 18.015 3.833 -12.585 1.00 91.38 297 VAL A CA 1
ATOM 2243 C C . VAL A 1 297 ? 19.365 3.759 -13.279 1.00 91.38 297 VAL A C 1
ATOM 2245 O O . VAL A 1 297 ? 19.415 3.615 -14.502 1.00 91.38 297 VAL A O 1
ATOM 2248 N N . THR A 1 298 ? 20.439 3.843 -12.506 1.00 91.75 298 THR A N 1
ATOM 2249 C CA . THR A 1 298 ? 21.827 3.677 -12.950 1.00 91.75 298 THR A CA 1
ATOM 2250 C C . THR A 1 298 ? 22.419 2.457 -12.263 1.00 91.75 298 THR A C 1
ATOM 2252 O O . THR A 1 298 ? 22.208 2.253 -11.073 1.00 91.75 298 THR A O 1
ATOM 2255 N N . ALA A 1 299 ? 23.123 1.605 -13.001 1.00 91.94 299 ALA A N 1
ATOM 2256 C CA . ALA A 1 299 ? 23.814 0.447 -12.441 1.00 91.94 299 ALA A CA 1
ATOM 2257 C C . ALA A 1 299 ? 25.011 0.073 -13.318 1.00 91.94 299 ALA A C 1
ATOM 2259 O O . ALA A 1 299 ? 25.038 0.393 -14.501 1.00 91.94 299 ALA A O 1
ATOM 2260 N N . TYR A 1 300 ? 25.983 -0.638 -12.765 1.00 91.75 300 TYR A N 1
ATOM 2261 C CA . TYR A 1 300 ? 27.127 -1.170 -13.497 1.00 91.75 300 TYR A CA 1
ATOM 2262 C C . TYR A 1 300 ? 26.822 -2.588 -14.014 1.00 91.75 300 TYR A C 1
ATOM 2264 O O . TYR A 1 300 ? 26.448 -3.468 -13.230 1.00 91.75 300 TYR A O 1
ATOM 2272 N N . ASP A 1 301 ? 26.974 -2.809 -15.327 1.00 90.12 301 ASP A N 1
ATOM 2273 C CA . ASP A 1 301 ? 26.832 -4.127 -15.961 1.00 90.12 301 ASP A CA 1
ATOM 2274 C C . ASP A 1 301 ? 28.219 -4.770 -16.163 1.00 90.12 301 ASP A C 1
ATOM 2276 O O . ASP A 1 301 ? 28.981 -4.306 -17.019 1.00 90.12 301 ASP A O 1
ATOM 2280 N N . PRO A 1 302 ? 28.555 -5.857 -15.439 1.00 86.75 302 PRO A N 1
ATOM 2281 C CA . PRO A 1 302 ? 29.861 -6.507 -15.545 1.00 86.75 302 PRO A CA 1
ATOM 2282 C C . PRO A 1 302 ? 30.104 -7.185 -16.904 1.00 86.75 302 PRO A C 1
ATOM 2284 O O . PRO A 1 302 ? 31.234 -7.564 -17.189 1.00 86.75 302 PRO A O 1
ATOM 2287 N N . ILE A 1 303 ? 29.077 -7.354 -17.750 1.00 86.25 303 ILE A N 1
ATOM 2288 C CA . ILE A 1 303 ? 29.224 -7.921 -19.103 1.00 86.25 303 ILE A CA 1
ATOM 2289 C C . ILE A 1 303 ? 29.704 -6.858 -20.102 1.00 86.25 303 ILE A C 1
ATOM 2291 O O . ILE A 1 303 ? 30.370 -7.192 -21.080 1.00 86.25 303 ILE A O 1
ATOM 2295 N N . TYR A 1 304 ? 29.351 -5.588 -19.878 1.00 83.00 304 TYR A N 1
ATOM 2296 C CA . TYR A 1 304 ? 29.753 -4.469 -20.737 1.00 83.00 304 TYR A CA 1
ATOM 2297 C C . TYR A 1 304 ? 30.912 -3.639 -20.169 1.00 83.00 304 TYR A C 1
ATOM 2299 O O . TYR A 1 304 ? 31.391 -2.763 -20.883 1.00 83.00 304 TYR A O 1
ATOM 2307 N N . ASP A 1 305 ? 31.326 -3.884 -18.918 1.00 87.19 305 ASP A N 1
ATOM 2308 C CA . ASP A 1 305 ? 32.297 -3.059 -18.171 1.00 87.19 305 ASP A CA 1
ATOM 2309 C C . ASP A 1 305 ? 31.925 -1.561 -18.204 1.00 87.19 305 ASP A C 1
ATOM 2311 O O . ASP A 1 305 ? 32.730 -0.669 -18.471 1.00 87.19 305 ASP A O 1
ATOM 2315 N N . ALA A 1 306 ? 30.627 -1.285 -18.039 1.00 87.44 306 ALA A N 1
ATOM 2316 C CA . ALA A 1 306 ? 30.062 0.042 -18.245 1.00 87.44 306 ALA A CA 1
ATOM 2317 C C . ALA A 1 306 ? 28.806 0.279 -17.403 1.00 87.44 306 ALA A C 1
ATOM 2319 O O . ALA A 1 306 ? 28.040 -0.639 -17.089 1.00 87.44 306 ALA A O 1
ATOM 2320 N N . GLU A 1 307 ? 28.551 1.550 -17.095 1.00 89.19 307 GLU A N 1
ATOM 2321 C CA . GLU A 1 307 ? 27.306 1.972 -16.463 1.00 89.19 307 GLU A CA 1
ATOM 2322 C C . GLU A 1 307 ? 26.149 1.993 -17.474 1.00 89.19 307 GLU A C 1
ATOM 2324 O O . GLU A 1 307 ? 26.201 2.605 -18.544 1.00 89.19 307 GLU A O 1
ATOM 2329 N N . VAL A 1 308 ? 25.070 1.308 -17.109 1.00 88.94 308 VAL A N 1
ATOM 2330 C CA . VAL A 1 308 ? 23.803 1.231 -17.829 1.00 88.94 308 VAL A CA 1
ATOM 2331 C C . VAL A 1 308 ? 22.758 2.096 -17.127 1.00 88.94 308 VAL A C 1
ATOM 2333 O O . VAL A 1 308 ? 22.591 2.039 -15.911 1.00 88.94 308 VAL A O 1
ATOM 2336 N N . CYS A 1 309 ? 22.019 2.887 -17.907 1.00 88.81 309 CYS A N 1
ATOM 2337 C CA . CYS A 1 309 ? 20.995 3.803 -17.404 1.00 88.81 309 CYS A CA 1
ATOM 2338 C C . CYS A 1 309 ? 19.635 3.554 -18.072 1.00 88.81 309 CYS A C 1
ATOM 2340 O O . CYS A 1 309 ? 19.551 3.374 -19.291 1.00 88.81 309 CYS A O 1
ATOM 2342 N N . ALA A 1 310 ? 18.567 3.576 -17.275 1.00 87.75 310 ALA A N 1
ATOM 2343 C CA . ALA A 1 310 ? 17.181 3.556 -17.727 1.00 87.75 310 ALA A CA 1
ATOM 2344 C C . ALA A 1 310 ? 16.372 4.648 -17.015 1.00 87.75 310 ALA A C 1
ATOM 2346 O O . ALA A 1 310 ? 16.547 4.892 -15.823 1.00 87.75 310 ALA A O 1
ATOM 2347 N N . VAL A 1 311 ? 15.468 5.309 -17.743 1.00 87.62 311 VAL A N 1
ATOM 2348 C CA . VAL A 1 311 ? 14.668 6.426 -17.222 1.00 87.62 311 VAL A CA 1
ATOM 2349 C C . VAL A 1 311 ? 13.212 6.237 -17.616 1.00 87.62 311 VAL A C 1
ATOM 2351 O O . VAL A 1 311 ? 12.912 5.844 -18.741 1.00 87.62 311 VAL A O 1
ATOM 2354 N N . LYS A 1 312 ? 12.290 6.556 -16.708 1.00 88.50 312 LYS A N 1
ATOM 2355 C CA . LYS A 1 312 ? 10.855 6.626 -17.006 1.00 88.50 312 LYS A CA 1
ATOM 2356 C C . LYS A 1 312 ? 10.233 7.841 -16.339 1.00 88.50 312 LYS A C 1
ATOM 2358 O O . LYS A 1 312 ? 10.586 8.185 -15.215 1.00 88.50 312 LYS A O 1
ATOM 2363 N N . VAL A 1 313 ? 9.297 8.483 -17.032 1.00 88.50 313 VAL A N 1
ATOM 2364 C CA . VAL A 1 313 ? 8.525 9.608 -16.495 1.00 88.50 313 VAL A CA 1
ATOM 2365 C C . VAL A 1 313 ? 7.072 9.176 -16.320 1.00 88.50 313 VAL A C 1
ATOM 2367 O O . VAL A 1 313 ? 6.413 8.777 -17.281 1.00 88.50 313 VAL A O 1
ATOM 2370 N N . TYR A 1 314 ? 6.576 9.259 -15.089 1.00 89.25 314 TYR A N 1
ATOM 2371 C CA . TYR A 1 314 ? 5.190 8.992 -14.726 1.00 89.25 314 TYR A CA 1
ATOM 2372 C C . TYR A 1 314 ? 4.414 10.306 -14.640 1.00 89.25 314 TYR A C 1
ATOM 2374 O O . TYR A 1 314 ? 4.766 11.207 -13.882 1.00 89.25 314 TYR A O 1
ATOM 2382 N N . SER A 1 315 ? 3.350 10.408 -15.422 1.00 86.50 315 SER A N 1
ATOM 2383 C CA . SER A 1 315 ? 2.346 11.472 -15.369 1.00 86.50 315 SER A CA 1
ATOM 2384 C C . SER A 1 315 ? 1.305 11.202 -14.278 1.00 86.50 315 SER A C 1
ATOM 2386 O O . SER A 1 315 ? 1.161 10.068 -13.822 1.00 86.50 315 SER A O 1
ATOM 2388 N N . ALA A 1 316 ? 0.479 12.197 -13.939 1.00 83.56 316 ALA A N 1
ATOM 2389 C CA . ALA A 1 316 ? -0.663 12.034 -13.026 1.00 83.56 316 ALA A CA 1
ATOM 2390 C C . ALA A 1 316 ? -1.696 10.950 -13.434 1.00 83.56 316 ALA A C 1
ATOM 2392 O O . ALA A 1 316 ? -2.502 10.538 -12.597 1.00 83.56 316 ALA A O 1
ATOM 2393 N N . HIS A 1 317 ? -1.693 10.483 -14.692 1.00 85.38 317 HIS A N 1
ATOM 2394 C CA . HIS A 1 317 ? -2.531 9.366 -15.158 1.00 85.38 317 HIS A CA 1
ATOM 2395 C C . HIS A 1 317 ? -1.859 7.988 -15.028 1.00 85.38 317 HIS A C 1
ATOM 2397 O O . HIS A 1 317 ? -2.557 6.981 -15.031 1.00 85.38 317 HIS A O 1
ATOM 2403 N N . ASN A 1 318 ? -0.535 7.925 -14.848 1.00 88.00 318 ASN A N 1
ATOM 2404 C CA . ASN A 1 318 ? 0.194 6.670 -14.626 1.00 88.00 318 ASN A CA 1
ATOM 2405 C C . ASN A 1 318 ? 0.218 6.246 -13.141 1.00 88.00 318 ASN A C 1
ATOM 2407 O O . ASN A 1 318 ? 0.920 5.301 -12.794 1.00 88.00 318 ASN A O 1
ATOM 2411 N N . PHE A 1 319 ? -0.498 6.932 -12.243 1.00 88.38 319 PHE A N 1
ATOM 2412 C CA . PHE A 1 319 ? -0.575 6.553 -10.828 1.00 88.38 319 PHE A CA 1
ATOM 2413 C C . PHE A 1 319 ? -1.794 5.668 -10.551 1.00 88.38 319 PHE A C 1
ATOM 2415 O O . PHE A 1 319 ? -2.934 6.132 -10.592 1.00 88.38 319 PHE A O 1
ATOM 2422 N N . ALA A 1 320 ? -1.548 4.401 -10.217 1.00 87.06 320 ALA A N 1
ATOM 2423 C CA . ALA A 1 320 ? -2.568 3.471 -9.750 1.00 87.06 320 ALA A CA 1
ATOM 2424 C C . ALA A 1 320 ? -2.873 3.750 -8.266 1.00 87.06 320 ALA A C 1
ATOM 2426 O O . ALA A 1 320 ? -2.015 3.561 -7.402 1.00 87.06 320 ALA A O 1
ATOM 2427 N N . ARG A 1 321 ? -4.079 4.251 -7.975 1.00 82.88 321 ARG A N 1
ATOM 2428 C CA . ARG A 1 321 ? -4.495 4.693 -6.632 1.00 82.88 321 ARG A CA 1
ATOM 2429 C C . ARG A 1 321 ? -5.005 3.522 -5.795 1.00 82.88 321 ARG A C 1
ATOM 2431 O O . ARG A 1 321 ? -5.890 2.805 -6.246 1.00 82.88 321 ARG A O 1
ATOM 2438 N N . GLY A 1 322 ? -4.513 3.380 -4.565 1.00 77.50 322 GLY A N 1
ATOM 2439 C CA . GLY A 1 322 ? -4.919 2.297 -3.668 1.00 77.50 322 GLY A CA 1
ATOM 2440 C C . GLY A 1 322 ? -4.599 0.918 -4.243 1.00 77.50 322 GLY A C 1
ATOM 2441 O O . GLY A 1 322 ? -5.395 -0.000 -4.078 1.00 77.50 322 GLY A O 1
ATOM 2442 N N . CYS A 1 323 ? -3.474 0.792 -4.949 1.00 82.56 323 CYS A N 1
ATOM 2443 C CA . CYS A 1 323 ? -3.045 -0.432 -5.619 1.00 82.56 323 CYS A CA 1
ATOM 2444 C C . CYS A 1 323 ? -1.633 -0.821 -5.182 1.00 82.56 323 CYS A C 1
ATOM 2446 O O . CYS A 1 323 ? -0.802 0.038 -4.900 1.00 82.56 323 CYS A O 1
ATOM 2448 N N . VAL A 1 324 ? -1.351 -2.119 -5.202 1.00 86.44 324 VAL A N 1
ATOM 2449 C CA . VAL A 1 324 ? -0.013 -2.707 -5.067 1.00 86.44 324 VAL A CA 1
ATOM 2450 C C . VAL A 1 324 ? 0.333 -3.455 -6.354 1.00 86.44 324 VAL A C 1
ATOM 2452 O O . VAL A 1 324 ? -0.547 -3.772 -7.152 1.00 86.44 324 VAL A O 1
ATOM 2455 N N . TYR A 1 325 ? 1.608 -3.733 -6.604 1.00 90.12 325 TYR A N 1
ATOM 2456 C CA . TYR A 1 325 ? 1.972 -4.568 -7.750 1.00 90.12 325 TYR A CA 1
ATOM 2457 C C . TYR A 1 325 ? 1.628 -6.044 -7.499 1.00 90.12 325 TYR A C 1
ATOM 2459 O O . TYR A 1 325 ? 1.754 -6.523 -6.374 1.00 90.12 325 TYR A O 1
ATOM 2467 N N . ALA A 1 326 ? 1.247 -6.774 -8.549 1.00 87.44 326 ALA A N 1
ATOM 2468 C CA . ALA A 1 326 ? 1.069 -8.224 -8.488 1.00 87.44 326 ALA A CA 1
ATOM 2469 C C . ALA A 1 326 ? 2.389 -8.942 -8.160 1.00 87.44 326 ALA A C 1
ATOM 2471 O O . ALA A 1 326 ? 3.471 -8.420 -8.449 1.00 87.44 326 ALA A O 1
ATOM 2472 N N . ASP A 1 327 ? 2.324 -10.151 -7.603 1.00 84.75 327 ASP A N 1
ATOM 2473 C CA . ASP A 1 327 ? 3.529 -10.971 -7.464 1.00 84.75 327 ASP A CA 1
ATOM 2474 C C . ASP A 1 327 ? 4.047 -11.439 -8.837 1.00 84.75 327 ASP A C 1
ATOM 2476 O O . ASP A 1 327 ? 3.275 -11.697 -9.766 1.00 84.75 327 ASP A O 1
ATOM 2480 N N . VAL A 1 328 ? 5.368 -11.503 -8.949 1.00 85.81 328 VAL A N 1
ATOM 2481 C CA . VAL A 1 328 ? 6.149 -11.908 -10.125 1.00 85.81 328 VAL A CA 1
ATOM 2482 C C . VAL A 1 328 ? 7.091 -13.068 -9.813 1.00 85.81 328 VAL A C 1
ATOM 2484 O O . VAL A 1 328 ? 7.633 -13.653 -10.745 1.00 85.81 328 VAL A O 1
ATOM 2487 N N . MET A 1 329 ? 7.305 -13.399 -8.537 1.00 84.19 329 MET A N 1
ATOM 2488 C CA . MET A 1 329 ? 8.105 -14.548 -8.128 1.00 84.19 329 MET A CA 1
ATOM 2489 C C . MET A 1 329 ? 7.182 -15.762 -8.012 1.00 84.19 329 MET A C 1
ATOM 2491 O O . MET A 1 329 ? 6.258 -15.763 -7.209 1.00 84.19 329 MET A O 1
ATOM 2495 N N . ASN A 1 330 ? 7.439 -16.801 -8.799 1.00 80.62 330 ASN A N 1
ATOM 2496 C CA . ASN A 1 330 ? 6.804 -18.107 -8.646 1.00 80.62 330 ASN A CA 1
ATOM 2497 C C . ASN A 1 330 ? 7.871 -19.152 -8.303 1.00 80.62 330 ASN A C 1
ATOM 2499 O O . ASN A 1 330 ? 9.058 -18.957 -8.569 1.00 80.62 330 ASN A O 1
ATOM 2503 N N . VAL A 1 331 ? 7.442 -20.287 -7.760 1.00 84.12 331 VAL A N 1
ATOM 2504 C CA . VAL A 1 331 ? 8.279 -21.481 -7.611 1.00 84.12 331 VAL A CA 1
ATOM 2505 C C . VAL A 1 331 ? 7.793 -22.512 -8.629 1.00 84.12 331 VAL A C 1
ATOM 2507 O O . VAL A 1 331 ? 6.597 -22.783 -8.704 1.00 84.12 331 VAL A O 1
ATOM 2510 N N . ASP A 1 332 ? 8.703 -23.027 -9.453 1.00 83.44 332 ASP A N 1
ATOM 2511 C CA . ASP A 1 332 ? 8.421 -24.094 -10.421 1.00 83.44 332 ASP A CA 1
ATOM 2512 C C . ASP A 1 332 ? 8.231 -25.450 -9.714 1.00 83.44 332 ASP A C 1
ATOM 2514 O O . ASP A 1 332 ? 8.656 -25.623 -8.571 1.00 83.44 332 ASP A O 1
ATOM 2518 N N . GLU A 1 333 ? 7.680 -26.450 -10.407 1.00 81.31 333 GLU A N 1
ATOM 2519 C CA . GLU A 1 333 ? 7.449 -27.814 -9.883 1.00 81.31 333 GLU A CA 1
ATOM 2520 C C . GLU A 1 333 ? 8.727 -28.481 -9.322 1.00 81.31 333 GLU A C 1
ATOM 2522 O O . GLU A 1 333 ? 8.662 -29.422 -8.535 1.00 81.31 333 GLU A O 1
ATOM 2527 N N . LYS A 1 334 ? 9.905 -27.971 -9.703 1.00 80.75 334 LYS A N 1
ATOM 2528 C CA . LYS A 1 334 ? 11.237 -28.412 -9.251 1.00 80.75 334 LYS A CA 1
ATOM 2529 C C . LYS A 1 334 ? 11.800 -27.620 -8.062 1.00 80.75 334 LYS A C 1
ATOM 2531 O O . LYS A 1 334 ? 12.988 -27.737 -7.771 1.00 80.75 334 LYS A O 1
ATOM 2536 N N . GLY A 1 335 ? 11.004 -26.763 -7.421 1.00 78.88 335 GLY A N 1
ATOM 2537 C CA . GLY A 1 335 ? 11.442 -25.924 -6.298 1.00 78.88 335 GLY A CA 1
ATOM 2538 C C . GLY A 1 335 ? 12.323 -24.729 -6.689 1.00 78.88 335 GLY A C 1
ATOM 2539 O O . GLY A 1 335 ? 12.897 -24.080 -5.817 1.00 78.88 335 GLY A O 1
ATOM 2540 N N . GLN A 1 336 ? 12.461 -24.421 -7.983 1.00 80.81 336 GLN A N 1
ATOM 2541 C CA . GLN A 1 336 ? 13.291 -23.309 -8.462 1.00 80.81 336 GLN A CA 1
ATOM 2542 C C . GLN A 1 336 ? 12.486 -22.008 -8.555 1.00 80.81 336 GLN A C 1
ATOM 2544 O O . GLN A 1 336 ? 11.370 -22.001 -9.070 1.00 80.81 336 GLN A O 1
ATOM 2549 N N . ALA A 1 337 ? 13.067 -20.897 -8.099 1.00 78.94 337 ALA A N 1
ATOM 2550 C CA . ALA A 1 337 ? 12.455 -19.577 -8.219 1.00 78.94 337 ALA A CA 1
ATOM 2551 C C . ALA A 1 337 ? 12.489 -19.086 -9.679 1.00 78.94 337 ALA A C 1
ATOM 2553 O O . ALA A 1 337 ? 13.559 -18.898 -10.260 1.00 78.94 337 ALA A O 1
ATOM 2554 N N . VAL A 1 338 ? 11.313 -18.845 -10.258 1.00 84.69 338 VAL A N 1
ATOM 2555 C CA . VAL A 1 338 ? 11.118 -18.371 -11.633 1.00 84.69 338 VAL A CA 1
ATOM 2556 C C . VAL A 1 338 ? 10.412 -17.020 -11.607 1.00 84.69 338 VAL A C 1
ATOM 2558 O O . VAL A 1 338 ? 9.406 -16.841 -10.923 1.00 84.69 338 VAL A O 1
ATOM 2561 N N . VAL A 1 339 ? 10.931 -16.062 -12.377 1.00 85.44 339 VAL A N 1
ATOM 2562 C CA . VAL A 1 339 ? 10.390 -14.698 -12.438 1.00 85.44 339 VAL A CA 1
ATOM 2563 C C . VAL A 1 339 ? 9.493 -14.532 -13.660 1.00 85.44 339 VAL A C 1
ATOM 2565 O O . VAL A 1 339 ? 9.961 -14.573 -14.800 1.00 85.44 339 VAL A O 1
ATOM 2568 N N . ASP A 1 340 ? 8.201 -14.308 -13.430 1.00 86.12 340 ASP A N 1
ATOM 2569 C CA . ASP A 1 340 ? 7.230 -14.023 -14.483 1.00 86.12 340 ASP A CA 1
ATOM 2570 C C . ASP A 1 340 ? 7.213 -12.527 -14.831 1.00 86.12 340 ASP A C 1
ATOM 2572 O O . ASP A 1 340 ? 6.481 -11.712 -14.260 1.00 86.12 340 ASP A O 1
ATOM 2576 N N . PHE A 1 341 ? 8.019 -12.165 -15.829 1.00 84.69 341 PHE A N 1
ATOM 2577 C CA . PHE A 1 341 ? 8.046 -10.811 -16.373 1.00 84.69 341 PHE A CA 1
ATOM 2578 C C . PHE A 1 341 ? 6.743 -10.393 -17.076 1.00 84.69 341 PHE A C 1
ATOM 2580 O O . PHE A 1 341 ? 6.579 -9.198 -17.309 1.00 84.69 341 PHE A O 1
ATOM 2587 N N . GLU A 1 342 ? 5.796 -11.287 -17.406 1.00 85.00 342 GLU A N 1
ATOM 2588 C CA . GLU A 1 342 ? 4.510 -10.848 -17.978 1.00 85.00 342 GLU A CA 1
ATOM 2589 C C . GLU A 1 342 ? 3.699 -10.025 -16.964 1.00 85.00 342 GLU A C 1
ATOM 2591 O O . GLU A 1 342 ? 3.049 -9.051 -17.349 1.00 85.00 342 GLU A O 1
ATOM 2596 N N . ARG A 1 343 ? 3.812 -10.352 -15.669 1.00 84.88 343 ARG A N 1
ATOM 2597 C CA . ARG A 1 343 ? 3.091 -9.704 -14.558 1.00 84.88 343 ARG A CA 1
ATOM 2598 C C . ARG A 1 343 ? 3.798 -8.468 -13.996 1.00 84.88 343 ARG A C 1
ATOM 2600 O O . ARG A 1 343 ? 3.317 -7.853 -13.047 1.00 84.88 343 ARG A O 1
ATOM 2607 N N . ILE A 1 344 ? 4.927 -8.045 -14.575 1.00 87.00 344 ILE A N 1
ATOM 2608 C CA . ILE A 1 344 ? 5.711 -6.909 -14.054 1.00 87.00 344 ILE A CA 1
ATOM 2609 C C . ILE A 1 344 ? 4.959 -5.568 -14.103 1.00 87.00 344 ILE A C 1
ATOM 2611 O O . ILE A 1 344 ? 5.229 -4.679 -13.295 1.00 87.00 344 ILE A O 1
ATOM 2615 N N . HIS A 1 345 ? 4.006 -5.443 -15.030 1.00 87.88 345 HIS A N 1
ATOM 2616 C CA . HIS A 1 345 ? 3.125 -4.285 -15.187 1.00 87.88 345 HIS A CA 1
ATOM 2617 C C . HIS A 1 345 ? 1.794 -4.427 -14.433 1.00 87.88 345 HIS A C 1
ATOM 2619 O O . HIS A 1 345 ? 1.065 -3.441 -14.326 1.00 87.88 345 HIS A O 1
ATOM 2625 N N . ASP A 1 346 ? 1.464 -5.624 -13.939 1.00 88.38 346 ASP A N 1
ATOM 2626 C CA . ASP A 1 346 ? 0.163 -5.899 -13.335 1.00 88.38 346 ASP A CA 1
ATOM 2627 C C . ASP A 1 346 ? 0.069 -5.247 -11.951 1.00 88.38 346 ASP A C 1
ATOM 2629 O O . ASP A 1 346 ? 0.933 -5.411 -11.083 1.00 88.38 346 ASP A O 1
ATOM 2633 N N . VAL A 1 347 ? -1.022 -4.513 -11.744 1.00 89.19 347 VAL A N 1
ATOM 2634 C CA . VAL A 1 347 ? -1.371 -3.878 -10.473 1.00 89.19 347 VAL A CA 1
ATOM 2635 C C . VAL A 1 347 ? -2.664 -4.487 -9.949 1.00 89.19 347 VAL A C 1
ATOM 2637 O O . VAL A 1 347 ? -3.608 -4.717 -10.704 1.00 89.19 347 VAL A O 1
ATOM 2640 N N . LEU A 1 348 ? -2.697 -4.761 -8.652 1.00 86.06 348 LEU A N 1
ATOM 2641 C CA . LEU A 1 348 ? -3.847 -5.293 -7.934 1.00 86.06 348 LEU A CA 1
ATOM 2642 C C . LEU A 1 348 ? -4.367 -4.220 -6.971 1.00 86.06 348 LEU A C 1
ATOM 2644 O O . LEU A 1 348 ? -3.554 -3.498 -6.386 1.00 86.06 348 LEU A O 1
ATOM 2648 N N . PRO A 1 349 ? -5.690 -4.104 -6.764 1.00 77.00 349 PRO A N 1
ATOM 2649 C CA . PRO A 1 349 ? -6.217 -3.247 -5.712 1.00 77.00 349 PRO A CA 1
ATOM 2650 C C . PRO A 1 349 ? -5.665 -3.704 -4.357 1.00 77.00 349 PRO A C 1
ATOM 2652 O O . PRO A 1 349 ? -5.596 -4.899 -4.058 1.00 77.00 349 PRO A O 1
ATOM 2655 N N . GLN A 1 350 ? -5.247 -2.744 -3.538 1.00 68.44 350 GLN A N 1
ATOM 2656 C CA . GLN A 1 350 ? -4.786 -2.996 -2.184 1.00 68.44 350 GLN A CA 1
ATOM 2657 C C . GLN A 1 350 ? -5.986 -3.411 -1.329 1.00 68.44 350 GLN A C 1
ATOM 2659 O O . GLN A 1 350 ? -6.803 -2.567 -0.967 1.00 68.44 350 GLN A O 1
ATOM 2664 N N . LYS A 1 351 ? -6.060 -4.708 -1.009 1.00 51.59 351 LYS A N 1
ATOM 2665 C CA . LYS A 1 351 ? -7.144 -5.303 -0.213 1.00 51.59 351 LYS A CA 1
ATOM 2666 C C . LYS A 1 351 ? -7.224 -4.710 1.197 1.00 51.59 351 LYS A C 1
ATOM 2668 O O . LYS A 1 351 ? -8.270 -4.237 1.609 1.00 51.59 351 LYS A O 1
ATOM 2673 N N . VAL A 1 352 ? -6.099 -4.679 1.914 1.00 47.12 352 VAL A N 1
ATOM 2674 C CA . VAL A 1 352 ? -6.036 -4.195 3.301 1.00 47.12 352 VAL A CA 1
ATOM 2675 C C . VAL A 1 352 ? -5.384 -2.821 3.351 1.00 47.12 352 VAL A C 1
ATOM 2677 O O . VAL A 1 352 ? -4.199 -2.684 3.039 1.00 47.12 352 VAL A O 1
ATOM 2680 N N . LYS A 1 353 ? -6.137 -1.805 3.782 1.00 46.62 353 LYS A N 1
ATOM 2681 C CA . LYS A 1 353 ? -5.617 -0.466 4.086 1.00 46.62 353 LYS A CA 1
ATOM 2682 C C . LYS A 1 353 ? -5.453 -0.319 5.590 1.00 46.62 353 LYS A C 1
ATOM 2684 O O . LYS A 1 353 ? -6.388 0.041 6.292 1.00 46.62 353 LYS A O 1
ATOM 2689 N N . ILE A 1 354 ? -4.239 -0.565 6.074 1.00 42.25 354 ILE A N 1
ATOM 2690 C CA . ILE A 1 354 ?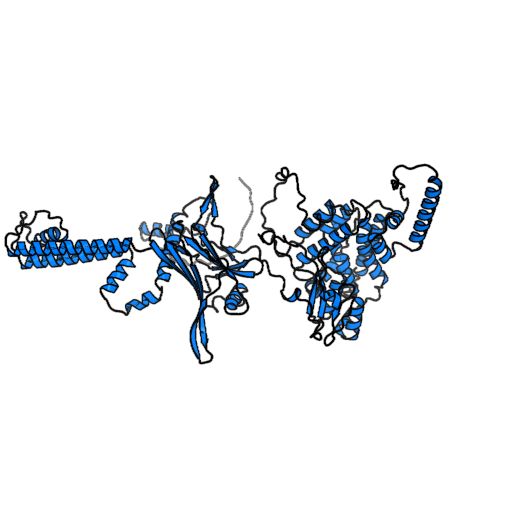 -3.866 -0.156 7.429 1.00 42.25 354 ILE A CA 1
ATOM 2691 C C . ILE A 1 354 ? -3.819 1.374 7.429 1.00 42.25 354 ILE A C 1
ATOM 2693 O O . ILE A 1 354 ? -3.154 1.967 6.571 1.00 42.25 354 ILE A O 1
ATOM 2697 N N . PHE A 1 355 ? -4.529 1.990 8.369 1.00 42.47 355 PHE A N 1
ATOM 2698 C CA . PHE A 1 355 ? -4.410 3.402 8.712 1.00 42.47 355 PHE A CA 1
ATOM 2699 C C . PHE A 1 355 ? -3.541 3.505 9.968 1.00 42.47 355 PHE A C 1
ATOM 2701 O O . PHE A 1 355 ? -3.591 2.605 10.810 1.00 42.47 355 PHE A O 1
ATOM 2708 N N . PRO A 1 356 ? -2.726 4.558 10.119 1.00 37.50 356 PRO A N 1
ATOM 2709 C CA . PRO A 1 356 ? -2.042 4.770 11.379 1.00 37.50 356 PRO A CA 1
ATOM 2710 C C . PRO A 1 356 ? -3.107 5.208 12.399 1.00 37.50 356 PRO A C 1
ATOM 2712 O O . PRO A 1 356 ? -4.017 5.960 12.027 1.00 37.50 356 PRO A O 1
ATOM 2715 N N . PRO A 1 357 ? -3.032 4.785 13.672 1.00 40.00 357 PRO A N 1
ATOM 2716 C CA . PRO A 1 357 ? -3.898 5.376 14.681 1.00 40.00 357 PRO A CA 1
ATOM 2717 C C . PRO A 1 357 ? -3.652 6.891 14.698 1.00 40.00 357 PRO A C 1
ATOM 2719 O O . PRO A 1 357 ? -2.508 7.331 14.548 1.00 40.00 357 PRO A O 1
ATOM 2722 N N . LEU A 1 358 ? -4.723 7.680 14.833 1.00 37.50 358 LEU A N 1
ATOM 2723 C CA . LEU A 1 358 ? -4.655 9.145 14.847 1.00 37.50 358 LEU A CA 1
ATOM 2724 C C . LEU A 1 358 ? -3.547 9.595 15.800 1.00 37.50 358 LEU A C 1
ATOM 2726 O O . LEU A 1 358 ? -3.539 9.229 16.973 1.00 37.50 358 LEU A O 1
ATOM 2730 N N . LYS A 1 359 ? -2.577 10.350 15.275 1.00 35.28 359 LYS A N 1
ATOM 2731 C CA . LYS A 1 359 ? -1.350 10.676 16.015 1.00 35.28 359 LYS A CA 1
ATOM 2732 C C . LYS A 1 359 ? -1.653 11.448 17.306 1.00 35.28 359 LYS A C 1
ATOM 2734 O O . LYS A 1 359 ? -0.981 11.258 18.313 1.00 35.28 359 LYS A O 1
ATOM 2739 N N . ASP A 1 360 ? -2.734 12.218 17.269 1.00 35.47 360 ASP A N 1
ATOM 2740 C CA . ASP A 1 360 ? -3.204 13.102 18.331 1.00 35.47 360 ASP A CA 1
ATOM 2741 C C . ASP A 1 360 ? -3.848 12.361 19.526 1.00 35.47 360 ASP A C 1
ATOM 2743 O O . ASP A 1 360 ? -4.102 12.986 20.548 1.00 35.47 360 ASP A O 1
ATOM 2747 N N . SER A 1 361 ? -4.100 11.042 19.446 1.00 43.09 361 SER A N 1
ATOM 2748 C CA . SER A 1 361 ? -4.707 10.273 20.553 1.00 43.09 361 SER A CA 1
ATOM 2749 C C . SER A 1 361 ? -3.702 9.652 21.537 1.00 43.09 361 SER A C 1
ATOM 2751 O O . SER A 1 361 ? -4.124 8.940 22.447 1.00 43.09 361 SER A O 1
ATOM 2753 N N . TRP A 1 362 ? -2.393 9.856 21.334 1.00 49.25 362 TRP A N 1
ATOM 2754 C CA . TRP A 1 362 ? -1.308 9.205 22.097 1.00 49.25 362 TRP A CA 1
ATOM 2755 C C . TRP A 1 362 ? -0.532 10.150 23.008 1.00 49.25 362 TRP A C 1
ATOM 2757 O O . TRP A 1 362 ? -0.032 9.731 24.052 1.00 49.25 362 TRP A O 1
ATOM 2767 N N . GLU A 1 363 ? -0.393 11.408 22.599 1.00 58.47 363 GLU A N 1
ATOM 2768 C CA . GLU A 1 363 ? 0.293 12.423 23.389 1.00 58.47 363 GLU A CA 1
ATOM 2769 C C . GLU A 1 363 ? -0.630 12.849 24.537 1.00 58.47 363 GLU A C 1
ATOM 2771 O O . GLU A 1 363 ? -1.787 13.215 24.321 1.00 58.47 363 GLU A O 1
ATOM 2776 N N . GLY A 1 364 ? -0.135 12.751 25.774 1.00 67.00 364 GLY A N 1
ATOM 2777 C CA . GLY A 1 364 ? -0.892 13.170 26.953 1.00 67.00 364 GLY A CA 1
ATOM 2778 C C . GLY A 1 364 ? -1.216 14.671 26.913 1.00 67.00 364 GLY A C 1
ATOM 2779 O O . GLY A 1 364 ? -0.502 15.441 26.261 1.00 67.00 364 GLY A O 1
ATOM 2780 N N . PRO A 1 365 ? -2.274 15.121 27.609 1.00 76.19 365 PRO A N 1
ATOM 2781 C CA . PRO A 1 365 ? -2.593 16.538 27.701 1.00 76.19 365 PRO A CA 1
ATOM 2782 C C . PRO A 1 365 ? -1.423 17.319 28.313 1.00 76.19 365 PRO A C 1
ATOM 2784 O O . PRO A 1 365 ? -0.838 16.915 29.318 1.00 76.19 365 PRO A O 1
ATOM 2787 N N . ASP A 1 366 ? -1.103 18.468 27.719 1.00 78.88 366 ASP A N 1
ATOM 2788 C CA . ASP A 1 366 ? -0.083 19.376 28.244 1.00 78.88 366 ASP A CA 1
ATOM 2789 C C . ASP A 1 366 ? -0.546 19.952 29.593 1.00 78.88 366 ASP A C 1
ATOM 2791 O O . ASP A 1 366 ? -1.499 20.737 29.666 1.00 78.88 366 ASP A O 1
ATOM 2795 N N . MET A 1 367 ? 0.120 19.532 30.669 1.00 78.75 367 MET A N 1
ATOM 2796 C CA . MET A 1 367 ? -0.197 19.934 32.042 1.00 78.75 367 MET A CA 1
ATOM 2797 C C . MET A 1 367 ? 0.234 21.370 32.354 1.00 78.75 367 MET A C 1
ATOM 2799 O O . MET A 1 367 ? -0.338 21.993 33.243 1.00 78.75 367 MET A O 1
ATOM 2803 N N . ASN A 1 368 ? 1.202 21.917 31.610 1.00 78.38 368 ASN A N 1
ATOM 2804 C CA . ASN A 1 368 ? 1.823 23.212 31.904 1.00 78.38 368 ASN A CA 1
ATOM 2805 C C . ASN A 1 368 ? 1.027 24.408 31.355 1.00 78.38 368 ASN A C 1
ATOM 2807 O O . ASN A 1 368 ? 1.419 25.560 31.548 1.00 78.38 368 ASN A O 1
ATOM 2811 N N . ARG A 1 369 ? -0.094 24.148 30.673 1.00 83.06 369 ARG A N 1
ATOM 2812 C CA . ARG A 1 369 ? -1.007 25.159 30.127 1.00 83.06 369 ARG A CA 1
ATOM 2813 C C . ARG A 1 369 ? -2.427 24.999 30.694 1.00 83.06 369 ARG A C 1
ATOM 2815 O O . ARG A 1 369 ? -2.842 23.870 30.970 1.00 83.06 369 ARG A O 1
ATOM 2822 N N . PRO A 1 370 ? -3.219 26.083 30.786 1.00 83.06 370 PRO A N 1
ATOM 2823 C CA . PRO A 1 370 ? -4.666 25.970 30.951 1.00 83.06 370 PRO A CA 1
ATOM 2824 C C . PRO A 1 370 ? -5.299 25.318 29.710 1.00 83.06 370 PRO A C 1
ATOM 2826 O O . PRO A 1 370 ? -4.820 25.501 28.583 1.00 83.06 370 PRO A O 1
ATOM 2829 N N . ALA A 1 371 ? -6.389 24.569 29.896 1.00 81.50 371 ALA A N 1
ATOM 2830 C CA . ALA A 1 371 ? -7.071 23.908 28.784 1.00 81.50 371 ALA A CA 1
ATOM 2831 C C . ALA A 1 371 ? -7.688 24.919 27.802 1.00 81.50 371 ALA A C 1
ATOM 2833 O O . ALA A 1 371 ? -8.325 25.898 28.198 1.00 81.50 371 ALA A O 1
ATOM 2834 N N . ARG A 1 372 ? -7.522 24.674 26.496 1.00 79.94 372 ARG A N 1
ATOM 2835 C CA . ARG A 1 372 ? -8.027 25.569 25.430 1.00 79.94 372 ARG A CA 1
ATOM 2836 C C . ARG A 1 372 ? -9.535 25.440 25.192 1.00 79.94 372 ARG A C 1
ATOM 2838 O O . ARG A 1 372 ? -10.162 26.376 24.705 1.00 79.94 372 ARG A O 1
ATOM 2845 N N . MET A 1 373 ? -10.079 24.276 25.520 1.00 81.69 373 MET A N 1
ATOM 2846 C CA . MET A 1 373 ? -11.461 23.818 25.359 1.00 81.69 373 MET A CA 1
ATOM 2847 C C . MET A 1 373 ? -11.732 22.827 26.506 1.00 81.69 373 MET A C 1
ATOM 2849 O O . MET A 1 373 ? -10.834 22.577 27.310 1.00 81.69 373 MET A O 1
ATOM 2853 N N . LEU A 1 374 ? -12.929 22.247 26.591 1.00 83.62 374 LEU A N 1
ATOM 2854 C CA . LEU A 1 374 ? -13.137 21.028 27.370 1.00 83.62 374 LEU A CA 1
ATOM 2855 C C . LEU A 1 374 ? -12.186 19.922 26.869 1.00 83.62 374 LEU A C 1
ATOM 2857 O O . LEU A 1 374 ? -12.250 19.512 25.712 1.00 83.62 374 LEU A O 1
ATOM 2861 N N . GLU A 1 375 ? -11.293 19.452 27.733 1.00 86.12 375 GLU A N 1
ATOM 2862 C CA . GLU A 1 375 ? -10.380 18.335 27.471 1.00 86.12 375 GLU A CA 1
ATOM 2863 C C . GLU A 1 375 ? -10.862 17.123 28.286 1.00 86.12 375 GLU A C 1
ATOM 2865 O O . GLU A 1 375 ? -11.086 17.244 29.490 1.00 86.12 375 GLU A O 1
ATOM 2870 N N . VAL A 1 376 ? -11.050 15.960 27.653 1.00 83.56 376 VAL A N 1
ATOM 2871 C CA . VAL A 1 376 ? -11.573 14.748 28.315 1.00 83.56 376 VAL A CA 1
ATOM 2872 C C . VAL A 1 376 ? -10.652 13.568 28.040 1.00 83.56 376 VAL A C 1
ATOM 2874 O O . VAL A 1 376 ? -10.359 13.253 26.887 1.00 83.56 376 VAL A O 1
ATOM 2877 N N . VAL A 1 377 ? -10.210 12.896 29.102 1.00 84.94 377 VAL A N 1
ATOM 2878 C CA . VAL A 1 377 ? -9.417 11.668 29.016 1.00 84.94 377 VAL A CA 1
ATOM 2879 C C . VAL A 1 377 ? -10.336 10.465 29.191 1.00 84.94 377 VAL A C 1
ATOM 2881 O O . VAL A 1 377 ? -10.964 10.276 30.238 1.00 84.94 377 VAL A O 1
ATOM 2884 N N . PHE A 1 378 ? -10.365 9.620 28.169 1.00 80.12 378 PHE A N 1
ATOM 2885 C CA . PHE A 1 378 ? -11.095 8.363 28.142 1.00 80.12 378 PHE A CA 1
ATOM 2886 C C . PHE A 1 378 ? -10.142 7.189 28.389 1.00 80.12 378 PHE A C 1
ATOM 2888 O O . PHE A 1 378 ? -8.996 7.191 27.938 1.00 80.12 378 PHE A O 1
ATOM 2895 N N . GLY A 1 379 ? -10.615 6.163 29.093 1.00 76.00 379 GLY A N 1
ATOM 2896 C CA . GLY A 1 379 ? -9.884 4.908 29.251 1.00 76.00 379 GLY A CA 1
ATOM 2897 C C . GLY A 1 379 ? -10.046 4.026 28.017 1.00 76.00 379 GLY A C 1
ATOM 2898 O O . GLY A 1 379 ? -11.173 3.641 27.688 1.00 76.00 379 GLY A O 1
ATOM 2899 N N . GLY A 1 380 ? -8.935 3.694 27.357 1.00 70.25 380 GLY A N 1
ATOM 2900 C CA . GLY A 1 380 ? -8.925 2.840 26.174 1.00 70.25 380 GLY A CA 1
ATOM 2901 C C . GLY A 1 380 ? -8.068 1.580 26.281 1.00 70.25 380 GLY A C 1
ATOM 2902 O O . GLY A 1 380 ? -7.161 1.480 27.106 1.00 70.25 380 GLY A O 1
ATOM 2903 N N . GLY A 1 381 ? -8.371 0.611 25.420 1.00 62.22 381 GLY A N 1
ATOM 2904 C CA . GLY A 1 381 ? -7.653 -0.655 25.281 1.00 62.22 381 GLY A CA 1
ATOM 2905 C C . GLY A 1 381 ? -7.482 -1.049 23.812 1.00 62.22 381 GLY A C 1
ATOM 2906 O O . GLY A 1 381 ? -8.042 -0.406 22.926 1.00 62.22 381 GLY A O 1
ATOM 2907 N N . ARG A 1 382 ? -6.691 -2.095 23.539 1.00 58.91 382 ARG A N 1
ATOM 2908 C CA . ARG A 1 382 ? -6.442 -2.598 22.173 1.00 58.91 382 ARG A CA 1
ATOM 2909 C C . ARG A 1 382 ? -7.034 -3.988 21.942 1.00 58.91 382 ARG A C 1
ATOM 2911 O O . ARG A 1 382 ? -6.712 -4.923 22.681 1.00 58.91 382 ARG A O 1
ATOM 2918 N N . ALA A 1 383 ? -7.755 -4.169 20.835 1.00 49.03 383 ALA A N 1
ATOM 2919 C CA . ALA A 1 383 ? -8.132 -5.492 20.335 1.00 49.03 383 ALA A CA 1
ATOM 2920 C C . ALA A 1 383 ? -6.900 -6.389 20.083 1.00 49.03 383 ALA A C 1
ATOM 2922 O O . ALA A 1 383 ? -6.856 -7.522 20.572 1.00 49.03 383 ALA A O 1
ATOM 2923 N N . CYS A 1 384 ? -5.849 -5.889 19.417 1.00 49.94 384 CYS A N 1
ATOM 2924 C CA . CYS A 1 384 ? -4.626 -6.655 19.144 1.00 49.94 384 CYS A CA 1
ATOM 2925 C C . CYS A 1 384 ? -3.341 -5.864 19.439 1.00 49.94 384 CYS A C 1
ATOM 2927 O O . CYS A 1 384 ? -3.218 -4.688 19.103 1.00 49.94 384 CYS A O 1
ATOM 2929 N N . HIS A 1 385 ? -2.379 -6.524 20.095 1.00 49.38 385 HIS A N 1
ATOM 2930 C CA . HIS A 1 385 ? -1.145 -5.896 20.591 1.00 49.38 385 HIS A CA 1
ATOM 2931 C C . HIS A 1 385 ? 0.052 -6.045 19.628 1.00 49.38 385 HIS A C 1
ATOM 2933 O O . HIS A 1 385 ? 1.110 -5.483 19.896 1.00 49.38 385 HIS A O 1
ATOM 2939 N N . GLY A 1 386 ? -0.107 -6.781 18.519 1.00 45.12 386 GLY A N 1
ATOM 2940 C CA . GLY A 1 386 ? 0.996 -7.169 17.630 1.00 45.12 386 GLY A CA 1
ATOM 2941 C C . GLY A 1 386 ? 2.050 -8.046 18.325 1.00 45.12 386 GLY A C 1
ATOM 2942 O O . GLY A 1 386 ? 1.985 -8.306 19.530 1.00 45.12 386 GLY A O 1
ATOM 2943 N N . SER A 1 387 ? 3.050 -8.500 17.573 1.00 40.03 387 SER A N 1
ATOM 2944 C CA . SER A 1 387 ? 4.290 -9.027 18.148 1.00 40.03 387 SER A CA 1
ATOM 2945 C C . SER A 1 387 ? 5.250 -7.872 18.456 1.00 40.03 387 SER A C 1
ATOM 2947 O O . SER A 1 387 ? 5.631 -7.137 17.545 1.00 40.03 387 SER A O 1
ATOM 2949 N N . LYS A 1 388 ? 5.682 -7.729 19.719 1.00 41.22 388 LYS A N 1
ATOM 2950 C CA . LYS A 1 388 ? 6.803 -6.851 20.122 1.00 41.22 388 LYS A CA 1
ATOM 2951 C C . LYS A 1 388 ? 8.144 -7.481 19.688 1.00 41.22 388 LYS A C 1
ATOM 2953 O O . LYS A 1 388 ? 8.949 -7.848 20.537 1.00 41.22 388 LYS A O 1
ATOM 2958 N N . ASP A 1 389 ? 8.321 -7.701 18.386 1.00 37.25 389 ASP A N 1
ATOM 2959 C CA . ASP A 1 389 ? 9.532 -8.282 17.795 1.00 37.25 389 ASP A CA 1
ATOM 2960 C C . ASP A 1 389 ? 10.212 -7.238 16.898 1.00 37.25 389 ASP A C 1
ATOM 2962 O O . ASP A 1 389 ? 9.767 -6.955 15.783 1.00 37.25 389 ASP A O 1
ATOM 2966 N N . ASP A 1 390 ? 11.272 -6.626 17.429 1.00 37.31 390 ASP A N 1
ATOM 2967 C CA . ASP A 1 390 ? 11.965 -5.492 16.809 1.00 37.31 390 ASP A CA 1
ATOM 2968 C C . ASP A 1 390 ? 12.749 -5.882 15.540 1.00 37.31 390 ASP A C 1
ATOM 2970 O O . ASP A 1 390 ? 13.156 -5.007 14.773 1.00 37.31 390 ASP A O 1
ATOM 2974 N N . ALA A 1 391 ? 12.960 -7.183 15.294 1.00 34.75 391 ALA A N 1
ATOM 2975 C CA . ALA A 1 391 ? 13.699 -7.675 14.133 1.00 34.75 391 ALA A CA 1
ATOM 2976 C C . ALA A 1 391 ? 12.820 -7.846 12.879 1.00 34.75 391 ALA A C 1
ATOM 2978 O O . ALA A 1 391 ? 13.294 -7.617 11.765 1.00 34.75 391 ALA A O 1
ATOM 2979 N N . PHE A 1 392 ? 11.549 -8.233 13.043 1.00 32.75 392 PHE A N 1
ATOM 2980 C CA . PHE A 1 392 ? 10.614 -8.476 11.938 1.00 32.75 392 PHE A CA 1
ATOM 2981 C C . PHE A 1 392 ? 9.176 -8.065 12.319 1.00 32.75 392 PHE A C 1
ATOM 2983 O O . PHE A 1 392 ? 8.473 -8.833 12.975 1.00 32.75 392 PHE A O 1
ATOM 2990 N N . PRO A 1 393 ? 8.657 -6.913 11.841 1.00 33.50 393 PRO A N 1
ATOM 2991 C CA . PRO A 1 393 ? 7.324 -6.403 12.201 1.00 33.50 393 PRO A CA 1
ATOM 2992 C C . PRO A 1 393 ? 6.163 -7.146 11.499 1.00 33.50 393 PRO A C 1
ATOM 2994 O O . PRO A 1 393 ? 5.103 -6.577 11.231 1.00 33.50 393 PRO A O 1
ATOM 2997 N N . THR A 1 394 ? 6.355 -8.415 11.140 1.00 37.22 394 THR A N 1
ATOM 2998 C CA . THR A 1 394 ? 5.438 -9.228 10.330 1.00 37.22 394 THR A CA 1
ATOM 2999 C C . THR A 1 394 ? 4.636 -10.222 11.166 1.00 37.22 394 THR A C 1
ATOM 3001 O O . THR A 1 394 ? 4.614 -11.407 10.854 1.00 37.22 394 THR A O 1
ATOM 3004 N N . LEU A 1 395 ? 3.921 -9.730 12.182 1.00 38.06 395 LEU A N 1
ATOM 3005 C CA . LEU A 1 395 ? 2.781 -10.426 12.802 1.00 38.06 395 LEU A CA 1
ATOM 3006 C C . LEU A 1 395 ? 1.689 -9.424 13.246 1.00 38.06 395 LEU A C 1
ATOM 3008 O O . LEU A 1 395 ? 1.221 -9.398 14.383 1.00 38.06 395 LEU A O 1
ATOM 3012 N N . GLY A 1 396 ? 1.269 -8.598 12.281 1.00 41.06 396 GLY A N 1
ATOM 3013 C CA . GLY A 1 396 ? 0.113 -7.699 12.373 1.00 41.06 396 GLY A CA 1
ATOM 3014 C C . GLY A 1 396 ? 0.407 -6.319 12.987 1.00 41.06 396 GLY A C 1
ATOM 3015 O O . GLY A 1 396 ? 1.231 -6.203 13.893 1.00 41.06 396 GLY A O 1
ATOM 3016 N N . PRO A 1 397 ? -0.261 -5.246 12.514 1.00 39.75 397 PRO A N 1
ATOM 3017 C CA . PRO A 1 397 ? -0.175 -3.942 13.160 1.00 39.75 397 PRO A CA 1
ATOM 3018 C C . PRO A 1 397 ? -0.846 -3.971 14.542 1.00 39.75 397 PRO A C 1
ATOM 3020 O O . PRO A 1 397 ? -1.842 -4.663 14.757 1.00 39.75 397 PRO A O 1
ATOM 3023 N N . LEU A 1 398 ? -0.343 -3.141 15.455 1.00 48.47 398 LEU A N 1
ATOM 3024 C CA . LEU A 1 398 ? -1.082 -2.724 16.647 1.00 48.47 398 LEU A CA 1
ATOM 3025 C C . LEU A 1 398 ? -2.441 -2.149 16.221 1.00 48.47 398 LEU A C 1
ATOM 3027 O O . LEU A 1 398 ? -2.479 -1.214 15.417 1.00 48.47 398 LEU A O 1
ATOM 3031 N N . THR A 1 399 ? -3.546 -2.654 16.776 1.00 48.56 399 THR A N 1
ATOM 3032 C CA . THR A 1 399 ? -4.854 -2.019 16.551 1.00 48.56 399 THR A CA 1
ATOM 3033 C C . THR A 1 399 ? -4.872 -0.640 17.205 1.00 48.56 399 THR A C 1
ATOM 3035 O O . THR A 1 399 ? -4.079 -0.353 18.116 1.00 48.56 399 THR A O 1
ATOM 3038 N N . ALA A 1 400 ? -5.795 0.219 16.767 1.00 50.44 400 ALA A N 1
ATOM 3039 C CA . ALA A 1 400 ? -6.069 1.468 17.465 1.00 50.44 400 ALA A CA 1
ATOM 3040 C C . ALA A 1 400 ? -6.366 1.204 18.956 1.00 50.44 400 ALA A C 1
ATOM 3042 O O . ALA A 1 400 ? -6.790 0.107 19.335 1.00 50.44 400 ALA A O 1
ATOM 3043 N N . MET A 1 401 ? -6.095 2.200 19.803 1.00 56.31 401 MET A N 1
ATOM 3044 C CA . MET A 1 401 ? -6.690 2.226 21.137 1.00 56.31 401 MET A CA 1
ATOM 3045 C C . MET A 1 401 ? -8.100 2.774 21.010 1.00 56.31 401 MET A C 1
ATOM 3047 O O . MET A 1 401 ? -8.307 3.844 20.438 1.00 56.31 401 MET A O 1
ATOM 3051 N N . GLU A 1 402 ? -9.047 2.043 21.570 1.00 57.66 402 GLU A N 1
ATOM 3052 C CA . GLU A 1 402 ? -10.468 2.356 21.520 1.00 57.66 402 GLU A CA 1
ATOM 3053 C C . GLU A 1 402 ? -10.998 2.476 22.938 1.00 57.66 402 GLU A C 1
ATOM 3055 O O . GLU A 1 402 ? -10.445 1.876 23.859 1.00 57.66 402 GLU A O 1
ATOM 3060 N N . GLN A 1 403 ? -12.044 3.272 23.135 1.00 61.19 403 GLN A N 1
ATOM 3061 C CA . GLN A 1 403 ? -12.636 3.460 24.457 1.00 61.19 403 GLN A CA 1
ATOM 3062 C C . GLN A 1 403 ? -13.241 2.128 24.934 1.00 61.19 403 GLN A C 1
ATOM 3064 O O . GLN A 1 403 ? -13.931 1.461 24.177 1.00 61.19 403 GLN A O 1
ATOM 3069 N N . VAL A 1 404 ? -12.976 1.707 26.175 1.00 61.44 404 VAL A N 1
ATOM 3070 C CA . VAL A 1 404 ? -13.454 0.401 26.706 1.00 61.44 404 VAL A CA 1
ATOM 3071 C C . VAL A 1 404 ? -14.175 0.514 28.053 1.00 61.44 404 VAL A C 1
ATOM 3073 O O . VAL A 1 404 ? -14.467 -0.489 28.703 1.00 61.44 404 VAL A O 1
ATOM 3076 N N . CYS A 1 405 ? -14.445 1.735 28.511 1.00 69.81 405 CYS A N 1
ATOM 3077 C CA . CYS A 1 405 ? -15.068 2.010 29.803 1.00 69.81 405 CYS A CA 1
ATOM 3078 C C . CYS A 1 405 ? -16.516 2.495 29.608 1.00 69.81 405 CYS A C 1
ATOM 3080 O O . CYS A 1 405 ? -16.744 3.491 28.925 1.00 69.81 405 CYS A O 1
ATOM 3082 N N . SER A 1 406 ? -17.499 1.840 30.237 1.00 68.75 406 SER A N 1
ATOM 3083 C CA . SER A 1 406 ? -18.919 2.219 30.115 1.00 68.75 406 SER A CA 1
ATOM 3084 C C . SER A 1 406 ? -19.197 3.641 30.618 1.00 68.75 406 SER A C 1
ATOM 3086 O O . SER A 1 406 ? -19.931 4.389 29.977 1.00 68.75 406 SER A O 1
ATOM 3088 N N . TYR A 1 407 ? -18.522 4.072 31.689 1.00 76.19 407 TYR A N 1
ATOM 3089 C CA . TYR A 1 407 ? -18.568 5.456 32.181 1.00 76.19 407 TYR A CA 1
ATOM 3090 C C . TYR A 1 407 ? -17.990 6.472 31.177 1.00 76.19 407 TYR A C 1
ATOM 3092 O O . TYR A 1 407 ? -18.468 7.603 31.100 1.00 76.19 407 TYR A O 1
ATOM 3100 N N . CYS A 1 408 ? -16.986 6.072 30.386 1.00 78.00 408 CYS A N 1
ATOM 3101 C CA . CYS A 1 408 ? -16.431 6.885 29.299 1.00 78.00 408 CYS A CA 1
ATOM 3102 C C . CYS A 1 408 ? -17.422 7.005 28.131 1.00 78.00 408 CYS A C 1
ATOM 3104 O O . CYS A 1 408 ? -17.689 8.119 27.686 1.00 78.00 408 CYS A O 1
ATOM 3106 N N . TYR A 1 409 ? -18.026 5.890 27.704 1.00 76.50 409 TYR A N 1
ATOM 3107 C CA . TYR A 1 409 ? -19.058 5.890 26.664 1.00 76.50 409 TYR A CA 1
ATOM 3108 C C . TYR A 1 409 ? -20.282 6.726 27.062 1.00 76.50 409 TYR A C 1
ATOM 3110 O O . TYR A 1 409 ? -20.705 7.580 26.290 1.00 76.50 409 TYR A O 1
ATOM 3118 N N . LYS A 1 410 ? -20.812 6.554 28.283 1.00 79.75 410 LYS A N 1
ATOM 3119 C CA . LYS A 1 410 ? -21.945 7.342 28.809 1.00 79.75 410 LYS A CA 1
ATOM 3120 C C . LYS A 1 410 ? -21.681 8.851 28.712 1.00 79.75 410 LYS A C 1
ATOM 3122 O O . LYS A 1 410 ? -22.556 9.596 28.275 1.00 79.75 410 LYS A O 1
ATOM 3127 N N . LEU A 1 411 ? -20.468 9.287 29.064 1.00 83.12 411 LEU A N 1
ATOM 3128 C CA . LEU A 1 411 ? -20.047 10.685 28.954 1.00 83.12 411 LEU A CA 1
ATOM 3129 C C . LEU A 1 411 ? -19.914 11.138 27.487 1.00 83.12 411 LEU A C 1
ATOM 3131 O O . LEU A 1 411 ? -20.444 12.187 27.135 1.00 83.12 411 LEU A O 1
ATOM 3135 N N . ALA A 1 412 ? -19.262 10.355 26.622 1.00 79.31 412 ALA A N 1
ATOM 3136 C CA . ALA A 1 412 ? -19.088 10.694 25.205 1.00 79.31 412 ALA A CA 1
ATOM 3137 C C . ALA A 1 412 ? -20.429 10.796 24.448 1.00 79.31 412 ALA A C 1
ATOM 3139 O O . ALA A 1 412 ? -20.633 11.724 23.666 1.00 79.31 412 ALA A O 1
ATOM 3140 N N . LEU A 1 413 ? -21.366 9.879 24.711 1.00 80.94 413 LEU A N 1
ATOM 3141 C CA . LEU A 1 413 ? -22.723 9.898 24.153 1.00 80.94 413 LEU A CA 1
ATOM 3142 C C . LEU A 1 413 ? -23.486 11.164 24.560 1.00 80.94 413 LEU A C 1
ATOM 3144 O O . LEU A 1 413 ? -24.066 11.831 23.705 1.00 80.94 413 LEU A O 1
ATOM 3148 N N . LEU A 1 414 ? -23.429 11.526 25.845 1.00 85.00 414 LEU A N 1
ATOM 3149 C CA . LEU A 1 414 ? -24.050 12.735 26.383 1.00 85.00 414 LEU A CA 1
ATOM 3150 C C . LEU A 1 414 ? -23.455 14.014 25.780 1.00 85.00 414 LEU A C 1
ATOM 3152 O O . LEU A 1 414 ? -24.212 14.909 25.411 1.00 85.00 414 LEU A O 1
ATOM 3156 N N . LEU A 1 415 ? -22.126 14.106 25.657 1.00 83.38 415 LEU A N 1
ATOM 3157 C CA . LEU A 1 415 ? -21.455 15.272 25.068 1.00 83.38 415 LEU A CA 1
ATOM 3158 C C . LEU A 1 415 ? -21.828 15.449 23.590 1.00 83.38 415 LEU A C 1
ATOM 3160 O O . LEU A 1 415 ? -22.143 16.561 23.165 1.00 83.38 415 LEU A O 1
ATOM 3164 N N . ASN A 1 416 ? -21.863 14.346 22.836 1.00 81.00 416 ASN A N 1
ATOM 3165 C CA . ASN A 1 416 ? -22.247 14.344 21.426 1.00 81.00 416 ASN A CA 1
ATOM 3166 C C . ASN A 1 416 ? -23.733 14.691 21.221 1.00 81.00 416 ASN A C 1
ATOM 3168 O O . ASN A 1 416 ? -24.054 15.442 20.305 1.00 81.00 416 ASN A O 1
ATOM 3172 N N . GLU A 1 417 ? -24.640 14.198 22.072 1.00 83.12 417 GLU A N 1
ATOM 3173 C CA . GLU A 1 417 ? -26.070 14.554 22.024 1.00 83.12 417 GLU A CA 1
ATOM 3174 C C . GLU A 1 417 ? -26.330 16.010 22.455 1.00 83.12 417 GLU A C 1
ATOM 3176 O O . GLU A 1 417 ? -27.214 16.668 21.910 1.00 83.12 417 GLU A O 1
ATOM 3181 N N . ALA A 1 418 ? -25.542 16.549 23.390 1.00 82.38 418 ALA A N 1
ATOM 3182 C CA . ALA A 1 418 ? -25.579 17.968 23.751 1.00 82.38 418 ALA A CA 1
ATOM 3183 C C . ALA A 1 418 ? -24.929 18.884 22.689 1.00 82.38 418 ALA A C 1
ATOM 3185 O O . ALA A 1 418 ? -25.054 20.109 22.770 1.00 82.38 418 ALA A O 1
ATOM 3186 N N . GLY A 1 419 ? -24.212 18.320 21.708 1.00 76.06 419 GLY A N 1
ATOM 3187 C CA . GLY A 1 419 ? -23.446 19.081 20.721 1.00 76.06 419 GLY A CA 1
ATOM 3188 C C . GLY A 1 419 ? -22.323 19.918 21.344 1.00 76.06 419 GLY A C 1
ATOM 3189 O O . GLY A 1 419 ? -22.086 21.046 20.905 1.00 76.06 419 GLY A O 1
ATOM 3190 N N . MET A 1 420 ? -21.675 19.419 22.403 1.00 76.88 420 MET A N 1
ATOM 3191 C CA . MET A 1 420 ? -20.488 20.055 22.979 1.00 76.88 420 MET A CA 1
ATOM 3192 C C . MET A 1 420 ? -19.212 19.527 22.330 1.00 76.88 420 MET A C 1
ATOM 3194 O O . MET A 1 420 ? -18.928 18.333 22.397 1.00 76.88 420 MET A O 1
ATOM 3198 N N . ASP A 1 421 ? -18.407 20.437 21.785 1.00 74.38 421 ASP A N 1
ATOM 3199 C CA . ASP A 1 421 ? -17.059 20.129 21.315 1.00 74.38 421 ASP A CA 1
ATOM 3200 C C . ASP A 1 421 ? -16.110 19.879 22.498 1.00 74.38 421 ASP A C 1
ATOM 3202 O O . ASP A 1 421 ? -16.086 20.629 23.480 1.00 74.38 421 ASP A O 1
ATOM 3206 N N . TYR A 1 422 ? -15.296 18.831 22.388 1.00 80.50 422 TYR A N 1
ATOM 3207 C CA . TYR A 1 422 ? -14.260 18.487 23.359 1.00 80.50 422 TYR A CA 1
ATOM 3208 C C . TYR A 1 422 ? -13.034 17.887 22.666 1.00 80.50 422 TYR A C 1
ATOM 3210 O O . TYR A 1 422 ? -13.118 17.349 21.563 1.00 80.50 422 TYR A O 1
ATOM 3218 N N . ILE A 1 423 ? -11.883 17.952 23.334 1.00 76.25 423 ILE A N 1
ATOM 3219 C CA . ILE A 1 423 ? -10.638 17.319 22.887 1.00 76.25 423 ILE A CA 1
ATOM 3220 C C . ILE A 1 423 ? -10.516 15.948 23.577 1.00 76.25 423 ILE A C 1
ATOM 3222 O O . ILE A 1 423 ? -10.362 15.914 24.803 1.00 76.25 423 ILE A O 1
ATOM 3226 N N . PRO A 1 424 ? -10.593 14.824 22.838 1.00 76.06 424 PRO A N 1
ATOM 3227 C CA . PRO A 1 424 ? -10.414 13.490 23.396 1.00 76.06 424 PRO A CA 1
ATOM 3228 C C . PRO A 1 424 ? -8.934 13.116 23.532 1.00 76.06 424 PRO A C 1
ATOM 3230 O O . PRO A 1 424 ? -8.193 13.103 22.553 1.00 76.06 424 PRO A O 1
ATOM 3233 N N . TYR A 1 425 ? -8.544 12.690 24.728 1.00 77.94 425 TYR A N 1
ATOM 3234 C CA . TYR A 1 425 ? -7.299 11.966 24.990 1.00 77.94 425 TYR A CA 1
ATOM 3235 C C . TYR A 1 425 ? -7.635 10.516 25.353 1.00 77.94 425 TYR A C 1
ATOM 3237 O O . TYR A 1 425 ? -8.646 10.275 26.012 1.00 77.94 425 TYR A O 1
ATOM 3245 N N . ILE A 1 426 ? -6.812 9.540 24.954 1.00 75.25 426 ILE A N 1
ATOM 3246 C CA . ILE A 1 426 ? -7.046 8.126 25.291 1.00 75.25 426 ILE A CA 1
ATOM 3247 C C . ILE A 1 426 ? -5.879 7.599 26.127 1.00 75.25 426 ILE A C 1
ATOM 3249 O O . ILE A 1 426 ? -4.765 7.439 25.637 1.00 75.25 426 ILE A O 1
ATOM 3253 N N . ALA A 1 427 ? -6.139 7.306 27.400 1.00 75.75 427 ALA A N 1
ATOM 3254 C CA . ALA A 1 427 ? -5.169 6.655 28.272 1.00 75.75 427 ALA A CA 1
ATOM 3255 C C . ALA A 1 427 ? -5.194 5.135 28.049 1.00 75.75 427 ALA A C 1
ATOM 3257 O O . ALA A 1 427 ? -6.267 4.529 28.104 1.00 75.75 427 ALA A O 1
ATOM 3258 N N . ASN A 1 428 ? -4.025 4.512 27.855 1.00 72.94 428 ASN A N 1
ATOM 3259 C CA . ASN A 1 428 ? -3.925 3.051 27.843 1.00 72.94 428 ASN A CA 1
ATOM 3260 C C . ASN A 1 428 ? -4.273 2.510 29.237 1.00 72.94 428 ASN A C 1
ATOM 3262 O O . ASN A 1 428 ? -3.583 2.802 30.212 1.00 72.94 428 ASN A O 1
ATOM 3266 N N . ILE A 1 429 ? -5.346 1.730 29.325 1.00 67.50 429 ILE A N 1
ATOM 3267 C CA . ILE A 1 429 ? -5.749 0.990 30.528 1.00 67.50 429 ILE A CA 1
ATOM 3268 C C . ILE A 1 429 ? -5.858 -0.517 30.240 1.00 67.50 429 ILE A C 1
ATOM 3270 O O . ILE A 1 429 ? -6.609 -1.231 30.910 1.00 67.50 429 ILE A O 1
ATOM 3274 N N . SER A 1 430 ? -5.131 -0.996 29.223 1.00 58.97 430 SER A N 1
ATOM 3275 C CA . SER A 1 430 ? -5.012 -2.421 28.904 1.00 58.97 430 SER A CA 1
ATOM 3276 C C . SER A 1 430 ? -4.390 -3.184 30.077 1.00 58.97 430 SER A C 1
ATOM 3278 O O . SER A 1 430 ? -3.437 -2.727 30.702 1.00 58.97 430 SER A O 1
ATOM 3280 N N . LEU A 1 431 ? -4.930 -4.364 30.384 1.00 49.19 431 LEU A N 1
ATOM 3281 C CA . LEU A 1 431 ? -4.411 -5.221 31.451 1.00 49.19 431 LEU A CA 1
ATOM 3282 C C . LEU A 1 431 ? -3.029 -5.772 31.073 1.00 49.19 431 LEU A C 1
ATOM 3284 O O . LEU A 1 431 ? -2.898 -6.447 30.054 1.00 49.19 431 LEU A O 1
ATOM 3288 N N . GLY A 1 432 ? -2.028 -5.502 31.915 1.00 51.16 432 GLY A N 1
ATOM 3289 C CA . GLY A 1 432 ? -0.645 -5.964 31.746 1.00 51.16 432 GLY A CA 1
ATOM 3290 C C . GLY A 1 432 ? 0.320 -4.948 31.120 1.00 51.16 432 GLY A C 1
ATOM 3291 O O . GLY A 1 432 ? 1.517 -5.216 31.107 1.00 51.16 432 GLY A O 1
ATOM 3292 N N . ASP A 1 433 ? -0.164 -3.795 30.645 1.00 56.56 433 ASP A N 1
ATOM 3293 C CA . ASP A 1 433 ? 0.676 -2.623 30.358 1.00 56.56 433 ASP A CA 1
ATOM 3294 C C . ASP A 1 433 ? 0.600 -1.639 31.544 1.00 56.56 433 ASP A C 1
ATOM 3296 O O . ASP A 1 433 ? -0.448 -1.501 32.184 1.00 56.56 433 ASP A O 1
ATOM 3300 N N . ASP A 1 434 ? 1.681 -0.902 31.804 1.00 61.16 434 ASP A N 1
ATOM 3301 C CA . ASP A 1 434 ? 1.661 0.197 32.772 1.00 61.16 434 ASP A CA 1
ATOM 3302 C C . ASP A 1 434 ? 0.753 1.340 32.291 1.00 61.16 434 ASP A C 1
ATOM 3304 O O . ASP A 1 434 ? 0.809 1.785 31.137 1.00 61.16 434 ASP A O 1
ATOM 3308 N N . LYS A 1 435 ? -0.098 1.842 33.195 1.00 74.00 435 LYS A N 1
ATOM 3309 C CA . LYS A 1 435 ? -0.928 3.026 32.929 1.00 74.00 435 LYS A CA 1
ATOM 3310 C C . LYS A 1 435 ? -0.017 4.252 32.745 1.00 74.00 435 LYS A C 1
ATOM 3312 O O . LYS A 1 435 ? 0.879 4.424 33.570 1.00 74.00 435 LYS A O 1
ATOM 3317 N N . PRO A 1 436 ? -0.278 5.148 31.771 1.00 75.00 436 PRO A N 1
ATOM 3318 C CA . PRO A 1 436 ? 0.588 6.295 31.501 1.00 75.00 436 PRO A CA 1
ATOM 3319 C C . PRO A 1 436 ? 0.855 7.161 32.738 1.00 75.00 436 PRO A C 1
ATOM 3321 O O . PRO A 1 436 ? -0.087 7.532 33.438 1.00 75.00 436 PRO A O 1
ATOM 3324 N N . ASP A 1 437 ? 2.111 7.551 32.963 1.00 78.56 437 ASP A N 1
ATOM 3325 C CA . ASP A 1 437 ? 2.519 8.338 34.140 1.00 78.56 437 ASP A CA 1
ATOM 3326 C C . ASP A 1 437 ? 1.751 9.662 34.259 1.00 78.56 437 ASP A C 1
ATOM 3328 O O . ASP A 1 437 ? 1.322 10.057 35.342 1.00 78.56 437 ASP A O 1
ATOM 3332 N N . TRP A 1 438 ? 1.481 10.316 33.124 1.00 82.38 438 TRP A N 1
ATOM 3333 C CA . TRP A 1 438 ? 0.712 11.562 33.081 1.00 82.38 438 TRP A CA 1
ATOM 3334 C C . TRP A 1 438 ? -0.732 11.411 33.587 1.00 82.38 438 TRP A C 1
ATOM 3336 O O . TRP A 1 438 ? -1.326 12.402 34.006 1.00 82.38 438 TRP A O 1
ATOM 3346 N N . LEU A 1 439 ? -1.299 10.197 33.602 1.00 82.44 439 LEU A N 1
ATOM 3347 C CA . LEU A 1 439 ? -2.635 9.954 34.151 1.00 82.44 439 LEU A CA 1
ATOM 3348 C C . LEU A 1 439 ? -2.659 10.123 35.679 1.00 82.44 439 LEU A C 1
ATOM 3350 O O . LEU A 1 439 ? -3.694 10.501 36.223 1.00 82.44 439 LEU A O 1
ATOM 3354 N N . GLU A 1 440 ? -1.529 9.905 36.365 1.00 82.75 440 GLU A N 1
ATOM 3355 C CA . GLU A 1 440 ? -1.396 10.143 37.811 1.00 82.75 440 GLU A CA 1
ATOM 3356 C C . GLU A 1 440 ? -1.596 11.621 38.160 1.00 82.75 440 GLU A C 1
ATOM 3358 O O . GLU A 1 440 ? -2.269 11.948 39.135 1.00 82.75 440 GLU A O 1
ATOM 3363 N N . ALA A 1 441 ? -1.079 12.512 37.307 1.00 80.50 441 ALA A N 1
ATOM 3364 C CA . ALA A 1 441 ? -1.229 13.957 37.449 1.00 80.50 441 ALA A CA 1
ATOM 3365 C C . ALA A 1 441 ? -2.665 14.447 37.175 1.00 80.50 441 ALA A C 1
ATOM 3367 O O . ALA A 1 441 ? -3.056 15.494 37.688 1.00 80.50 441 ALA A O 1
ATOM 3368 N N . CYS A 1 442 ? -3.469 13.699 36.406 1.00 84.19 442 CYS A N 1
ATOM 3369 C CA . CYS A 1 442 ? -4.906 13.966 36.273 1.00 84.19 442 CYS A CA 1
ATOM 3370 C C . CYS A 1 442 ? -5.714 13.431 37.462 1.00 84.19 442 CYS A C 1
ATOM 3372 O O . CYS A 1 442 ? -6.689 14.049 37.884 1.00 84.19 442 CYS A O 1
ATOM 3374 N N . ASN A 1 443 ? -5.365 12.238 37.947 1.00 84.75 443 ASN A N 1
ATOM 3375 C CA . ASN A 1 443 ? -6.063 11.543 39.020 1.00 84.75 443 ASN A CA 1
ATOM 3376 C C . ASN A 1 443 ? -5.096 10.567 39.715 1.00 84.75 443 ASN A C 1
ATOM 3378 O O . ASN A 1 443 ? -4.710 9.573 39.092 1.00 84.75 443 ASN A O 1
ATOM 3382 N N . PRO A 1 444 ? -4.787 10.753 41.013 1.00 82.56 444 PRO A N 1
ATOM 3383 C CA . PRO A 1 444 ? -3.890 9.867 41.762 1.00 82.56 444 PRO A CA 1
ATOM 3384 C C . PRO A 1 444 ? -4.298 8.384 41.758 1.00 82.56 444 PRO A C 1
ATOM 3386 O O . PRO A 1 444 ? -3.447 7.508 41.865 1.00 82.56 444 PRO A O 1
ATOM 3389 N N . LYS A 1 445 ? -5.591 8.067 41.588 1.00 80.81 445 LYS A N 1
ATOM 3390 C CA . LYS A 1 445 ? -6.076 6.676 41.480 1.00 80.81 445 LYS A CA 1
ATOM 3391 C C . LYS A 1 445 ? -5.855 6.049 40.094 1.00 80.81 445 LYS A C 1
ATOM 3393 O O . LYS A 1 445 ? -6.106 4.858 39.898 1.00 80.81 445 LYS A O 1
ATOM 3398 N N . LYS A 1 446 ? -5.418 6.839 39.106 1.00 79.00 446 LYS A N 1
ATOM 3399 C CA . LYS A 1 446 ? -5.302 6.464 37.687 1.00 79.00 446 LYS A CA 1
ATOM 3400 C C . LYS A 1 446 ? -6.609 5.868 37.127 1.00 79.00 446 LYS A C 1
ATOM 3402 O O . LYS A 1 446 ? -6.589 4.853 36.422 1.00 79.00 446 LYS A O 1
ATOM 3407 N N . GLU A 1 447 ? -7.754 6.456 37.480 1.00 81.75 447 GLU A N 1
ATOM 3408 C CA . GLU A 1 447 ? -9.096 6.077 36.997 1.00 81.75 447 GLU A CA 1
ATOM 3409 C C . GLU A 1 447 ? -9.579 7.052 35.910 1.00 81.75 447 GLU A C 1
ATOM 3411 O O . GLU A 1 447 ? -9.172 8.213 35.887 1.00 81.75 447 GLU A O 1
ATOM 3416 N N . THR A 1 448 ? -10.469 6.586 35.029 1.00 81.31 448 THR A N 1
ATOM 3417 C CA . THR A 1 448 ? -11.091 7.362 33.936 1.00 81.31 448 THR A CA 1
ATOM 3418 C C . THR A 1 448 ? -12.615 7.146 33.933 1.00 81.31 448 THR A C 1
ATOM 3420 O O . THR A 1 448 ? -13.059 6.067 34.338 1.00 81.31 448 THR A O 1
ATOM 3423 N N . PRO A 1 449 ? -13.438 8.108 33.469 1.00 85.44 449 PRO A N 1
ATOM 3424 C CA . PRO A 1 449 ? -13.063 9.371 32.825 1.00 85.44 449 PRO A CA 1
ATOM 3425 C C . PRO A 1 449 ? -12.551 10.444 33.798 1.00 85.44 449 PRO A C 1
ATOM 3427 O O . PRO A 1 449 ? -12.939 10.486 34.968 1.00 85.44 449 PRO A O 1
ATOM 3430 N N . VAL A 1 450 ? -11.709 11.335 33.272 1.00 88.75 450 VAL A N 1
ATOM 3431 C CA . VAL A 1 450 ? -11.318 12.607 33.905 1.00 88.75 450 VAL A CA 1
ATOM 3432 C C . VAL A 1 450 ? -11.457 13.737 32.883 1.00 88.75 450 VAL A C 1
ATOM 3434 O O . VAL A 1 450 ? -11.227 13.519 31.693 1.00 88.75 450 VAL A O 1
ATOM 3437 N N . ALA A 1 451 ? -11.842 14.933 33.321 1.00 88.31 451 ALA A N 1
ATOM 3438 C CA . ALA A 1 451 ? -12.040 16.086 32.443 1.00 88.31 451 ALA A CA 1
ATOM 3439 C C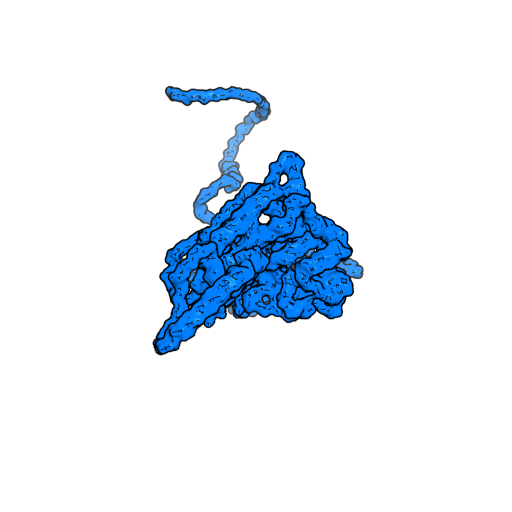 . ALA A 1 451 ? -11.415 17.364 33.014 1.00 88.31 451 ALA A C 1
ATOM 3441 O O . ALA A 1 451 ? -11.412 17.576 34.226 1.00 88.31 451 ALA A O 1
ATOM 3442 N N . ARG A 1 452 ? -10.924 18.234 32.129 1.00 89.44 452 ARG A N 1
ATOM 3443 C CA . ARG A 1 452 ? -10.385 19.560 32.445 1.00 89.44 452 ARG A CA 1
ATOM 3444 C C . ARG A 1 452 ? -11.195 20.618 31.703 1.00 89.44 452 ARG A C 1
ATOM 3446 O O . ARG A 1 452 ? -11.347 20.566 30.483 1.00 89.44 452 ARG A O 1
ATOM 3453 N N . LEU A 1 453 ? -11.756 21.557 32.460 1.00 88.06 453 LEU A N 1
ATOM 3454 C CA . LEU A 1 453 ? -12.610 22.622 31.932 1.00 88.06 453 LEU A CA 1
ATOM 3455 C C . LEU A 1 453 ? -11.778 23.697 31.222 1.00 88.06 453 LEU A C 1
ATOM 3457 O O . LEU A 1 453 ? -10.649 23.982 31.624 1.00 88.06 453 LEU A O 1
ATOM 3461 N N . GLN A 1 454 ? -12.366 24.349 30.216 1.00 84.75 454 GLN A N 1
ATOM 3462 C CA . GLN A 1 454 ? -11.730 25.451 29.492 1.00 84.75 454 GLN A CA 1
ATOM 3463 C C . GLN A 1 454 ? -11.218 26.538 30.456 1.00 84.75 454 GLN A C 1
ATOM 3465 O O . GLN A 1 454 ? -11.924 26.967 31.367 1.00 84.75 454 GLN A O 1
ATOM 3470 N N . GLY A 1 455 ? -9.974 26.977 30.255 1.00 81.38 455 GLY A N 1
ATOM 3471 C CA . GLY A 1 455 ? -9.307 27.982 31.084 1.00 81.38 455 GLY A CA 1
ATOM 3472 C C . GLY A 1 455 ? -8.793 27.480 32.439 1.00 81.38 455 GLY A C 1
ATOM 3473 O O . GLY A 1 455 ? -8.014 28.192 33.068 1.00 81.38 455 GLY A O 1
ATOM 3474 N N . LYS A 1 456 ? -9.162 26.270 32.884 1.00 85.75 456 LYS A N 1
ATOM 3475 C CA . LYS A 1 456 ? -8.684 25.686 34.146 1.00 85.75 456 LYS A CA 1
ATOM 3476 C C . LYS A 1 456 ? -7.468 24.778 33.942 1.00 85.75 456 LYS A C 1
ATOM 3478 O O . LYS A 1 456 ? -7.220 24.252 32.855 1.00 85.75 456 LYS A O 1
ATOM 3483 N N . THR A 1 457 ? -6.719 24.593 35.025 1.00 81.81 457 THR A N 1
ATOM 3484 C CA . THR A 1 457 ? -5.630 23.612 35.166 1.00 81.81 457 THR A CA 1
ATOM 3485 C C . THR A 1 457 ? -6.055 22.379 35.970 1.00 81.81 457 THR A C 1
ATOM 3487 O O . THR A 1 457 ? -5.484 21.311 35.773 1.00 81.81 457 THR A O 1
ATOM 3490 N N . GLU A 1 458 ? -7.067 22.516 36.832 1.00 86.44 458 GLU A N 1
ATOM 3491 C CA . GLU A 1 458 ? -7.617 21.459 37.690 1.00 86.44 458 GLU A CA 1
ATOM 3492 C C . GLU A 1 458 ? -8.385 20.388 36.900 1.00 86.44 458 GLU A C 1
ATOM 3494 O O . GLU A 1 458 ? -9.125 20.693 35.960 1.00 86.44 458 GLU A O 1
ATOM 3499 N N . TRP A 1 459 ? -8.244 19.134 37.333 1.00 88.75 459 TRP A N 1
ATOM 3500 C CA . TRP A 1 459 ? -8.925 17.968 36.772 1.00 88.75 459 TRP A CA 1
ATOM 3501 C C . TRP A 1 459 ? -10.098 17.529 37.655 1.00 88.75 459 TRP A C 1
ATOM 3503 O O . TRP A 1 459 ? -9.984 17.465 38.877 1.00 88.75 459 TRP A O 1
ATOM 3513 N N . ILE A 1 460 ? -11.216 17.178 37.022 1.00 89.56 460 ILE A N 1
ATOM 3514 C CA . ILE A 1 460 ? -12.404 16.596 37.654 1.00 89.56 460 ILE A CA 1
ATOM 3515 C C . ILE A 1 460 ? -12.415 15.101 37.332 1.00 89.56 460 ILE A C 1
ATOM 3517 O O . ILE A 1 460 ? -12.298 14.725 36.164 1.00 89.56 460 ILE A O 1
ATOM 3521 N N . ALA A 1 461 ? -12.564 14.248 38.347 1.00 87.81 461 ALA A N 1
ATOM 3522 C CA . ALA A 1 461 ? -12.558 12.794 38.200 1.00 87.81 461 ALA A CA 1
ATOM 3523 C C . ALA A 1 461 ? -13.933 12.169 38.475 1.00 87.81 461 ALA A C 1
ATOM 3525 O O . ALA A 1 461 ? -14.628 12.567 39.409 1.00 87.81 461 ALA A O 1
ATOM 3526 N N . GLY A 1 462 ? -14.288 11.147 37.688 1.00 82.00 462 GLY A N 1
ATOM 3527 C CA . GLY A 1 462 ? -15.540 10.397 37.819 1.00 82.00 462 GLY A CA 1
ATOM 3528 C C . GLY A 1 462 ? -16.675 10.964 36.961 1.00 82.00 462 GLY A C 1
ATOM 3529 O O . GLY A 1 462 ? -16.877 12.175 36.888 1.00 82.00 462 GLY A O 1
ATOM 3530 N N . SER A 1 463 ? -17.436 10.079 36.305 1.00 82.31 463 SER A N 1
ATOM 3531 C CA . SER A 1 463 ? -18.475 10.467 35.336 1.00 82.31 463 SER A CA 1
ATOM 3532 C C . SER A 1 463 ? -19.505 11.423 35.919 1.00 82.31 463 SER A C 1
ATOM 3534 O O . SER A 1 463 ? -19.869 12.396 35.268 1.00 82.31 463 SER A O 1
ATOM 3536 N N . ASP A 1 464 ? -19.967 11.160 37.137 1.00 83.44 464 ASP A N 1
ATOM 3537 C CA . ASP A 1 464 ? -21.149 11.829 37.678 1.00 83.44 464 ASP A CA 1
ATOM 3538 C C . ASP A 1 464 ? -20.819 13.255 38.141 1.00 83.44 464 ASP A C 1
ATOM 3540 O O . ASP A 1 464 ? -21.598 14.170 37.889 1.00 83.44 464 ASP A O 1
ATOM 3544 N N . ALA A 1 465 ? -19.616 13.468 38.690 1.00 86.69 465 ALA A N 1
ATOM 3545 C CA . ALA A 1 465 ? -19.083 14.793 39.017 1.00 86.69 465 ALA A CA 1
ATOM 3546 C C . ALA A 1 465 ? -18.793 15.636 37.760 1.00 86.69 465 ALA A C 1
ATOM 3548 O O . ALA A 1 465 ? -19.058 16.840 37.736 1.00 86.69 465 ALA A O 1
ATOM 3549 N N . ILE A 1 466 ? -18.280 15.005 36.695 1.00 88.00 466 ILE A N 1
ATOM 3550 C CA . ILE A 1 466 ? -18.087 15.667 35.398 1.00 88.00 466 ILE A CA 1
ATOM 3551 C C . ILE A 1 466 ? -19.449 16.064 34.808 1.00 88.00 466 ILE A C 1
ATOM 3553 O O . ILE A 1 466 ? -19.628 17.211 34.407 1.00 88.00 466 ILE A O 1
ATOM 3557 N N . MET A 1 467 ? -20.430 15.154 34.793 1.00 86.81 467 MET A N 1
ATOM 3558 C CA . MET A 1 467 ? -21.774 15.430 34.271 1.00 86.81 467 MET A CA 1
ATOM 3559 C C . MET A 1 467 ? -22.499 16.525 35.063 1.00 86.81 467 MET A C 1
ATOM 3561 O O . MET A 1 467 ? -23.119 17.384 34.438 1.00 86.81 467 MET A O 1
ATOM 3565 N N . SER A 1 468 ? -22.412 16.543 36.400 1.00 87.88 468 SER A N 1
ATOM 3566 C CA . SER A 1 468 ? -23.054 17.585 37.214 1.00 87.88 468 SER A CA 1
ATOM 3567 C C . SER A 1 468 ? -22.425 18.959 36.981 1.00 87.88 468 SER A C 1
ATOM 3569 O O . SER A 1 468 ? -23.143 19.911 36.683 1.00 87.88 468 SER A O 1
ATOM 3571 N N . THR A 1 469 ? -21.091 19.054 36.988 1.00 89.25 469 THR A N 1
ATOM 3572 C CA . THR A 1 469 ? -20.389 20.327 36.751 1.00 89.25 469 THR A CA 1
ATOM 3573 C C . THR A 1 469 ? -20.653 20.859 35.337 1.00 89.25 469 THR A C 1
ATOM 3575 O O . THR A 1 469 ? -20.868 22.055 35.147 1.00 89.25 469 THR A O 1
ATOM 3578 N N . LEU A 1 470 ? -20.704 19.987 34.323 1.00 88.69 470 LEU A N 1
ATOM 3579 C CA . LEU A 1 470 ? -21.055 20.400 32.960 1.00 88.69 470 LEU A CA 1
ATOM 3580 C C . LEU A 1 470 ? -22.534 20.801 32.827 1.00 88.69 470 LEU A C 1
ATOM 3582 O O . LEU A 1 470 ? -22.830 21.742 32.095 1.00 88.69 470 LEU A O 1
ATOM 3586 N N . ALA A 1 471 ? -23.454 20.159 33.556 1.00 88.75 471 ALA A N 1
ATOM 3587 C CA . ALA A 1 471 ? -24.864 20.556 33.607 1.00 88.75 471 ALA A CA 1
ATOM 3588 C C . ALA A 1 471 ? -25.098 21.877 34.367 1.00 88.75 471 ALA A C 1
ATOM 3590 O O . ALA A 1 471 ? -26.086 22.567 34.116 1.00 88.75 471 ALA A O 1
ATOM 3591 N N . GLU A 1 472 ? -24.207 22.275 35.275 1.00 89.62 472 GLU A N 1
ATOM 3592 C CA . GLU A 1 472 ? -24.211 23.611 35.886 1.00 89.62 472 GLU A CA 1
ATOM 3593 C C . GLU A 1 472 ? -23.702 24.693 34.916 1.00 89.62 472 GLU A C 1
ATOM 3595 O O . GLU A 1 472 ? -24.195 25.822 34.947 1.00 89.62 472 GLU A O 1
ATOM 3600 N N . MET A 1 473 ? -22.781 24.345 34.010 1.00 85.69 473 MET A N 1
ATOM 3601 C CA . MET A 1 473 ? -22.124 25.297 33.104 1.00 85.69 473 MET A CA 1
ATOM 3602 C C . MET A 1 473 ? -22.790 25.470 31.727 1.00 85.69 473 MET A C 1
ATOM 3604 O O . MET A 1 473 ? -22.793 26.589 31.218 1.00 85.69 473 MET A O 1
ATOM 3608 N N . ASP A 1 474 ? -23.344 24.416 31.115 1.00 86.38 474 ASP A N 1
ATOM 3609 C CA . ASP A 1 474 ? -23.947 24.470 29.771 1.00 86.38 474 ASP A CA 1
ATOM 3610 C C . ASP A 1 474 ? -25.405 23.974 29.775 1.00 86.38 474 ASP A C 1
ATOM 3612 O O . ASP A 1 474 ? -25.712 22.837 30.148 1.00 86.38 474 ASP A O 1
ATOM 3616 N N . GLU A 1 475 ? -26.319 24.831 29.311 1.00 88.81 475 GLU A N 1
ATOM 3617 C CA . GLU A 1 475 ? -27.757 24.544 29.227 1.00 88.81 475 GLU A CA 1
ATOM 3618 C C . GLU A 1 475 ? -28.069 23.352 28.307 1.00 88.81 475 GLU A C 1
ATOM 3620 O O . GLU A 1 475 ? -29.022 22.615 28.546 1.00 88.81 475 GLU A O 1
ATOM 3625 N N . ARG A 1 476 ? -27.248 23.093 27.281 1.00 86.00 476 ARG A N 1
ATOM 3626 C CA . ARG A 1 476 ? -27.432 21.952 26.371 1.00 86.00 476 ARG A CA 1
ATOM 3627 C C . ARG A 1 476 ? -27.178 20.631 27.088 1.00 86.00 476 ARG A C 1
ATOM 3629 O O . ARG A 1 476 ? -27.933 19.680 26.905 1.00 86.00 476 ARG A O 1
ATOM 3636 N N . VAL A 1 477 ? -26.159 20.583 27.950 1.00 86.38 477 VAL A N 1
ATOM 3637 C CA . VAL A 1 477 ? -25.892 19.415 28.802 1.00 86.38 477 VAL A CA 1
ATOM 3638 C C . VAL A 1 477 ? -26.996 19.254 29.838 1.00 86.38 477 VAL A C 1
ATOM 3640 O O . VAL A 1 477 ? -27.530 18.155 29.985 1.00 86.38 477 VAL A O 1
ATOM 3643 N N . ARG A 1 478 ? -27.398 20.344 30.502 1.00 90.69 478 ARG A N 1
ATOM 3644 C CA . ARG A 1 478 ? -28.526 20.354 31.446 1.00 90.69 478 ARG A CA 1
ATOM 3645 C C . ARG A 1 478 ? -29.794 19.775 30.822 1.00 90.69 478 ARG A C 1
ATOM 3647 O O . ARG A 1 478 ? -30.411 18.890 31.410 1.00 90.69 478 ARG A O 1
ATOM 3654 N N . ALA A 1 479 ? -30.125 20.201 29.605 1.00 88.56 479 ALA A N 1
ATOM 3655 C CA . ALA A 1 479 ? -31.284 19.730 28.859 1.00 88.56 479 ALA A CA 1
ATOM 3656 C C . ALA A 1 479 ? -31.225 18.236 28.498 1.00 88.56 479 ALA A C 1
ATOM 3658 O O . ALA A 1 479 ? -32.281 17.627 28.356 1.00 88.56 479 ALA A O 1
ATOM 3659 N N . VAL A 1 480 ? -30.039 17.627 28.355 1.00 86.19 480 VAL A N 1
ATOM 3660 C CA . VAL A 1 480 ? -29.874 16.169 28.158 1.00 86.19 480 VAL A CA 1
ATOM 3661 C C . VAL A 1 480 ? -29.941 15.414 29.491 1.00 86.19 480 VAL A C 1
ATOM 3663 O O . VAL A 1 480 ? -30.594 14.374 29.574 1.00 86.19 480 VAL A O 1
ATOM 3666 N N . VAL A 1 481 ? -29.321 15.949 30.548 1.00 86.56 481 VAL A N 1
ATOM 3667 C CA . VAL A 1 481 ? -29.307 15.352 31.899 1.00 86.56 481 VAL A CA 1
ATOM 3668 C C . VAL A 1 481 ? -30.696 15.345 32.546 1.00 86.56 481 VAL A C 1
ATOM 3670 O O . VAL A 1 481 ? -31.046 14.398 33.252 1.00 86.56 481 VAL A O 1
ATOM 3673 N N . ALA A 1 482 ? -31.514 16.360 32.267 1.00 86.62 482 ALA A N 1
ATOM 3674 C CA . ALA A 1 482 ? -32.873 16.484 32.784 1.00 86.62 482 ALA A CA 1
ATOM 3675 C C . ALA A 1 482 ? -33.916 15.591 32.073 1.00 86.62 482 ALA A C 1
ATOM 3677 O O . ALA A 1 482 ? -35.042 15.491 32.560 1.00 86.62 482 ALA A O 1
ATOM 3678 N N . ARG A 1 483 ? -33.586 14.928 30.949 1.00 87.62 483 ARG A N 1
ATOM 3679 C CA . ARG A 1 483 ? -34.546 14.085 30.203 1.00 87.62 483 ARG A CA 1
ATOM 3680 C C . ARG A 1 483 ? -34.935 12.851 31.015 1.00 87.62 483 ARG A C 1
ATOM 3682 O O . ARG A 1 483 ? -34.143 11.918 31.157 1.00 87.62 483 ARG A O 1
ATOM 3689 N N . ARG A 1 484 ? -36.169 12.831 31.516 1.00 81.69 484 ARG A N 1
ATOM 3690 C CA . ARG A 1 484 ? -36.778 11.705 32.237 1.00 81.69 484 ARG A CA 1
ATOM 3691 C C . ARG A 1 484 ? -38.243 11.557 31.826 1.00 81.69 484 ARG A C 1
ATOM 3693 O O . ARG A 1 484 ? -38.881 12.534 31.441 1.00 81.69 484 ARG A O 1
ATOM 3700 N N . ARG A 1 485 ? -38.762 10.334 31.933 1.00 82.62 485 ARG A N 1
ATOM 3701 C CA . ARG A 1 485 ? -40.166 9.975 31.693 1.00 82.62 485 ARG A CA 1
ATOM 3702 C C . ARG A 1 485 ? -40.817 9.701 33.051 1.00 82.62 485 ARG A C 1
ATOM 3704 O O . ARG A 1 485 ? -40.194 9.052 33.884 1.00 82.62 485 ARG A O 1
ATOM 3711 N N . GLU A 1 486 ? -42.021 10.209 33.305 1.00 77.56 486 GLU A N 1
ATOM 3712 C CA . GLU A 1 486 ? -42.635 10.170 34.650 1.00 77.56 486 GLU A CA 1
ATOM 3713 C C . GLU A 1 486 ? -42.932 8.747 35.156 1.00 77.56 486 GLU A C 1
ATOM 3715 O O . GLU A 1 486 ? -42.891 8.487 36.356 1.00 77.56 486 GLU A O 1
ATOM 3720 N N . ASP A 1 487 ? -43.180 7.807 34.243 1.00 78.94 487 ASP A N 1
ATOM 3721 C CA . ASP A 1 487 ? -43.378 6.382 34.524 1.00 78.94 487 ASP A CA 1
ATOM 3722 C C . ASP A 1 487 ? -42.061 5.597 34.686 1.00 78.94 487 ASP A C 1
ATOM 3724 O O . ASP A 1 487 ? -42.085 4.406 35.002 1.00 78.94 487 ASP A O 1
ATOM 3728 N N . VAL A 1 488 ? -40.904 6.240 34.487 1.00 79.44 488 VAL A N 1
ATOM 3729 C CA . VAL A 1 488 ? -39.584 5.610 34.573 1.00 79.44 488 VAL A CA 1
ATOM 3730 C C . VAL A 1 488 ? -38.794 6.173 35.754 1.00 79.44 488 VAL A C 1
ATOM 3732 O O . VAL A 1 488 ? -38.287 7.292 35.728 1.00 79.44 488 VAL A O 1
ATOM 3735 N N . ASN A 1 489 ? -38.676 5.360 36.805 1.00 79.62 489 ASN A N 1
ATOM 3736 C CA . ASN A 1 489 ? -37.989 5.710 38.045 1.00 79.62 489 ASN A CA 1
ATOM 3737 C C . ASN A 1 489 ? -36.566 5.120 38.128 1.00 79.62 489 ASN A C 1
ATOM 3739 O O . ASN A 1 489 ? -36.156 4.285 37.321 1.00 79.62 489 ASN A O 1
ATOM 3743 N N . GLU A 1 490 ? -35.826 5.527 39.160 1.00 76.00 490 GLU A N 1
ATOM 3744 C CA . GLU A 1 490 ? -34.474 5.034 39.464 1.00 76.00 490 GLU A CA 1
ATOM 3745 C C . GLU A 1 490 ? -34.432 3.517 39.748 1.00 76.00 490 GLU A C 1
ATOM 3747 O O . GLU A 1 490 ? -33.434 2.855 39.470 1.00 76.00 490 GLU A O 1
ATOM 3752 N N . GLY A 1 491 ? -35.540 2.929 40.215 1.00 79.81 491 GLY A N 1
ATOM 3753 C CA . GLY A 1 491 ? -35.676 1.479 40.372 1.00 79.81 491 GLY A CA 1
ATOM 3754 C C . GLY A 1 491 ? -35.527 0.725 39.046 1.00 79.81 491 GLY A C 1
ATOM 3755 O O . GLY A 1 491 ? -34.854 -0.303 39.002 1.00 79.81 491 GLY A O 1
ATOM 3756 N N . HIS A 1 492 ? -36.063 1.260 37.944 1.00 81.88 492 HIS A N 1
ATOM 3757 C CA . HIS A 1 492 ? -35.873 0.676 36.612 1.00 81.88 492 HIS A CA 1
ATOM 3758 C C . HIS A 1 492 ? -34.411 0.776 36.131 1.00 81.88 492 HIS A C 1
ATOM 3760 O O . HIS A 1 492 ? -33.919 -0.154 35.493 1.00 81.88 492 HIS A O 1
ATOM 3766 N N . GLU A 1 493 ? -33.684 1.848 36.473 1.00 77.25 493 GLU A N 1
ATOM 3767 C CA . GLU A 1 493 ? -32.240 1.962 36.184 1.00 77.25 493 GLU A CA 1
ATOM 3768 C C . GLU A 1 493 ? -31.438 0.915 36.977 1.00 77.25 493 GLU A C 1
ATOM 3770 O O . GLU A 1 493 ? -30.565 0.240 36.424 1.00 77.25 493 GLU A O 1
ATOM 3775 N N . GLN A 1 494 ? -31.795 0.688 38.247 1.00 80.75 494 GLN A N 1
ATOM 3776 C CA . GLN A 1 494 ? -31.189 -0.363 39.069 1.00 80.75 494 GLN A CA 1
ATOM 3777 C C . GLN A 1 494 ? -31.454 -1.777 38.529 1.00 80.75 494 GLN A C 1
ATOM 3779 O O . GLN A 1 494 ? -30.548 -2.606 38.586 1.00 80.75 494 GLN A O 1
ATOM 3784 N N . VAL A 1 495 ? -32.642 -2.069 37.985 1.00 84.81 495 VAL A N 1
ATOM 3785 C CA . VAL A 1 495 ? -32.952 -3.369 37.349 1.00 84.81 495 VAL A CA 1
ATOM 3786 C C . VAL A 1 495 ? -32.039 -3.632 36.144 1.00 84.81 495 VAL A C 1
ATOM 3788 O O . VAL A 1 495 ? -31.476 -4.720 36.017 1.00 84.81 495 VAL A O 1
ATOM 3791 N N . ILE A 1 496 ? -31.811 -2.629 35.293 1.00 82.69 496 ILE A N 1
ATOM 3792 C CA . ILE A 1 496 ? -30.929 -2.769 34.123 1.00 82.69 496 ILE A CA 1
ATOM 3793 C C . ILE A 1 496 ? -29.470 -2.981 34.560 1.00 82.69 496 ILE A C 1
ATOM 3795 O O . ILE A 1 496 ? -28.801 -3.903 34.087 1.00 82.69 496 ILE A O 1
ATOM 3799 N N . LYS A 1 497 ? -28.995 -2.198 35.537 1.00 80.50 497 LYS A N 1
ATOM 3800 C CA . LYS A 1 497 ? -27.644 -2.335 36.104 1.00 80.50 497 LYS A CA 1
ATOM 3801 C C . LYS A 1 497 ? -27.433 -3.685 36.809 1.00 80.50 497 LYS A C 1
ATOM 3803 O O . LYS A 1 497 ? -26.351 -4.268 36.707 1.00 80.50 497 LYS A O 1
ATOM 3808 N N . LYS A 1 498 ? -28.467 -4.210 37.485 1.00 84.81 498 LYS A N 1
ATOM 3809 C CA . LYS A 1 498 ? -28.489 -5.555 38.091 1.00 84.81 498 LYS A CA 1
ATOM 3810 C C . LYS A 1 498 ? -28.232 -6.643 37.054 1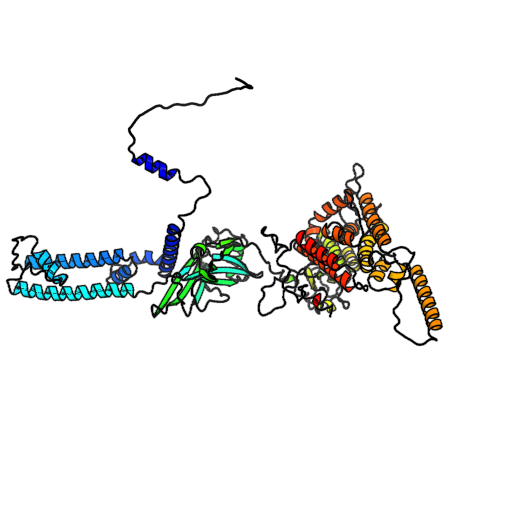.00 84.81 498 LYS A C 1
ATOM 3812 O O . LYS A 1 498 ? -27.409 -7.515 37.319 1.00 84.81 498 LYS A O 1
ATOM 3817 N N . ALA A 1 499 ? -28.864 -6.597 35.881 1.00 85.50 499 ALA A N 1
ATOM 3818 C CA . ALA A 1 499 ? -28.672 -7.617 34.845 1.00 85.50 499 ALA A CA 1
ATOM 3819 C C . ALA A 1 499 ? -27.209 -7.734 34.384 1.00 85.50 499 ALA A C 1
ATOM 3821 O O . ALA A 1 499 ? -26.647 -8.827 34.417 1.00 85.50 499 ALA A O 1
ATOM 3822 N N . TYR A 1 500 ? -26.556 -6.624 34.024 1.00 84.00 500 TYR A N 1
ATOM 3823 C CA . TYR A 1 500 ? -25.170 -6.673 33.542 1.00 84.00 500 TYR A CA 1
ATOM 3824 C C . TYR A 1 500 ? -24.168 -7.053 34.646 1.00 84.00 500 TYR A C 1
ATOM 3826 O O . TYR A 1 500 ? -23.347 -7.953 34.460 1.00 84.00 500 TYR A O 1
ATOM 3834 N N . MET A 1 501 ? -24.263 -6.433 35.829 1.00 82.62 501 MET A N 1
ATOM 3835 C CA . MET A 1 501 ? -23.337 -6.715 36.936 1.00 82.62 501 MET A CA 1
ATOM 3836 C C . MET A 1 501 ? -23.522 -8.114 37.531 1.00 82.62 501 MET A C 1
ATOM 3838 O O . MET A 1 501 ? -22.534 -8.731 37.926 1.00 82.62 501 MET A O 1
ATOM 3842 N N . SER A 1 502 ? -24.753 -8.639 37.580 1.00 84.94 502 SER A N 1
ATOM 3843 C CA . SER A 1 502 ? -24.998 -10.012 38.037 1.00 84.94 502 SER A CA 1
ATOM 3844 C C . SER A 1 502 ? -24.432 -11.042 37.064 1.00 84.94 502 SER A C 1
ATOM 3846 O O . SER A 1 502 ? -23.820 -12.002 37.519 1.00 84.94 502 SER A O 1
ATOM 3848 N N . VAL A 1 503 ? -24.523 -10.816 35.747 1.00 85.50 503 VAL A N 1
ATOM 3849 C CA . VAL A 1 503 ? -23.852 -11.666 34.748 1.00 85.50 503 VAL A CA 1
ATOM 3850 C C . VAL A 1 503 ? -22.336 -11.646 34.932 1.00 85.50 503 VAL A C 1
ATOM 3852 O O . VAL A 1 503 ? -21.736 -12.715 35.029 1.00 85.50 503 VAL A O 1
ATOM 3855 N N . LEU A 1 504 ? -21.718 -10.464 35.047 1.00 79.62 504 LEU A N 1
ATOM 3856 C CA . LEU A 1 504 ? -20.274 -10.371 35.290 1.00 79.62 504 LEU A CA 1
ATOM 3857 C C . LEU A 1 504 ? -19.872 -11.079 36.594 1.00 79.62 504 LEU A C 1
ATOM 3859 O O . LEU A 1 504 ? -18.915 -11.846 36.605 1.00 79.62 504 LEU A O 1
ATOM 3863 N N . GLY A 1 505 ? -20.609 -10.843 37.682 1.00 79.44 505 GLY A N 1
ATOM 3864 C CA . GLY A 1 505 ? -20.344 -11.436 38.992 1.00 79.44 505 GLY A CA 1
ATOM 3865 C C . GLY A 1 505 ? -20.535 -12.953 39.028 1.00 79.44 505 GLY A C 1
ATOM 3866 O O . GLY A 1 505 ? -19.682 -13.663 39.549 1.00 79.44 505 GLY A O 1
ATOM 3867 N N . GLY A 1 506 ? -21.639 -13.453 38.473 1.00 79.94 506 GLY A N 1
ATOM 3868 C CA . GLY A 1 506 ? -22.054 -14.850 38.596 1.00 79.94 506 GLY A CA 1
ATOM 3869 C C . GLY A 1 506 ? -21.347 -15.818 37.651 1.00 79.94 506 GLY A C 1
ATOM 3870 O O . GLY A 1 506 ? -21.093 -16.954 38.039 1.00 79.94 506 GLY A O 1
ATOM 3871 N N . VAL A 1 507 ? -20.951 -15.378 36.451 1.00 81.88 507 VAL A N 1
ATOM 3872 C CA . VAL A 1 507 ? -20.189 -16.218 35.504 1.00 81.88 507 VAL A CA 1
ATOM 3873 C C . VAL A 1 507 ? -18.826 -16.650 36.078 1.00 81.88 507 VAL A C 1
ATOM 3875 O O . VAL A 1 507 ? -18.320 -17.710 35.712 1.00 81.88 507 VAL A O 1
ATOM 3878 N N . MET A 1 508 ? -18.266 -15.889 37.029 1.00 80.06 508 MET A N 1
ATOM 3879 C CA . MET A 1 508 ? -17.022 -16.230 37.738 1.00 80.06 508 MET A CA 1
ATOM 3880 C C . MET A 1 508 ? -17.157 -17.366 38.772 1.00 80.06 508 MET A C 1
ATOM 3882 O O . MET A 1 508 ? -16.135 -17.872 39.216 1.00 80.06 508 MET A O 1
ATOM 3886 N N . PHE A 1 509 ? -18.372 -17.777 39.159 1.00 75.50 509 PHE A N 1
ATOM 3887 C CA . PHE A 1 509 ? -18.597 -18.849 40.150 1.00 75.50 509 PHE A CA 1
ATOM 3888 C C . PHE A 1 509 ? -19.197 -20.132 39.550 1.00 75.50 509 PHE A C 1
ATOM 3890 O O . PHE A 1 509 ? -19.497 -21.073 40.275 1.00 75.50 509 PHE A O 1
ATOM 3897 N N . GLY A 1 510 ? -19.404 -20.184 38.232 1.00 69.44 510 GLY A N 1
ATOM 3898 C CA . GLY A 1 510 ? -19.987 -21.350 37.568 1.00 69.44 510 GLY A CA 1
ATOM 3899 C C . GLY A 1 510 ? -21.481 -21.597 37.866 1.00 69.44 510 GLY A C 1
ATOM 3900 O O . GLY A 1 510 ? -22.128 -20.855 38.607 1.00 69.44 510 GLY A O 1
ATOM 3901 N N . PRO A 1 511 ? -22.081 -22.630 37.241 1.00 68.44 511 PRO A N 1
ATOM 3902 C CA . PRO A 1 511 ? -23.533 -22.819 37.203 1.00 68.44 511 PRO A CA 1
ATOM 3903 C C . PRO A 1 511 ? -24.123 -23.557 38.417 1.00 68.44 511 PRO A C 1
ATOM 3905 O O . PRO A 1 511 ? -25.346 -23.690 38.494 1.00 68.44 511 PRO A O 1
ATOM 3908 N N . THR A 1 512 ? -23.293 -24.075 39.328 1.00 70.19 512 THR A N 1
ATOM 3909 C CA . THR A 1 512 ? -23.693 -24.927 40.469 1.00 70.19 512 THR A CA 1
ATOM 3910 C C . THR A 1 512 ? -23.434 -24.303 41.841 1.00 70.19 512 THR A C 1
ATOM 3912 O O . THR A 1 512 ? -23.896 -24.847 42.841 1.00 70.19 512 THR A O 1
ATOM 3915 N N . VAL A 1 513 ? -22.721 -23.177 41.924 1.00 75.50 513 VAL A N 1
ATOM 3916 C CA . VAL A 1 513 ? -22.336 -22.583 43.210 1.00 75.50 513 VAL A CA 1
ATOM 3917 C C . VAL A 1 513 ? -23.512 -21.835 43.854 1.00 75.50 513 VAL A C 1
ATOM 3919 O O . VAL A 1 513 ? -24.102 -20.914 43.282 1.00 75.50 513 VAL A O 1
ATOM 3922 N N . GLY A 1 514 ? -23.843 -22.239 45.084 1.00 77.31 514 GLY A N 1
ATOM 3923 C CA . GLY A 1 514 ? -24.789 -21.551 45.962 1.00 77.31 514 GLY A CA 1
ATOM 3924 C C . GLY A 1 514 ? -24.296 -20.161 46.370 1.00 77.31 514 GLY A C 1
ATOM 3925 O O . GLY A 1 514 ? -23.093 -19.917 46.471 1.00 77.31 514 GLY A O 1
ATOM 3926 N N . LEU A 1 515 ? -25.220 -19.232 46.628 1.00 79.31 515 LEU A N 1
ATOM 3927 C CA . LEU A 1 515 ? -24.873 -17.858 47.008 1.00 79.31 515 LEU A CA 1
ATOM 3928 C C . LEU A 1 515 ? -24.027 -17.797 48.295 1.00 79.31 515 LEU A C 1
ATOM 3930 O O . LEU A 1 515 ? -23.111 -16.980 48.377 1.00 79.31 515 LEU A O 1
ATOM 3934 N N . LYS A 1 516 ? -24.270 -18.688 49.270 1.00 76.88 516 LYS A N 1
ATOM 3935 C CA . LYS A 1 516 ? -23.472 -18.771 50.506 1.00 76.88 516 LYS A CA 1
ATOM 3936 C C . LYS A 1 516 ? -22.048 -19.255 50.219 1.00 76.88 516 LYS A C 1
ATOM 3938 O O . LYS A 1 516 ? -21.096 -18.599 50.641 1.00 76.88 516 LYS A O 1
ATOM 3943 N N . ARG A 1 517 ? -21.870 -20.325 49.432 1.00 75.44 517 ARG A N 1
ATOM 3944 C CA . ARG A 1 517 ? -20.551 -20.763 48.927 1.00 75.44 517 ARG A CA 1
ATOM 3945 C C . ARG A 1 517 ? -19.829 -19.668 48.125 1.00 75.44 517 ARG A C 1
ATOM 3947 O O . ARG A 1 517 ? -18.634 -19.481 48.334 1.00 75.44 517 ARG A O 1
ATOM 3954 N N . ALA A 1 518 ? -20.523 -18.891 47.289 1.00 75.12 518 ALA A N 1
ATOM 3955 C CA . ALA A 1 518 ? -19.917 -17.755 46.584 1.00 75.12 518 ALA A CA 1
ATOM 3956 C C . ALA A 1 518 ? -19.374 -16.693 47.559 1.00 75.12 518 ALA A C 1
ATOM 3958 O O . ALA A 1 518 ? -18.231 -16.260 47.416 1.00 75.12 518 ALA A O 1
ATOM 3959 N N . VAL A 1 519 ? -20.140 -16.326 48.597 1.00 78.50 519 VAL A N 1
ATOM 3960 C CA . VAL A 1 519 ? -19.682 -15.408 49.660 1.00 78.50 519 VAL A CA 1
ATOM 3961 C C . VAL A 1 519 ? -18.459 -15.969 50.404 1.00 78.50 519 VAL A C 1
ATOM 3963 O O . VAL A 1 519 ? -17.517 -15.214 50.638 1.00 78.50 519 VAL A O 1
ATOM 3966 N N . LYS A 1 520 ? -18.407 -17.283 50.683 1.00 75.06 520 LYS A N 1
ATOM 3967 C CA . LYS A 1 520 ? -17.234 -17.956 51.289 1.00 75.06 520 LYS A CA 1
ATOM 3968 C C . LYS A 1 520 ? -15.975 -17.888 50.404 1.00 75.06 520 LYS A C 1
ATOM 3970 O O . LYS A 1 520 ? -14.881 -17.699 50.926 1.00 75.06 520 LYS A O 1
ATOM 3975 N N . ILE A 1 521 ? -16.110 -17.987 49.076 1.00 73.69 521 ILE A N 1
ATOM 3976 C CA . ILE A 1 521 ? -14.994 -17.822 48.114 1.00 73.69 521 ILE A CA 1
ATOM 3977 C C . ILE A 1 521 ? -14.508 -16.355 48.075 1.00 73.69 521 ILE A C 1
ATOM 3979 O O . ILE A 1 521 ? -13.304 -16.066 47.977 1.00 73.69 521 ILE A O 1
ATOM 3983 N N . GLY A 1 522 ? -15.442 -15.405 48.168 1.00 71.56 522 GLY A N 1
ATOM 3984 C CA . GLY A 1 522 ? -15.156 -13.972 48.157 1.00 71.56 522 GLY A CA 1
ATOM 3985 C C . GLY A 1 522 ? -14.558 -13.476 46.832 1.00 71.56 522 GLY A C 1
ATOM 3986 O O . GLY A 1 522 ? -14.641 -14.121 45.789 1.00 71.56 522 GLY A O 1
ATOM 3987 N N . GLY A 1 523 ? -13.898 -12.316 46.870 1.00 75.88 523 GLY A N 1
ATOM 3988 C CA . GLY A 1 523 ? -13.265 -11.711 45.691 1.00 75.88 523 GLY A CA 1
ATOM 3989 C C . GLY A 1 523 ? -14.203 -10.832 44.856 1.00 75.88 523 GLY A C 1
ATOM 3990 O O . GLY A 1 523 ? -15.271 -10.415 45.309 1.00 75.88 523 GLY A O 1
ATOM 3991 N N . VAL A 1 524 ? -13.776 -10.508 43.631 1.00 72.88 524 VAL A N 1
ATOM 3992 C CA . VAL A 1 524 ? -14.415 -9.469 42.800 1.00 72.88 524 VAL A CA 1
ATOM 3993 C C . VAL A 1 524 ? -15.845 -9.843 42.401 1.00 72.88 524 VAL A C 1
ATOM 3995 O O . VAL A 1 524 ? -16.710 -8.973 42.380 1.00 72.88 524 VAL A O 1
ATOM 3998 N N . GLY A 1 525 ? -16.141 -11.124 42.157 1.00 73.62 525 GLY A N 1
ATOM 3999 C CA . GLY A 1 525 ? -17.506 -11.558 41.847 1.00 73.62 525 GLY A CA 1
ATOM 4000 C C . GLY A 1 525 ? -18.506 -11.253 42.969 1.00 73.62 525 GLY A C 1
ATOM 4001 O O . GLY A 1 525 ? -19.576 -10.710 42.700 1.00 73.62 525 GLY A O 1
ATOM 4002 N N . VAL A 1 526 ? -18.135 -11.491 44.234 1.00 78.38 526 VAL A N 1
ATOM 4003 C CA . VAL A 1 526 ? -18.980 -11.152 45.396 1.00 78.38 526 VAL A CA 1
ATOM 4004 C C . VAL A 1 526 ? -19.115 -9.638 45.543 1.00 78.38 526 VAL A C 1
ATOM 4006 O O . VAL A 1 526 ? -20.211 -9.144 45.792 1.00 78.38 526 VAL A O 1
ATOM 4009 N N . MET A 1 527 ? -18.036 -8.884 45.311 1.00 80.19 527 MET A N 1
ATOM 4010 C CA . MET A 1 527 ? -18.069 -7.417 45.297 1.00 80.19 527 MET A CA 1
ATOM 4011 C C . MET A 1 527 ? -19.057 -6.870 44.251 1.00 80.19 527 MET A C 1
ATOM 4013 O O . MET A 1 527 ? -19.822 -5.958 44.564 1.00 80.19 527 MET A O 1
ATOM 4017 N N . LEU A 1 528 ? -19.096 -7.442 43.041 1.00 80.12 528 LEU A N 1
ATOM 4018 C CA . LEU A 1 528 ? -20.057 -7.058 42.000 1.00 80.12 528 LEU A CA 1
ATOM 4019 C C . LEU A 1 528 ? -21.500 -7.409 42.391 1.00 80.12 528 LEU A C 1
ATOM 4021 O O . LEU A 1 528 ? -22.382 -6.564 42.253 1.00 80.12 528 LEU A O 1
ATOM 4025 N N . LEU A 1 529 ? -21.746 -8.605 42.939 1.00 82.25 529 LEU A N 1
ATOM 4026 C CA . LEU A 1 529 ? -23.075 -9.008 43.424 1.00 82.25 529 LEU A CA 1
ATOM 4027 C C . LEU A 1 529 ? -23.553 -8.128 44.598 1.00 82.25 529 LEU A C 1
ATOM 4029 O O . LEU A 1 529 ? -24.729 -7.758 44.659 1.00 82.25 529 LEU A O 1
ATOM 4033 N N . LYS A 1 530 ? -22.642 -7.717 45.488 1.00 82.56 530 LYS A N 1
ATOM 4034 C CA . LYS A 1 530 ? -22.902 -6.771 46.585 1.00 82.56 530 LYS A CA 1
ATOM 4035 C C . LYS A 1 530 ? -23.228 -5.365 46.076 1.00 82.56 530 LYS A C 1
ATOM 4037 O O . LYS A 1 530 ? -24.180 -4.757 46.556 1.00 82.56 530 LYS A O 1
ATOM 4042 N N . MET A 1 531 ? -22.511 -4.869 45.061 1.00 80.19 531 MET A N 1
ATOM 4043 C CA . MET A 1 531 ? -22.777 -3.560 44.435 1.00 80.19 531 MET A CA 1
ATOM 4044 C C . MET A 1 531 ? -24.190 -3.422 43.855 1.00 80.19 531 MET A C 1
ATOM 4046 O O . MET A 1 531 ? -24.671 -2.300 43.703 1.00 80.19 531 MET A O 1
ATOM 4050 N N . VAL A 1 532 ? -24.852 -4.534 43.529 1.00 79.81 532 VAL A N 1
ATOM 4051 C CA . VAL A 1 532 ? -26.237 -4.544 43.036 1.00 79.81 532 VAL A CA 1
ATOM 4052 C C . VAL A 1 532 ? -27.249 -5.133 44.028 1.00 79.81 532 VAL A C 1
ATOM 4054 O O . VAL A 1 532 ? -28.396 -5.390 43.663 1.00 79.81 532 VAL A O 1
ATOM 4057 N N . GLY A 1 533 ? -26.853 -5.295 45.296 1.00 79.06 533 GLY A N 1
ATOM 4058 C CA . GLY A 1 533 ? -27.739 -5.684 46.398 1.00 79.06 533 GLY A CA 1
ATOM 4059 C C . GLY A 1 533 ? -28.207 -7.141 46.373 1.00 79.06 533 GLY A C 1
ATOM 4060 O O . GLY A 1 533 ? -29.222 -7.456 46.986 1.00 79.06 533 GLY A O 1
ATOM 4061 N N . LEU A 1 534 ? -27.500 -8.021 45.656 1.00 80.19 534 LEU A N 1
ATOM 4062 C CA . LEU A 1 534 ? -27.815 -9.454 45.571 1.00 80.19 534 LEU A CA 1
ATOM 4063 C C . LEU A 1 534 ? -27.174 -10.261 46.710 1.00 80.19 534 LEU A C 1
ATOM 4065 O O . LEU A 1 534 ? -27.652 -11.339 47.047 1.00 80.19 534 LEU A O 1
ATOM 4069 N N . VAL A 1 535 ? -26.122 -9.716 47.326 1.00 79.25 535 VAL A N 1
ATOM 4070 C CA . VAL A 1 535 ? -25.573 -10.166 48.611 1.00 79.25 535 VAL A CA 1
ATOM 4071 C C . VAL A 1 535 ? -25.979 -9.134 49.659 1.00 79.25 535 VAL A C 1
ATOM 4073 O O . VAL A 1 535 ? -25.525 -7.989 49.606 1.00 79.25 535 VAL A O 1
ATOM 4076 N N . THR A 1 536 ? -26.867 -9.514 50.579 1.00 80.12 536 THR A N 1
ATOM 4077 C CA . THR A 1 536 ? -27.309 -8.652 51.685 1.00 80.12 536 THR A CA 1
ATOM 4078 C C . THR A 1 536 ? -26.396 -8.811 52.909 1.00 80.12 536 THR A C 1
ATOM 4080 O O . THR A 1 536 ? -25.776 -9.865 53.072 1.00 80.12 536 THR A O 1
ATOM 4083 N N . PRO A 1 537 ? -26.330 -7.809 53.811 1.00 77.00 537 PRO A N 1
ATOM 4084 C CA . PRO A 1 537 ? -25.519 -7.898 55.030 1.00 77.00 537 PRO A CA 1
ATOM 4085 C C . PRO A 1 537 ? -25.896 -9.071 55.942 1.00 77.00 537 PRO A C 1
ATOM 4087 O O . PRO A 1 537 ? -25.066 -9.547 56.709 1.00 77.00 537 PRO A O 1
ATOM 4090 N N . ASP A 1 538 ? -27.142 -9.542 55.874 1.00 75.69 538 ASP A N 1
ATOM 4091 C CA . ASP A 1 538 ? -27.617 -10.655 56.696 1.00 75.69 538 ASP A CA 1
ATOM 4092 C C . ASP A 1 538 ? -27.113 -12.005 56.163 1.00 75.69 538 ASP A C 1
ATOM 4094 O O . ASP A 1 538 ? -26.702 -12.849 56.952 1.00 75.69 538 ASP A O 1
ATOM 4098 N N . ILE A 1 539 ? -27.003 -12.168 54.836 1.00 78.19 539 ILE A N 1
ATOM 4099 C CA . ILE A 1 539 ? -26.350 -13.338 54.221 1.00 78.19 539 ILE A CA 1
ATOM 4100 C C . ILE A 1 539 ? -24.852 -13.356 54.557 1.00 78.19 539 ILE A C 1
ATOM 4102 O O . ILE A 1 539 ? -24.301 -14.422 54.823 1.00 78.19 539 ILE A O 1
ATOM 4106 N N . GLU A 1 540 ? -24.191 -12.191 54.583 1.00 75.81 540 GLU A N 1
ATOM 4107 C CA . GLU A 1 540 ? -22.789 -12.094 55.017 1.00 75.81 540 GLU A CA 1
ATOM 4108 C C . GLU A 1 540 ? -22.623 -12.537 56.479 1.00 75.81 540 GLU A C 1
ATOM 4110 O O . GLU A 1 540 ? -21.762 -13.370 56.753 1.00 75.81 540 GLU A O 1
ATOM 4115 N N . LYS A 1 541 ? -23.488 -12.075 57.394 1.00 78.31 541 LYS A N 1
ATOM 4116 C CA . LYS A 1 541 ? -23.478 -12.498 58.807 1.00 78.31 541 LYS A CA 1
ATOM 4117 C C . LYS A 1 541 ? -23.769 -13.985 58.991 1.00 78.31 541 LYS A C 1
ATOM 4119 O O . LYS A 1 541 ? -23.077 -14.634 59.765 1.00 78.31 541 LYS A O 1
ATOM 4124 N N . GLU A 1 542 ? -24.765 -14.539 58.294 1.00 77.88 542 GLU A N 1
ATOM 4125 C CA . GLU A 1 542 ? -25.061 -15.978 58.351 1.00 77.88 542 GLU A CA 1
ATOM 4126 C C . GLU A 1 542 ? -23.847 -16.814 57.924 1.00 77.88 542 GLU A C 1
ATOM 4128 O O . GLU A 1 542 ? -23.521 -17.813 58.564 1.00 77.88 542 GLU A O 1
ATOM 4133 N N . VAL A 1 543 ? -23.157 -16.391 56.861 1.00 76.06 543 VAL A N 1
ATOM 4134 C CA . VAL A 1 543 ? -21.942 -17.053 56.373 1.00 76.06 543 VAL A CA 1
ATOM 4135 C C . VAL A 1 543 ? -20.773 -16.876 57.344 1.00 76.06 543 VAL A C 1
ATOM 4137 O O . VAL A 1 543 ? -20.032 -17.832 57.563 1.00 76.06 543 VAL A O 1
ATOM 4140 N N . GLU A 1 544 ? -20.610 -15.701 57.951 1.00 75.50 544 GLU A N 1
ATOM 4141 C CA . GLU A 1 544 ? -19.567 -15.418 58.944 1.00 75.50 544 GLU A CA 1
ATOM 4142 C C . GLU A 1 544 ? -19.773 -16.229 60.237 1.00 75.50 544 GLU A C 1
ATOM 4144 O O . GLU A 1 544 ? -18.832 -16.852 60.729 1.00 75.50 544 GLU A O 1
ATOM 4149 N N . GLU A 1 545 ? -21.008 -16.327 60.740 1.00 76.75 545 GLU A N 1
ATOM 4150 C CA . GLU A 1 545 ? -21.354 -17.199 61.868 1.00 76.75 545 GLU A CA 1
ATOM 4151 C C . GLU A 1 545 ? -21.134 -18.683 61.561 1.00 76.75 545 GLU A C 1
ATOM 4153 O O . GLU A 1 545 ? -20.695 -19.436 62.431 1.00 76.75 545 GLU A O 1
ATOM 4158 N N . GLU A 1 546 ? -21.454 -19.133 60.347 1.00 74.69 546 GLU A N 1
ATOM 4159 C CA . GLU A 1 546 ? -21.273 -20.528 59.947 1.00 74.69 546 GLU A CA 1
ATOM 4160 C C . GLU A 1 546 ? -19.792 -20.875 59.745 1.00 74.69 546 GLU A C 1
ATOM 4162 O O . GLU A 1 546 ? -19.343 -21.924 60.205 1.00 74.69 546 GLU A O 1
ATOM 4167 N N . MET A 1 547 ? -19.006 -19.970 59.151 1.00 71.56 547 MET A N 1
ATOM 4168 C CA . MET A 1 547 ? -17.543 -20.069 59.086 1.00 71.56 547 MET A CA 1
ATOM 4169 C C . MET A 1 547 ? -16.933 -20.126 60.490 1.00 71.56 547 MET A C 1
ATOM 4171 O O . MET A 1 547 ? -16.052 -20.946 60.744 1.00 71.56 547 MET A O 1
ATOM 4175 N N . LYS A 1 548 ? -17.434 -19.309 61.424 1.00 74.25 548 LYS A N 1
ATOM 4176 C CA . LYS A 1 548 ? -16.984 -19.315 62.817 1.00 74.25 548 LYS A CA 1
ATOM 4177 C C . LYS A 1 548 ? -17.319 -20.633 63.521 1.00 74.25 548 LYS A C 1
ATOM 4179 O O . LYS A 1 548 ? -16.423 -21.241 64.092 1.00 74.25 548 LYS A O 1
ATOM 4184 N N . LYS A 1 549 ? -18.554 -21.134 63.396 1.00 74.25 549 LYS A N 1
ATOM 4185 C CA . LYS A 1 549 ? -18.968 -22.453 63.921 1.00 74.25 549 LYS A CA 1
ATOM 4186 C C . LYS A 1 549 ? -18.156 -23.603 63.312 1.00 74.25 549 LYS A C 1
ATOM 4188 O O . LYS A 1 549 ? -17.884 -24.582 64.001 1.00 74.25 549 LYS A O 1
ATOM 4193 N N . GLN A 1 550 ? -17.757 -23.505 62.040 1.00 67.25 550 GLN A N 1
ATOM 4194 C CA . GLN A 1 550 ? -16.866 -24.482 61.404 1.00 67.25 550 GLN A CA 1
ATOM 4195 C C . GLN A 1 550 ? -15.422 -24.390 61.917 1.00 67.25 550 GLN A C 1
ATOM 4197 O O . GLN A 1 550 ? -14.802 -25.435 62.098 1.00 67.25 550 GLN A O 1
ATOM 4202 N N . MET A 1 551 ? -14.894 -23.191 62.191 1.00 62.66 551 MET A N 1
ATOM 4203 C CA . MET A 1 551 ? -13.588 -23.049 62.849 1.00 62.66 551 MET A CA 1
ATOM 4204 C C . MET A 1 551 ? -13.622 -23.569 64.288 1.00 62.66 551 MET A C 1
ATOM 4206 O O . MET A 1 551 ? -12.781 -24.387 64.629 1.00 62.66 551 MET A O 1
ATOM 4210 N N . GLU A 1 552 ? -14.640 -23.225 65.081 1.00 68.19 552 GLU A N 1
ATOM 4211 C CA . GLU A 1 552 ? -14.832 -23.744 66.447 1.00 68.19 552 GLU A CA 1
ATOM 4212 C C . GLU A 1 552 ? -14.952 -25.289 66.462 1.00 68.19 552 GLU A C 1
ATOM 4214 O O . GLU A 1 552 ? -14.418 -25.948 67.354 1.00 68.19 552 GLU A O 1
ATOM 4219 N N . ARG A 1 553 ? -15.580 -25.898 65.438 1.00 64.75 553 ARG A N 1
ATOM 4220 C CA . ARG A 1 553 ? -15.580 -27.363 65.241 1.00 64.75 553 ARG A CA 1
ATOM 4221 C C . ARG A 1 553 ? -14.202 -27.921 64.892 1.00 64.75 553 ARG A C 1
ATOM 4223 O O . ARG A 1 553 ? -13.799 -28.914 65.483 1.00 64.75 553 ARG A O 1
ATOM 4230 N N . LYS A 1 554 ? -13.482 -27.293 63.957 1.00 58.59 554 LYS A N 1
ATOM 4231 C CA . LYS A 1 554 ? -12.138 -27.735 63.551 1.00 58.59 554 LYS A CA 1
ATOM 4232 C C . LYS A 1 554 ? -11.109 -27.574 64.667 1.00 58.59 554 LYS A C 1
ATOM 4234 O O . LYS A 1 554 ? -10.235 -28.421 64.790 1.00 58.59 554 LYS A O 1
ATOM 4239 N N . GLU A 1 555 ? -11.226 -26.545 65.502 1.00 56.94 555 GLU A N 1
ATOM 4240 C CA . GLU A 1 555 ? -10.414 -26.391 66.713 1.00 56.94 555 GLU A CA 1
ATOM 4241 C C . GLU A 1 555 ? -10.698 -27.535 67.702 1.00 56.94 555 GLU A C 1
ATOM 4243 O O . GLU A 1 555 ? -9.754 -28.149 68.194 1.00 56.94 555 GLU A O 1
ATOM 4248 N N . ALA A 1 556 ? -11.966 -27.918 67.901 1.00 56.84 556 ALA A N 1
ATOM 4249 C CA . ALA A 1 556 ? -12.334 -29.081 68.719 1.00 56.84 556 ALA A CA 1
ATOM 4250 C C . ALA A 1 556 ? -11.911 -30.442 68.118 1.00 56.84 556 ALA A C 1
ATOM 4252 O O . ALA A 1 556 ? -11.694 -31.398 68.858 1.00 56.84 556 ALA A O 1
ATOM 4253 N N . GLU A 1 557 ? -11.776 -30.546 66.793 1.00 53.34 557 GLU A N 1
ATOM 4254 C CA . GLU A 1 557 ? -11.267 -31.740 66.095 1.00 53.34 557 GLU A CA 1
ATOM 4255 C C . GLU A 1 557 ? -9.723 -31.772 66.008 1.00 53.34 557 GLU A C 1
ATOM 4257 O O . GLU A 1 557 ? -9.145 -32.819 65.721 1.00 53.34 557 GLU A O 1
ATOM 4262 N N . SER A 1 558 ? -9.035 -30.660 66.307 1.00 42.66 558 SER A N 1
ATOM 4263 C CA . SER A 1 558 ? -7.573 -30.518 66.175 1.00 42.66 558 SER A CA 1
ATOM 4264 C C . SER A 1 558 ? -6.733 -31.133 67.308 1.00 42.66 558 SER A C 1
ATOM 4266 O O . SER A 1 558 ? -5.505 -31.058 67.268 1.00 42.66 558 SER A O 1
ATOM 4268 N N . GLU A 1 559 ? -7.352 -31.801 68.291 1.00 48.50 559 GLU A N 1
ATOM 4269 C CA . GLU A 1 559 ? -6.636 -32.576 69.325 1.00 48.50 559 GLU A CA 1
ATOM 4270 C C . GLU A 1 559 ? -6.111 -33.950 68.830 1.00 48.50 559 GLU A C 1
ATOM 4272 O O . GLU A 1 559 ? -5.556 -34.722 69.615 1.00 48.50 559 GLU A O 1
ATOM 4277 N N . ALA A 1 560 ? -6.226 -34.261 67.532 1.00 42.44 560 ALA A N 1
ATOM 4278 C CA . ALA A 1 560 ? -5.623 -35.437 66.892 1.00 42.44 560 ALA A CA 1
ATOM 4279 C C . ALA A 1 560 ? -4.597 -35.034 65.804 1.00 42.44 560 ALA A C 1
ATOM 4281 O O . ALA A 1 560 ? -4.800 -34.034 65.114 1.00 42.44 560 ALA A O 1
ATOM 4282 N N . PRO A 1 561 ? -3.479 -35.775 65.637 1.00 39.41 561 PRO A N 1
ATOM 4283 C CA . PRO A 1 561 ? -2.371 -35.351 64.782 1.00 39.41 561 PRO A CA 1
ATOM 4284 C C . PRO A 1 561 ? -2.672 -35.455 63.278 1.00 39.41 561 PRO A C 1
ATOM 4286 O O . PRO A 1 561 ? -3.452 -36.289 62.825 1.00 39.41 561 PRO A O 1
ATOM 4289 N N . SER A 1 562 ? -1.997 -34.583 62.531 1.00 41.38 562 SER A N 1
ATOM 4290 C CA . SER A 1 562 ? -2.212 -34.226 61.126 1.00 41.38 562 SER A CA 1
ATOM 4291 C C . SER A 1 562 ? -2.004 -35.332 60.089 1.00 41.38 562 SER A C 1
ATOM 4293 O O . SER A 1 562 ? -1.020 -36.061 60.175 1.00 41.38 562 SER A O 1
ATOM 4295 N N . ASP A 1 563 ? -2.792 -35.263 59.012 1.00 32.91 563 ASP A N 1
ATOM 4296 C CA . ASP A 1 563 ? -2.274 -35.163 57.637 1.00 32.91 563 ASP A CA 1
ATOM 4297 C C . ASP A 1 563 ? -3.233 -34.301 56.778 1.00 32.91 563 ASP A C 1
ATOM 4299 O O . ASP A 1 563 ? -4.416 -34.185 57.095 1.00 32.91 563 ASP A O 1
ATOM 4303 N N . ASP A 1 564 ? -2.678 -33.631 55.761 1.00 35.16 564 ASP A N 1
ATOM 4304 C CA . ASP A 1 564 ? -3.279 -32.708 54.774 1.00 35.16 564 ASP A CA 1
ATOM 4305 C C . ASP A 1 564 ? -4.751 -32.262 54.944 1.00 35.16 564 ASP A C 1
ATOM 4307 O O . ASP A 1 564 ? -5.704 -32.942 54.554 1.00 35.16 564 ASP A O 1
ATOM 4311 N N . ILE A 1 565 ? -4.934 -31.005 55.378 1.00 37.47 565 ILE A N 1
ATOM 4312 C CA . ILE A 1 565 ? -6.238 -30.321 55.403 1.00 37.47 565 ILE A CA 1
ATOM 4313 C C . ILE A 1 565 ? -6.651 -29.922 53.977 1.00 37.47 565 ILE A C 1
ATOM 4315 O O . ILE A 1 565 ? -6.588 -28.754 53.581 1.00 37.47 565 ILE A O 1
ATOM 4319 N N . VAL A 1 566 ? -7.154 -30.890 53.214 1.00 33.78 566 VAL A N 1
ATOM 4320 C CA . VAL A 1 566 ? -8.076 -30.596 52.116 1.00 33.78 566 VAL A CA 1
ATOM 4321 C C . VAL A 1 566 ? -9.338 -30.006 52.745 1.00 33.78 566 VAL A C 1
ATOM 4323 O O . VAL A 1 566 ? -9.978 -30.624 53.597 1.00 33.78 566 VAL A O 1
ATOM 4326 N N . VAL A 1 567 ? -9.703 -28.782 52.361 1.00 35.16 567 VAL A N 1
ATOM 4327 C CA . VAL A 1 567 ? -11.034 -28.261 52.684 1.00 35.16 567 VAL A CA 1
ATOM 4328 C C . VAL A 1 567 ? -12.021 -29.082 51.867 1.00 35.16 567 VAL A C 1
ATOM 4330 O O . VAL A 1 567 ? -12.102 -28.902 50.658 1.00 35.16 567 VAL A O 1
ATOM 4333 N N . ASP A 1 568 ? -12.736 -29.993 52.520 1.00 35.34 568 ASP A N 1
ATOM 4334 C CA . ASP A 1 568 ? -13.803 -30.756 51.883 1.00 35.34 568 ASP A CA 1
ATOM 4335 C C . ASP A 1 568 ? -14.952 -29.797 51.517 1.00 35.34 568 ASP A C 1
ATOM 4337 O O . ASP A 1 568 ? -15.666 -29.283 52.386 1.00 35.34 568 ASP A O 1
ATOM 4341 N N . VAL A 1 569 ? -15.048 -29.453 50.228 1.00 42.81 569 VAL A N 1
ATOM 4342 C CA . VAL A 1 569 ? -15.976 -28.431 49.706 1.00 42.81 569 VAL A CA 1
ATOM 4343 C C . VAL A 1 569 ? -17.305 -29.044 49.243 1.00 42.81 569 VAL A C 1
ATOM 4345 O O . VAL A 1 569 ? -18.167 -28.319 48.744 1.00 42.81 569 VAL A O 1
ATOM 4348 N N . ASP A 1 570 ? -17.505 -30.353 49.419 1.00 36.97 570 ASP A N 1
ATOM 4349 C CA . ASP A 1 570 ? -18.623 -31.099 48.826 1.00 36.97 570 ASP A CA 1
ATOM 4350 C C . ASP A 1 570 ? -19.817 -31.311 49.774 1.00 36.97 570 ASP A C 1
ATOM 4352 O O . ASP A 1 570 ? -20.598 -32.252 49.637 1.00 36.97 570 ASP A O 1
ATOM 4356 N N . ASN A 1 571 ? -20.057 -30.347 50.672 1.00 40.06 571 ASN A N 1
ATOM 4357 C CA . ASN A 1 571 ? -21.408 -30.136 51.193 1.00 40.06 571 ASN A CA 1
ATOM 4358 C C . ASN A 1 571 ? -22.229 -29.320 50.184 1.00 40.06 571 ASN A C 1
ATOM 4360 O O . ASN A 1 571 ? -21.944 -28.149 49.912 1.00 40.06 571 ASN A O 1
ATOM 4364 N N . VAL A 1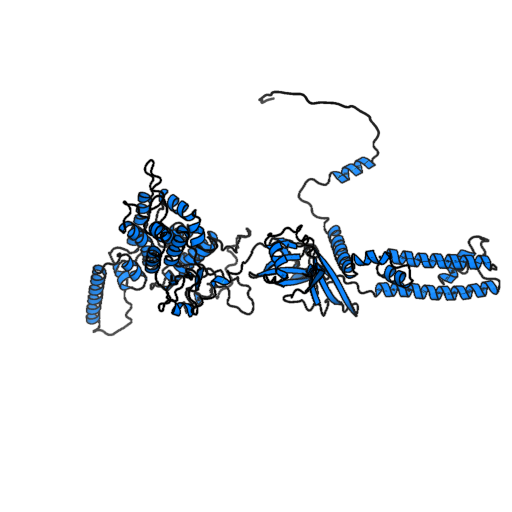 572 ? -23.259 -29.963 49.630 1.00 43.34 572 VAL A N 1
ATOM 4365 C CA . VAL A 1 572 ? -24.205 -29.363 48.684 1.00 43.34 572 VAL A CA 1
ATOM 4366 C C . VAL A 1 572 ? -25.014 -28.277 49.395 1.00 43.34 572 VAL A C 1
ATOM 4368 O O . VAL A 1 572 ? -25.844 -28.551 50.254 1.00 43.34 572 VAL A O 1
ATOM 4371 N N . ASP A 1 573 ? -24.752 -27.030 49.019 1.00 48.56 573 ASP A N 1
ATOM 4372 C CA . ASP A 1 573 ? -25.415 -25.833 49.533 1.00 48.56 573 ASP A CA 1
ATOM 4373 C C . ASP A 1 573 ? -26.872 -25.810 49.007 1.00 48.56 573 ASP A C 1
ATOM 4375 O O . ASP A 1 573 ? -27.107 -25.420 47.864 1.00 48.56 573 ASP A O 1
ATOM 4379 N N . GLU A 1 574 ? -27.863 -26.236 49.807 1.00 47.94 574 GLU A N 1
ATOM 4380 C CA . GLU A 1 574 ? -29.302 -26.311 49.431 1.00 47.94 574 GLU A CA 1
ATOM 4381 C C . GLU A 1 574 ? -29.974 -24.930 49.180 1.00 47.94 574 GLU A C 1
ATOM 4383 O O . GLU A 1 574 ? -31.197 -24.813 49.092 1.00 47.94 574 GLU A O 1
ATOM 4388 N N . GLY A 1 575 ? -29.188 -23.853 49.094 1.00 57.41 575 GLY A N 1
ATOM 4389 C CA . GLY A 1 575 ? -29.655 -22.472 48.960 1.00 57.41 575 GLY A CA 1
ATOM 4390 C C . GLY A 1 575 ? -29.897 -21.998 47.520 1.00 57.41 575 GLY A C 1
ATOM 4391 O O . GLY A 1 575 ? -29.745 -22.731 46.542 1.00 57.41 575 GLY A O 1
ATOM 4392 N N . LEU A 1 576 ? -30.237 -20.709 47.371 1.00 66.75 576 LEU A N 1
ATOM 4393 C CA . LEU A 1 576 ? -30.342 -20.081 46.048 1.00 66.75 576 LEU A CA 1
ATOM 4394 C C . LEU A 1 576 ? -28.999 -20.158 45.304 1.00 66.75 576 LEU A C 1
ATOM 4396 O O . LEU A 1 576 ? -27.994 -19.577 45.719 1.00 66.75 576 LEU A O 1
ATOM 4400 N N . ASN A 1 577 ? -29.013 -20.840 44.162 1.00 79.62 577 ASN A N 1
ATOM 4401 C CA . ASN A 1 577 ? -27.890 -20.926 43.237 1.00 79.62 577 ASN A CA 1
ATOM 4402 C C . ASN A 1 577 ? -27.683 -19.577 42.523 1.00 79.62 577 ASN A C 1
ATOM 4404 O O . ASN A 1 577 ? -28.644 -19.002 41.996 1.00 79.62 577 ASN A O 1
ATOM 4408 N N . VAL A 1 578 ? -26.434 -19.104 42.450 1.00 80.50 578 VAL A N 1
ATOM 4409 C CA . VAL A 1 578 ? -26.054 -17.849 41.778 1.00 80.50 578 VAL A CA 1
ATOM 4410 C C . VAL A 1 578 ? -26.584 -17.798 40.339 1.00 80.50 578 VAL A C 1
ATOM 4412 O O . VAL A 1 578 ? -27.147 -16.781 39.937 1.00 80.50 578 VAL A O 1
ATOM 4415 N N . ARG A 1 579 ? -26.534 -18.913 39.595 1.00 83.00 579 ARG A N 1
ATOM 4416 C CA . ARG A 1 579 ? -27.113 -19.046 38.245 1.00 83.00 579 ARG A CA 1
ATOM 4417 C C . ARG A 1 579 ? -28.584 -18.627 38.192 1.00 83.00 579 ARG A C 1
ATOM 4419 O O . ARG A 1 579 ? -28.972 -17.874 37.303 1.00 83.00 579 ARG A O 1
ATOM 4426 N N . SER A 1 580 ? -29.404 -19.128 39.119 1.00 82.00 580 SER A N 1
ATOM 4427 C CA . SER A 1 580 ? -30.858 -18.889 39.133 1.00 82.00 580 SER A CA 1
ATOM 4428 C C . SER A 1 580 ? -31.192 -17.411 39.352 1.00 82.00 580 SER A C 1
ATOM 4430 O O . SER A 1 580 ? -32.122 -16.864 38.759 1.00 82.00 580 SER A O 1
ATOM 4432 N N . LEU A 1 581 ? -30.364 -16.747 40.149 1.00 83.19 581 LEU A N 1
ATOM 4433 C CA . LEU A 1 581 ? -30.488 -15.350 40.510 1.00 83.19 581 LEU A CA 1
ATOM 4434 C C . LEU A 1 581 ? -30.007 -14.436 39.366 1.00 83.19 581 LEU A C 1
ATOM 4436 O O . LEU A 1 581 ? -30.727 -13.509 39.002 1.00 83.19 581 LEU A O 1
ATOM 4440 N N . VAL A 1 582 ? -28.895 -14.761 38.691 1.00 85.31 582 VAL A N 1
ATOM 4441 C CA . VAL A 1 582 ? -28.478 -14.089 37.440 1.00 85.31 582 VAL A CA 1
ATOM 4442 C C . VAL A 1 582 ? -29.541 -14.235 36.349 1.00 85.31 582 VAL A C 1
ATOM 4444 O O . VAL A 1 582 ? -29.951 -13.249 35.739 1.00 85.31 582 VAL A O 1
ATOM 4447 N N . GLN A 1 583 ? -30.038 -15.456 36.135 1.00 87.38 583 GLN A N 1
ATOM 4448 C CA . GLN A 1 583 ? -31.111 -15.753 35.184 1.00 87.38 583 GLN A CA 1
ATOM 4449 C C . GLN A 1 583 ? -32.364 -14.902 35.451 1.00 87.38 583 GLN A C 1
ATOM 4451 O O . GLN A 1 583 ? -32.992 -14.412 34.509 1.00 87.38 583 GLN A O 1
ATOM 4456 N N . THR A 1 584 ? -32.705 -14.693 36.725 1.00 87.00 584 THR A N 1
ATOM 4457 C CA . THR A 1 584 ? -33.840 -13.860 37.139 1.00 87.00 584 THR A CA 1
ATOM 4458 C C . THR A 1 584 ? -33.586 -12.387 36.817 1.00 87.00 584 THR A C 1
ATOM 4460 O O . THR A 1 584 ? -34.396 -11.787 36.116 1.00 87.00 584 THR A O 1
ATOM 4463 N N . CYS A 1 585 ? -32.437 -11.826 37.216 1.00 88.12 585 CYS A N 1
ATOM 4464 C CA . CYS A 1 585 ? -32.089 -10.426 36.939 1.00 88.12 585 CYS A CA 1
ATOM 4465 C C . CYS A 1 585 ? -32.037 -10.097 35.438 1.00 88.12 585 CYS A C 1
ATOM 4467 O O . CYS A 1 585 ? -32.514 -9.043 35.022 1.00 88.12 585 CYS A O 1
ATOM 4469 N N . VAL A 1 586 ? -31.481 -10.991 34.612 1.00 86.50 586 VAL A N 1
ATOM 4470 C CA . VAL A 1 586 ? -31.436 -10.799 33.152 1.00 86.50 586 VAL A CA 1
ATOM 4471 C C . VAL A 1 586 ? -32.844 -10.827 32.552 1.00 86.50 586 VAL A C 1
ATOM 4473 O O . VAL A 1 586 ? -33.177 -9.962 31.743 1.00 86.50 586 VAL A O 1
ATOM 4476 N N . SER A 1 587 ? -33.687 -11.779 32.966 1.00 87.12 587 SER A N 1
ATOM 4477 C CA . SER A 1 587 ? -35.070 -11.880 32.471 1.00 87.12 587 SER A CA 1
ATOM 4478 C C . SER A 1 587 ? -35.891 -10.648 32.869 1.00 87.12 587 SER A C 1
ATOM 4480 O O . SER A 1 587 ? -36.511 -10.020 32.015 1.00 87.12 587 SER A O 1
ATOM 4482 N N . GLU A 1 588 ? -35.806 -10.235 34.138 1.00 88.75 588 GLU A N 1
ATOM 4483 C CA . GLU A 1 588 ? -36.503 -9.062 34.676 1.00 88.75 588 GLU A CA 1
ATOM 4484 C C . GLU A 1 588 ? -36.129 -7.769 33.934 1.00 88.75 588 GLU A C 1
ATOM 4486 O O . GLU A 1 588 ? -37.009 -6.957 33.638 1.00 88.75 588 GLU A O 1
ATOM 4491 N N . ALA A 1 589 ? -34.854 -7.575 33.580 1.00 88.00 589 ALA A N 1
ATOM 4492 C CA . ALA A 1 589 ? -34.421 -6.396 32.834 1.00 88.00 589 ALA A CA 1
ATOM 4493 C C . ALA A 1 589 ? -34.976 -6.357 31.404 1.00 88.00 589 ALA A C 1
ATOM 4495 O O . ALA A 1 589 ? -35.495 -5.318 30.985 1.00 88.00 589 ALA A O 1
ATOM 4496 N N . PHE A 1 590 ? -34.936 -7.476 30.673 1.00 89.00 590 PHE A N 1
ATOM 4497 C CA . PHE A 1 590 ? -35.509 -7.536 29.326 1.00 89.00 590 PHE A CA 1
ATOM 4498 C C . PHE A 1 590 ? -37.036 -7.397 29.340 1.00 89.00 590 PHE A C 1
ATOM 4500 O O . PHE A 1 590 ? -37.565 -6.609 28.558 1.00 89.00 590 PHE A O 1
ATOM 4507 N N . ASP A 1 591 ? -37.735 -8.045 30.275 1.00 87.69 591 ASP A N 1
ATOM 4508 C CA . ASP A 1 591 ? -39.188 -7.902 30.444 1.00 87.69 591 ASP A CA 1
ATOM 4509 C C . ASP A 1 591 ? -39.592 -6.484 30.881 1.00 87.69 591 ASP A C 1
ATOM 4511 O O . ASP A 1 591 ? -40.684 -6.004 30.566 1.00 87.69 591 ASP A O 1
ATOM 4515 N N . THR A 1 592 ? -38.732 -5.781 31.622 1.00 87.06 592 THR A N 1
ATOM 4516 C CA . THR A 1 592 ? -38.954 -4.379 32.007 1.00 87.06 592 THR A CA 1
ATOM 4517 C C . THR A 1 592 ? -38.771 -3.445 30.814 1.00 87.06 592 THR A C 1
ATOM 4519 O O . THR A 1 592 ? -39.660 -2.638 30.549 1.00 87.06 592 THR A O 1
ATOM 4522 N N . ILE A 1 593 ? -37.698 -3.585 30.028 1.00 86.25 593 ILE A N 1
ATOM 4523 C CA . ILE A 1 593 ? -37.500 -2.767 28.818 1.00 86.25 593 ILE A CA 1
ATOM 4524 C C . ILE A 1 593 ? -38.590 -3.047 27.779 1.00 86.25 593 ILE A C 1
ATOM 4526 O O . ILE A 1 593 ? -39.126 -2.105 27.198 1.00 86.25 593 ILE A O 1
ATOM 4530 N N . GLU A 1 594 ? -38.972 -4.309 27.574 1.00 88.06 594 GLU A N 1
ATOM 4531 C CA . GLU A 1 594 ? -40.046 -4.685 26.649 1.00 88.06 594 GLU A CA 1
ATOM 4532 C C . GLU A 1 594 ? -41.376 -4.013 27.033 1.00 88.06 594 GLU A C 1
ATOM 4534 O O . GLU A 1 594 ? -42.042 -3.444 26.171 1.00 88.06 594 GLU A O 1
ATOM 4539 N N . ARG A 1 595 ? -41.727 -3.980 28.329 1.00 85.38 595 ARG A N 1
ATOM 4540 C CA . ARG A 1 595 ? -42.916 -3.265 28.830 1.00 85.38 595 ARG A CA 1
ATOM 4541 C C . ARG A 1 595 ? -42.800 -1.742 28.705 1.00 85.38 595 ARG A C 1
ATOM 4543 O O . ARG A 1 595 ? -43.772 -1.097 28.319 1.00 85.38 595 ARG A O 1
ATOM 4550 N N . LEU A 1 596 ? -41.638 -1.160 29.011 1.00 84.38 596 LEU A N 1
ATOM 4551 C CA . LEU A 1 596 ? -41.425 0.296 28.984 1.00 84.38 596 LEU A CA 1
ATOM 4552 C C . LEU A 1 596 ? -41.302 0.878 27.565 1.00 84.38 596 LEU A C 1
ATOM 4554 O O . LEU A 1 596 ? -41.516 2.080 27.395 1.00 84.38 596 LEU A O 1
ATOM 4558 N N . THR A 1 597 ? -40.965 0.056 26.567 1.00 83.19 597 THR A N 1
ATOM 4559 C CA . THR A 1 597 ? -40.836 0.448 25.147 1.00 83.19 597 THR A CA 1
ATOM 4560 C C . THR A 1 597 ? -42.002 -0.032 24.273 1.00 83.19 597 THR A C 1
ATOM 4562 O O . THR A 1 597 ? -42.057 0.292 23.085 1.00 83.19 597 THR A O 1
ATOM 4565 N N . ALA A 1 598 ? -42.964 -0.769 24.842 1.00 80.88 598 ALA A N 1
ATOM 4566 C CA . ALA A 1 598 ? -44.153 -1.226 24.133 1.00 80.88 598 ALA A CA 1
ATOM 4567 C C . ALA A 1 598 ? -45.025 -0.040 23.657 1.00 80.88 598 ALA A C 1
ATOM 4569 O O . ALA A 1 598 ? -45.422 0.806 24.472 1.00 80.88 598 ALA A O 1
ATOM 4570 N N . PRO A 1 599 ? -45.380 0.029 22.359 1.00 67.12 599 PRO A N 1
ATOM 4571 C CA . PRO A 1 599 ? -46.199 1.108 21.825 1.00 67.12 599 PRO A CA 1
ATOM 4572 C C . PRO A 1 599 ? -47.671 0.952 22.231 1.00 67.12 599 PRO A C 1
ATOM 4574 O O . PRO A 1 599 ? -48.360 0.026 21.804 1.00 67.12 599 PRO A O 1
ATOM 4577 N N . SER A 1 600 ? -48.187 1.914 22.994 1.00 61.03 600 SER A N 1
ATOM 4578 C CA . SER A 1 600 ? -49.626 2.180 23.096 1.00 61.03 600 SER A CA 1
ATOM 4579 C C . SER A 1 600 ? -50.082 3.053 21.920 1.00 61.03 600 SER A C 1
ATOM 4581 O O . SER A 1 600 ? -49.331 3.919 21.469 1.00 61.03 600 SER A O 1
ATOM 4583 N N . HIS A 1 601 ? -51.308 2.845 21.421 1.00 49.62 601 HIS A N 1
ATOM 4584 C CA . HIS A 1 601 ? -51.843 3.557 20.250 1.00 49.62 601 HIS A CA 1
ATOM 4585 C C . HIS A 1 601 ? -51.628 5.084 20.324 1.00 49.62 601 HIS A C 1
ATOM 4587 O O . HIS A 1 601 ? -52.233 5.761 21.149 1.00 49.62 601 HIS A O 1
ATOM 4593 N N . GLY A 1 602 ? -50.804 5.614 19.412 1.00 54.78 602 GLY A N 1
ATOM 4594 C CA . GLY A 1 602 ? -50.599 7.053 19.205 1.00 54.78 602 GLY A CA 1
ATOM 4595 C C . GLY A 1 602 ? -49.437 7.706 19.968 1.00 54.78 602 GLY A C 1
ATOM 4596 O O . GLY A 1 602 ? -49.202 8.892 19.756 1.00 54.78 602 GLY A O 1
ATOM 4597 N N . ASP A 1 603 ? -48.697 6.981 20.814 1.00 62.00 603 ASP A N 1
ATOM 4598 C CA . ASP A 1 603 ? -47.655 7.578 21.666 1.00 62.00 603 ASP A CA 1
ATOM 4599 C C . ASP A 1 603 ? -46.223 7.381 21.123 1.00 62.00 603 ASP A C 1
ATOM 4601 O O . ASP A 1 603 ? -45.527 6.417 21.447 1.00 62.00 603 ASP A O 1
ATOM 4605 N N . GLU A 1 604 ? -45.745 8.342 20.322 1.00 60.59 604 GLU A N 1
ATOM 4606 C CA . GLU A 1 604 ? -44.333 8.429 19.901 1.00 60.59 604 GLU A CA 1
ATOM 4607 C C . GLU A 1 604 ? -43.357 8.656 21.078 1.00 60.59 604 GLU A C 1
ATOM 4609 O O . GLU A 1 604 ? -42.149 8.475 20.927 1.00 60.59 604 GLU A O 1
ATOM 4614 N N . GLY A 1 605 ? -43.850 9.032 22.265 1.00 60.78 605 GLY A N 1
ATOM 4615 C CA . GLY A 1 605 ? -43.048 9.259 23.468 1.00 60.78 605 GLY A CA 1
ATOM 4616 C C . GLY A 1 605 ? -42.441 8.003 24.092 1.00 60.78 605 GLY A C 1
ATOM 4617 O O . GLY A 1 605 ? -41.623 8.130 24.997 1.00 60.78 605 GLY A O 1
ATOM 4618 N N . ARG A 1 606 ? -42.791 6.803 23.615 1.00 73.19 606 ARG A N 1
ATOM 4619 C CA . ARG A 1 606 ? -42.292 5.518 24.149 1.00 73.19 606 ARG A CA 1
ATOM 4620 C C . ARG A 1 606 ? -41.147 4.899 23.348 1.00 73.19 606 ARG A C 1
ATOM 4622 O O . ARG A 1 606 ? -40.749 3.772 23.624 1.00 73.19 606 ARG A O 1
ATOM 4629 N N . MET A 1 607 ? -40.600 5.622 22.366 1.00 75.38 607 MET A N 1
ATOM 4630 C CA . MET A 1 607 ? -39.467 5.139 21.563 1.00 75.38 607 MET A CA 1
ATOM 4631 C C . MET A 1 607 ? -38.163 4.991 22.361 1.00 75.38 607 MET A C 1
ATOM 4633 O O . MET A 1 607 ? -37.337 4.159 21.986 1.00 75.38 607 MET A O 1
ATOM 4637 N N . PHE A 1 608 ? -37.993 5.764 23.438 1.00 83.88 608 PHE A N 1
ATOM 4638 C CA . PHE A 1 608 ? -36.847 5.715 24.349 1.00 83.88 608 PHE A CA 1
ATOM 4639 C C . PHE A 1 608 ? -37.310 5.652 25.816 1.00 83.88 608 PHE A C 1
ATOM 4641 O O . PHE A 1 608 ? -38.453 5.994 26.145 1.00 83.88 608 PHE A O 1
ATOM 4648 N N . LEU A 1 609 ? -36.419 5.226 26.714 1.00 83.31 609 LEU A N 1
ATOM 4649 C CA . LEU A 1 609 ? -36.676 5.157 28.157 1.00 83.31 609 LEU A CA 1
ATOM 4650 C C . LEU A 1 609 ? -36.845 6.564 28.756 1.00 83.31 609 LEU A C 1
ATOM 4652 O O . LEU A 1 609 ? -37.716 6.772 29.594 1.00 83.31 609 LEU A O 1
ATOM 4656 N N . CYS A 1 610 ? -36.090 7.550 28.263 1.00 82.12 610 CYS A N 1
ATOM 4657 C CA . CYS A 1 610 ? -36.199 8.964 28.634 1.00 82.12 610 CYS A CA 1
ATOM 4658 C C . CYS A 1 610 ? -37.308 9.741 27.892 1.00 82.12 610 CYS A C 1
ATOM 4660 O O . CYS A 1 610 ? -37.494 10.924 28.178 1.00 82.12 610 CYS A O 1
ATOM 4662 N N . GLY A 1 611 ? -38.050 9.124 26.960 1.00 81.75 611 GLY A N 1
ATOM 4663 C CA . GLY A 1 611 ? -39.180 9.749 26.258 1.00 81.75 611 GLY A CA 1
ATOM 4664 C C . GLY A 1 611 ? -39.029 9.819 24.729 1.00 81.75 611 GLY A C 1
ATOM 4665 O O . GLY A 1 611 ? -38.681 8.841 24.071 1.00 81.75 611 GLY A O 1
ATOM 4666 N N . LYS A 1 612 ? -39.302 10.996 24.141 1.00 78.88 612 LYS A N 1
ATOM 4667 C CA . LYS A 1 612 ? -39.207 11.239 22.681 1.00 78.88 612 LYS A CA 1
ATOM 4668 C C . LYS A 1 612 ? -37.772 11.291 22.139 1.00 78.88 612 LYS A C 1
ATOM 4670 O O . LYS A 1 612 ? -37.576 11.158 20.935 1.00 78.88 612 LYS A O 1
ATOM 4675 N N . ALA A 1 613 ? -36.788 11.504 23.008 1.00 82.44 613 ALA A N 1
ATOM 4676 C CA . ALA A 1 613 ? -35.368 11.584 22.679 1.00 82.44 613 ALA A CA 1
ATOM 4677 C C . ALA A 1 613 ? -34.560 10.839 23.756 1.00 82.44 613 ALA A C 1
ATOM 4679 O O . ALA A 1 613 ? -35.009 10.797 24.907 1.00 82.44 613 ALA A O 1
ATOM 4680 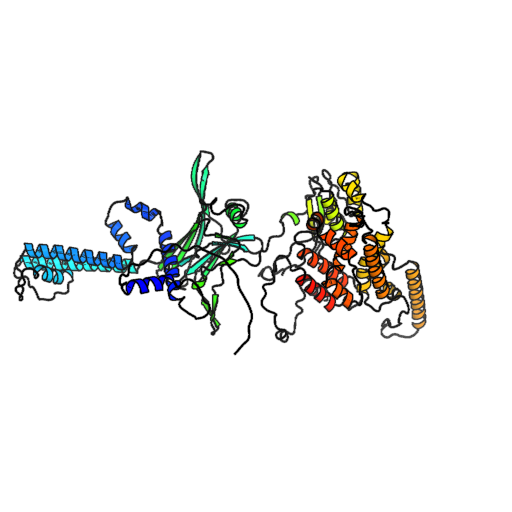N N . PRO A 1 614 ? -33.388 10.270 23.423 1.00 84.50 614 PRO A N 1
ATOM 4681 C CA . PRO A 1 614 ? -32.574 9.544 24.392 1.00 84.50 614 PRO A CA 1
ATOM 4682 C C . PRO A 1 614 ? -32.044 10.483 25.477 1.00 84.50 614 PRO A C 1
ATOM 4684 O O . PRO A 1 614 ? -31.827 11.675 25.245 1.00 84.50 614 PRO A O 1
ATOM 4687 N N . GLY A 1 615 ? -31.808 9.945 26.666 1.00 85.25 615 GLY A N 1
ATOM 4688 C CA . GLY A 1 615 ? -31.164 10.663 27.763 1.00 85.25 615 GLY A CA 1
ATOM 4689 C C . GLY A 1 615 ? -30.157 9.794 28.505 1.00 85.25 615 GLY A C 1
ATOM 4690 O O . GLY A 1 615 ? -29.773 8.717 28.051 1.00 85.25 615 GLY A O 1
ATOM 4691 N N . VAL A 1 616 ? -29.742 10.260 29.683 1.00 81.69 616 VAL A N 1
ATOM 4692 C CA . VAL A 1 616 ? -28.707 9.622 30.519 1.00 81.69 616 VAL A CA 1
ATOM 4693 C C . VAL A 1 616 ? -29.000 8.144 30.801 1.00 81.69 616 VAL A C 1
ATOM 4695 O O . VAL A 1 616 ? -28.072 7.332 30.810 1.00 81.69 616 VAL A O 1
ATOM 4698 N N . MET A 1 617 ? -30.276 7.798 31.001 1.00 83.69 617 MET A N 1
ATOM 4699 C CA . MET A 1 617 ? -30.708 6.424 31.249 1.00 83.69 617 MET A CA 1
ATOM 4700 C C . MET A 1 617 ? -30.648 5.562 29.984 1.00 83.69 617 MET A C 1
ATOM 4702 O O . MET A 1 617 ? -30.121 4.459 30.055 1.00 83.69 617 MET A O 1
ATOM 4706 N N . ASP A 1 618 ? -31.114 6.052 28.827 1.00 85.44 618 ASP A N 1
ATOM 4707 C CA . ASP A 1 618 ? -30.973 5.326 27.554 1.00 85.44 618 ASP A CA 1
ATOM 4708 C C . ASP A 1 618 ? -29.504 5.070 27.211 1.00 85.44 618 ASP A C 1
ATOM 4710 O O . ASP A 1 618 ? -29.165 3.969 26.790 1.00 85.44 618 ASP A O 1
ATOM 4714 N N . PHE A 1 619 ? -28.618 6.049 27.426 1.00 83.50 619 PHE A N 1
ATOM 4715 C CA . PHE A 1 619 ? -27.183 5.872 27.193 1.00 83.50 619 PHE A CA 1
ATOM 4716 C C . PHE A 1 619 ? -26.571 4.831 28.134 1.00 83.50 619 PHE A C 1
ATOM 4718 O O . PHE A 1 619 ? -25.839 3.963 27.667 1.00 83.50 619 PHE A O 1
ATOM 4725 N N . GLY A 1 620 ? -26.890 4.872 29.433 1.00 79.12 620 GLY A N 1
ATOM 4726 C CA . GLY A 1 620 ? -26.436 3.856 30.388 1.00 79.12 620 GLY A CA 1
ATOM 4727 C C . GLY A 1 620 ? -26.957 2.461 30.036 1.00 79.12 620 GLY A C 1
ATOM 4728 O O . GLY A 1 620 ? -26.173 1.535 29.851 1.00 79.12 620 GLY A O 1
ATOM 4729 N N . ALA A 1 621 ? -28.273 2.335 29.855 1.00 81.31 621 ALA A N 1
ATOM 4730 C CA . ALA A 1 621 ? -28.935 1.077 29.533 1.00 81.31 621 ALA A CA 1
ATOM 4731 C C . ALA A 1 621 ? -28.443 0.471 28.214 1.00 81.31 621 ALA A C 1
ATOM 4733 O O . ALA A 1 621 ? -28.185 -0.728 28.151 1.00 81.31 621 ALA A O 1
ATOM 4734 N N . ALA A 1 622 ? -28.297 1.276 27.160 1.00 80.38 622 ALA A N 1
ATOM 4735 C CA . ALA A 1 622 ? -27.836 0.781 25.870 1.00 80.38 622 ALA A CA 1
ATOM 4736 C C . ALA A 1 622 ? -26.358 0.369 25.912 1.00 80.38 622 ALA A C 1
ATOM 4738 O O . ALA A 1 622 ? -26.009 -0.623 25.283 1.00 80.38 622 ALA A O 1
ATOM 4739 N N . VAL A 1 623 ? -25.496 1.073 26.660 1.00 76.94 623 VAL A N 1
ATOM 4740 C CA . VAL A 1 623 ? -24.074 0.705 26.808 1.00 76.94 623 VAL A CA 1
ATOM 4741 C C . VAL A 1 623 ? -23.914 -0.575 27.629 1.00 76.94 623 VAL A C 1
ATOM 4743 O O . VAL A 1 623 ? -23.214 -1.487 27.190 1.00 76.94 623 VAL A O 1
ATOM 4746 N N . ASP A 1 624 ? -24.582 -0.679 28.781 1.00 78.38 624 ASP A N 1
ATOM 4747 C CA . ASP A 1 624 ? -24.480 -1.858 29.653 1.00 78.38 624 ASP A CA 1
ATOM 4748 C C . ASP A 1 624 ? -25.132 -3.103 29.016 1.00 78.38 624 ASP A C 1
ATOM 4750 O O . ASP A 1 624 ? -24.673 -4.226 29.234 1.00 78.38 624 ASP A O 1
ATOM 4754 N N . LEU A 1 625 ? -26.165 -2.929 28.176 1.00 80.12 625 LEU A N 1
ATOM 4755 C CA . LEU A 1 625 ? -26.833 -4.039 27.488 1.00 80.12 625 LEU A CA 1
ATOM 4756 C C . LEU A 1 625 ? -26.293 -4.359 26.085 1.00 80.12 625 LEU A C 1
ATOM 4758 O O . LEU A 1 625 ? -26.635 -5.421 25.565 1.00 80.12 625 LEU A O 1
ATOM 4762 N N . ALA A 1 626 ? -25.439 -3.523 25.480 1.00 78.31 626 ALA A N 1
ATOM 4763 C CA . ALA A 1 626 ? -24.942 -3.693 24.102 1.00 78.31 626 ALA A CA 1
ATOM 4764 C C . ALA A 1 626 ? -24.365 -5.093 23.811 1.00 78.31 626 ALA A C 1
ATOM 4766 O O . ALA A 1 626 ? -24.486 -5.603 22.697 1.00 78.31 626 ALA A O 1
ATOM 4767 N N . ASN A 1 627 ? -23.759 -5.734 24.815 1.00 77.38 627 ASN A N 1
ATOM 4768 C CA . ASN A 1 627 ? -23.207 -7.084 24.696 1.00 77.38 627 ASN A CA 1
ATOM 4769 C C . ASN A 1 627 ? -24.292 -8.156 24.521 1.00 77.38 627 ASN A C 1
ATOM 4771 O O . ASN A 1 627 ? -24.124 -9.060 23.712 1.00 77.38 627 ASN A O 1
ATOM 4775 N N . PHE A 1 628 ? -25.440 -8.036 25.193 1.00 81.81 628 PHE A N 1
ATOM 4776 C CA . PHE A 1 628 ? -26.524 -9.022 25.105 1.00 81.81 628 PHE A CA 1
ATOM 4777 C C . PHE A 1 628 ? -27.196 -9.079 23.729 1.00 81.81 628 PHE A C 1
ATOM 4779 O O . PHE A 1 628 ? -27.796 -10.095 23.395 1.00 81.81 628 PHE A O 1
ATOM 4786 N N . PHE A 1 629 ? -27.093 -8.022 22.919 1.00 80.56 629 PHE A N 1
ATOM 4787 C CA . PHE A 1 629 ? -27.607 -8.010 21.546 1.00 80.56 629 PHE A CA 1
ATOM 4788 C C . PHE A 1 629 ? -26.651 -8.666 20.530 1.00 80.56 629 PHE A C 1
ATOM 4790 O O . PHE A 1 629 ? -27.004 -8.764 19.354 1.00 80.56 629 PHE A O 1
ATOM 4797 N N . GLN A 1 630 ? -25.462 -9.115 20.953 1.00 77.38 630 GLN A N 1
ATOM 4798 C CA . GLN A 1 630 ? -24.480 -9.781 20.093 1.00 77.38 630 GLN A CA 1
ATOM 4799 C C . GLN A 1 630 ? -24.697 -11.306 20.102 1.00 77.38 630 GLN A C 1
ATOM 4801 O O . GLN A 1 630 ? -24.720 -11.901 21.185 1.00 77.38 630 GLN A O 1
ATOM 4806 N N . PRO A 1 631 ? -24.792 -11.973 18.932 1.00 79.06 631 PRO A N 1
ATOM 4807 C CA . PRO A 1 631 ? -24.972 -13.428 18.862 1.00 79.06 631 PRO A CA 1
ATOM 4808 C C . PRO A 1 631 ? -23.871 -14.212 19.589 1.00 79.06 631 PRO A C 1
ATOM 4810 O O . PRO A 1 631 ? -24.152 -15.206 20.259 1.00 79.06 631 PRO A O 1
ATOM 4813 N N . SER A 1 632 ? -22.624 -13.737 19.512 1.00 75.44 632 SER A N 1
ATOM 4814 C CA . SER A 1 632 ? -21.475 -14.331 20.201 1.00 75.44 632 SER A CA 1
ATOM 4815 C C . SER A 1 632 ? -21.666 -14.408 21.725 1.00 75.44 632 SER A C 1
ATOM 4817 O O . SER A 1 632 ? -21.348 -15.428 22.341 1.00 75.44 632 SER A O 1
ATOM 4819 N N . PHE A 1 633 ? -22.235 -13.365 22.337 1.00 80.50 633 PHE A N 1
ATOM 4820 C CA . PHE A 1 633 ? -22.473 -13.288 23.779 1.00 80.50 633 PHE A CA 1
ATOM 4821 C C . PHE A 1 633 ? -23.670 -14.142 24.222 1.00 80.50 633 PHE A C 1
ATOM 4823 O O . PHE A 1 633 ? -23.629 -14.737 25.298 1.00 80.50 633 PHE A O 1
ATOM 4830 N N . GLU A 1 634 ? -24.702 -14.283 23.381 1.00 82.62 634 GLU A N 1
ATOM 4831 C CA . GLU A 1 634 ? -25.808 -15.225 23.621 1.00 82.62 634 GLU A CA 1
ATOM 4832 C C . GLU A 1 634 ? -25.292 -16.676 23.686 1.00 82.62 634 GLU A C 1
ATOM 4834 O O . GLU A 1 634 ? -25.633 -17.415 24.611 1.00 82.62 634 GLU A O 1
ATOM 4839 N N . VAL A 1 635 ? -24.385 -17.063 22.777 1.00 81.38 635 VAL A N 1
ATOM 4840 C CA . VAL A 1 635 ? -23.724 -18.384 22.791 1.00 81.38 635 VAL A CA 1
ATOM 4841 C C . VAL A 1 635 ? -22.836 -18.571 24.028 1.00 81.38 635 VAL A C 1
ATOM 4843 O O . VAL A 1 635 ? -22.839 -19.647 24.628 1.00 81.38 635 VAL A O 1
ATOM 4846 N N . PHE A 1 636 ? -22.099 -17.537 24.444 1.00 83.31 636 PHE A N 1
ATOM 4847 C CA . PHE A 1 636 ? -21.286 -17.574 25.664 1.00 83.31 636 PHE A CA 1
ATOM 4848 C C . PHE A 1 636 ? -22.136 -17.794 26.922 1.00 83.31 636 PHE A C 1
ATOM 4850 O O . PHE A 1 636 ? -21.852 -18.700 27.707 1.00 83.31 636 PHE A O 1
ATOM 4857 N N . LEU A 1 637 ? -23.214 -17.023 27.094 1.00 84.75 637 LEU A N 1
ATOM 4858 C CA . LEU A 1 637 ? -24.120 -17.190 28.231 1.00 84.75 637 LEU A CA 1
ATOM 4859 C C . LEU A 1 637 ? -24.829 -18.548 28.204 1.00 84.75 637 LEU A C 1
ATOM 4861 O O . LEU A 1 637 ? -24.972 -19.165 29.257 1.00 84.75 637 LEU A O 1
ATOM 4865 N N . ALA A 1 638 ? -25.167 -19.070 27.021 1.00 83.62 638 ALA A N 1
ATOM 4866 C CA . ALA A 1 638 ? -25.736 -20.407 26.881 1.00 83.62 638 ALA A CA 1
ATOM 4867 C C . ALA A 1 638 ? -24.767 -21.529 27.307 1.00 83.62 638 ALA A C 1
ATOM 4869 O O . ALA A 1 638 ? -25.226 -22.515 27.883 1.00 83.62 638 ALA A O 1
ATOM 4870 N N . LYS A 1 639 ? -23.447 -21.381 27.089 1.00 82.06 639 LYS A N 1
ATOM 4871 C CA . LYS A 1 639 ? -22.422 -22.293 27.647 1.00 82.06 639 LYS A CA 1
ATOM 4872 C C . LYS A 1 639 ? -22.311 -22.180 29.171 1.00 82.06 639 LYS A C 1
ATOM 4874 O O . LYS A 1 639 ? -22.149 -23.188 29.846 1.00 82.06 639 LYS A O 1
ATOM 4879 N N . HIS A 1 640 ? -22.494 -20.976 29.714 1.00 80.75 640 HIS A N 1
ATOM 4880 C CA . HIS A 1 640 ? -22.652 -20.733 31.154 1.00 80.75 640 HIS A CA 1
ATOM 4881 C C . HIS A 1 640 ? -24.070 -21.019 31.683 1.00 80.75 640 HIS A C 1
ATOM 4883 O O . HIS A 1 640 ? -24.400 -20.670 32.816 1.00 80.75 640 HIS A O 1
ATOM 4889 N N . ASP A 1 641 ? -24.895 -21.702 30.885 1.00 80.50 641 ASP A N 1
ATOM 4890 C CA . ASP A 1 641 ? -26.199 -22.238 31.267 1.00 80.50 641 ASP A CA 1
ATOM 4891 C C . ASP A 1 641 ? -27.247 -21.152 31.650 1.00 80.50 641 ASP A C 1
ATOM 4893 O O . ASP A 1 641 ? -28.269 -21.422 32.291 1.00 80.50 641 ASP A O 1
ATOM 4897 N N . ILE A 1 642 ? -27.018 -19.911 31.201 1.00 84.31 642 ILE A N 1
ATOM 4898 C CA . ILE A 1 642 ? -27.896 -18.736 31.323 1.00 84.31 642 ILE A CA 1
ATOM 4899 C C . ILE A 1 642 ? -28.573 -18.498 29.963 1.00 84.31 642 ILE A C 1
ATOM 4901 O O . ILE A 1 642 ? -27.905 -18.404 28.935 1.00 84.31 642 ILE A O 1
ATOM 4905 N N . ARG A 1 643 ? -29.907 -18.395 29.925 1.00 84.56 643 ARG A N 1
ATOM 4906 C CA . ARG A 1 643 ? -30.681 -18.267 28.674 1.00 84.56 643 ARG A CA 1
ATOM 4907 C C . ARG A 1 643 ? -31.750 -17.192 28.787 1.00 84.56 643 ARG A C 1
ATOM 4909 O O . ARG A 1 643 ? -32.663 -17.306 29.594 1.00 84.56 643 ARG A O 1
ATOM 4916 N N . PHE A 1 644 ? -31.700 -16.186 27.930 1.00 84.81 644 PHE A N 1
ATOM 4917 C CA . PHE A 1 644 ? -32.637 -15.062 27.935 1.00 84.81 644 PHE A CA 1
ATOM 4918 C C . PHE A 1 644 ? -33.345 -14.939 26.582 1.00 84.81 644 PHE A C 1
ATOM 4920 O O . PHE A 1 644 ? -32.962 -15.575 25.602 1.00 84.81 644 PHE A O 1
ATOM 4927 N N . ARG A 1 645 ? -34.418 -14.145 26.521 1.00 81.62 645 ARG A N 1
ATOM 4928 C CA . ARG A 1 645 ? -35.118 -13.828 25.271 1.00 81.62 645 ARG A CA 1
ATOM 4929 C C . ARG A 1 645 ? -35.301 -12.325 25.169 1.00 81.62 645 ARG A C 1
ATOM 4931 O O . ARG A 1 645 ? -36.032 -11.739 25.955 1.00 81.62 645 ARG A O 1
ATOM 4938 N N . ILE A 1 646 ? -34.673 -11.714 24.170 1.00 84.88 646 ILE A N 1
ATOM 4939 C CA . ILE A 1 646 ? -34.892 -10.299 23.868 1.00 84.88 646 ILE A CA 1
ATOM 4940 C C . ILE A 1 646 ? -36.171 -10.163 23.033 1.00 84.88 646 ILE A C 1
ATOM 4942 O O . ILE A 1 646 ? -36.229 -10.677 21.905 1.00 84.88 646 ILE A O 1
ATOM 4946 N N . GLY A 1 647 ? -37.168 -9.472 23.586 1.00 85.25 647 GLY A N 1
ATOM 4947 C CA . GLY A 1 647 ? -38.443 -9.186 22.929 1.00 85.25 647 GLY A CA 1
ATOM 4948 C C . GLY A 1 647 ? -38.335 -8.212 21.742 1.00 85.25 647 GLY A C 1
ATOM 4949 O O . GLY A 1 647 ? -37.292 -7.580 21.527 1.00 85.25 647 GLY A O 1
ATOM 4950 N N . PRO A 1 648 ? -39.387 -8.123 20.906 1.00 86.81 648 PRO A N 1
ATOM 4951 C CA . PRO A 1 648 ? -39.369 -7.321 19.686 1.00 86.81 648 PRO A CA 1
ATOM 4952 C C . PRO A 1 648 ? -39.251 -5.812 19.943 1.00 86.81 648 PRO A C 1
ATOM 4954 O O . PRO A 1 648 ? -38.540 -5.142 19.190 1.00 86.81 648 PRO A O 1
ATOM 4957 N N . ASN A 1 649 ? -39.889 -5.264 20.986 1.00 86.00 649 ASN A N 1
ATOM 4958 C CA . ASN A 1 649 ? -39.813 -3.828 21.274 1.00 86.00 649 ASN A CA 1
ATOM 4959 C C . ASN A 1 649 ? -38.427 -3.447 21.809 1.00 86.00 649 ASN A C 1
ATOM 4961 O O . ASN A 1 649 ? -37.842 -2.467 21.352 1.00 86.00 649 ASN A O 1
ATOM 4965 N N . CYS A 1 650 ? -37.837 -4.287 22.662 1.00 87.88 650 CYS A N 1
ATOM 4966 C CA . CYS A 1 650 ? -36.474 -4.128 23.155 1.00 87.88 650 CYS A CA 1
ATOM 4967 C C . CYS A 1 650 ? -35.437 -4.153 22.011 1.00 87.88 650 CYS A C 1
ATOM 4969 O O . CYS A 1 650 ? -34.567 -3.280 21.938 1.00 87.88 650 CYS A O 1
ATOM 4971 N N . ARG A 1 651 ? -35.569 -5.076 21.040 1.00 86.56 651 ARG A N 1
ATOM 4972 C CA . ARG A 1 651 ? -34.734 -5.069 19.818 1.00 86.56 651 ARG A CA 1
ATOM 4973 C C . ARG A 1 651 ? -34.950 -3.806 18.980 1.00 86.56 651 ARG A C 1
ATOM 4975 O O . ARG A 1 651 ? -33.978 -3.243 18.482 1.00 86.56 651 ARG A O 1
ATOM 4982 N N . ALA A 1 652 ? -36.191 -3.334 18.844 1.00 85.81 652 ALA A N 1
ATOM 4983 C CA . ALA A 1 652 ? -36.500 -2.107 18.109 1.00 85.81 652 ALA A CA 1
ATOM 4984 C C . ALA A 1 652 ? -35.955 -0.838 18.795 1.00 85.81 652 ALA A C 1
ATOM 4986 O O . ALA A 1 652 ? -35.553 0.095 18.103 1.00 85.81 652 ALA A O 1
ATOM 4987 N N . TRP A 1 653 ? -35.911 -0.793 20.129 1.00 88.69 653 TRP A N 1
ATOM 4988 C CA . TRP A 1 653 ? -35.266 0.275 20.902 1.00 88.69 653 TRP A CA 1
ATOM 4989 C C . TRP A 1 653 ? -33.745 0.283 20.687 1.00 88.69 653 TRP A C 1
ATOM 4991 O O . TRP A 1 653 ? -33.191 1.304 20.280 1.00 88.69 653 TRP A O 1
ATOM 5001 N N . HIS A 1 654 ? -33.073 -0.865 20.829 1.00 86.12 654 HIS A N 1
ATOM 5002 C CA . HIS A 1 654 ? -31.626 -0.962 20.592 1.00 86.12 654 HIS A CA 1
ATOM 5003 C C . HIS A 1 654 ? -31.243 -0.630 19.135 1.00 86.12 654 HIS A C 1
ATOM 5005 O O . HIS A 1 654 ? -30.263 0.075 18.881 1.00 86.12 654 HIS A O 1
ATOM 5011 N N . ALA A 1 655 ? -32.050 -1.065 18.161 1.00 83.81 655 ALA A N 1
ATOM 5012 C CA . ALA A 1 655 ? -31.873 -0.711 16.751 1.00 83.81 655 ALA A CA 1
ATOM 5013 C C . ALA A 1 655 ? -32.027 0.803 16.494 1.00 83.81 655 ALA A C 1
ATOM 5015 O O . ALA A 1 655 ? -31.308 1.361 15.664 1.00 83.81 655 ALA A O 1
ATOM 5016 N N . ARG A 1 656 ? -32.918 1.492 17.224 1.00 84.12 656 ARG A N 1
ATOM 5017 C CA . ARG A 1 656 ? -33.014 2.961 17.180 1.00 84.12 656 ARG A CA 1
ATOM 5018 C C . ARG A 1 656 ? -31.777 3.606 17.792 1.00 84.12 656 ARG A C 1
ATOM 5020 O O . ARG A 1 656 ? -31.164 4.418 17.109 1.00 84.12 656 ARG A O 1
ATOM 5027 N N . MET A 1 657 ? -31.361 3.210 18.997 1.00 83.81 657 MET A N 1
ATOM 5028 C CA . MET A 1 657 ? -30.160 3.747 19.661 1.00 83.81 657 MET A CA 1
ATOM 5029 C C . MET A 1 657 ? -28.910 3.647 18.770 1.00 83.81 657 MET A C 1
ATOM 5031 O O . MET A 1 657 ? -28.245 4.647 18.512 1.00 83.81 657 MET A O 1
ATOM 5035 N N . THR A 1 658 ? -28.653 2.469 18.198 1.00 78.19 658 THR A N 1
ATOM 5036 C CA . THR A 1 658 ? -27.502 2.216 17.303 1.00 78.19 658 THR A CA 1
ATOM 5037 C C . THR A 1 658 ? -27.578 2.934 15.943 1.00 78.19 658 THR A C 1
ATOM 5039 O O . THR A 1 658 ? -26.563 3.093 15.251 1.00 78.19 658 THR A O 1
ATOM 5042 N N . SER A 1 659 ? -28.760 3.417 15.544 1.00 79.19 659 SER A N 1
ATOM 5043 C CA . SER A 1 659 ? -28.934 4.221 14.326 1.00 79.19 659 SER A CA 1
ATOM 5044 C C . SER A 1 659 ? -28.510 5.688 14.483 1.00 79.19 659 SER A C 1
ATOM 5046 O O . SER A 1 659 ? -28.254 6.352 13.477 1.00 79.19 659 SER A O 1
ATOM 5048 N N . LEU A 1 660 ? -28.404 6.192 15.719 1.00 79.12 660 LEU A N 1
ATOM 5049 C CA . LEU A 1 660 ? -28.214 7.616 15.995 1.00 79.12 660 LEU A CA 1
ATOM 5050 C C . LEU A 1 660 ? -26.779 8.090 15.677 1.00 79.12 660 LEU A C 1
ATOM 5052 O O . LEU A 1 660 ? -25.811 7.386 15.984 1.00 79.12 660 LEU A O 1
ATOM 5056 N N . PRO A 1 661 ? -26.591 9.300 15.108 1.00 69.69 661 PRO A N 1
ATOM 5057 C CA . PRO A 1 661 ? -25.259 9.815 14.780 1.00 69.69 661 PRO A CA 1
ATOM 5058 C C . PRO A 1 661 ? -24.333 9.936 15.997 1.00 69.69 661 PRO A C 1
ATOM 5060 O O . PRO A 1 661 ? -23.187 9.492 15.924 1.00 69.69 661 PRO A O 1
ATOM 5063 N N . HIS A 1 662 ? -24.840 10.453 17.126 1.00 70.44 662 HIS A N 1
ATOM 5064 C CA . HIS A 1 662 ? -24.070 10.600 18.368 1.00 70.44 662 HIS A CA 1
ATOM 5065 C C . HIS A 1 662 ? -23.623 9.252 18.955 1.00 70.44 662 HIS A C 1
ATOM 5067 O O . HIS A 1 662 ? -22.596 9.186 19.630 1.00 70.44 662 HIS A O 1
ATOM 5073 N N . TRP A 1 663 ? -24.366 8.169 18.681 1.00 74.94 663 TRP A N 1
ATOM 5074 C CA . TRP A 1 663 ? -24.003 6.816 19.103 1.00 74.94 663 TRP A CA 1
ATOM 5075 C C . TRP A 1 663 ? -22.786 6.325 18.328 1.00 74.94 663 TRP A C 1
ATOM 5077 O O . TRP A 1 663 ? -21.802 5.865 18.904 1.00 74.94 663 TRP A O 1
ATOM 5087 N N . ARG A 1 664 ? -22.814 6.511 17.006 1.00 66.94 664 ARG A N 1
ATOM 5088 C CA . ARG A 1 664 ? -21.713 6.131 16.115 1.00 66.94 664 ARG A CA 1
ATOM 5089 C C . ARG A 1 664 ? -20.444 6.946 16.362 1.00 66.94 664 ARG A C 1
ATOM 5091 O O . ARG A 1 664 ? -19.363 6.390 16.226 1.00 66.94 664 ARG A O 1
ATOM 5098 N N . SER A 1 665 ? -20.553 8.222 16.741 1.00 62.84 665 SER A N 1
ATOM 5099 C CA . SER A 1 665 ? -19.388 9.029 17.133 1.00 62.84 665 SER A CA 1
ATOM 5100 C C . SER A 1 665 ? -18.908 8.733 18.558 1.00 62.84 665 SER A C 1
ATOM 5102 O O . SER A 1 665 ? -17.706 8.744 18.805 1.00 62.84 665 SER A O 1
ATOM 5104 N N . GLY A 1 666 ? -19.823 8.450 19.493 1.00 63.16 666 GLY A N 1
ATOM 5105 C CA . GLY A 1 666 ? -19.503 8.170 20.897 1.00 63.16 666 GLY A CA 1
ATOM 5106 C C . GLY A 1 666 ? -18.829 6.816 21.122 1.00 63.16 666 GLY A C 1
ATOM 5107 O O . GLY A 1 666 ? -17.984 6.705 22.003 1.00 63.16 666 GLY A O 1
ATOM 5108 N N . MET A 1 667 ? -19.152 5.810 20.303 1.00 62.44 667 MET A N 1
ATOM 5109 C CA . MET A 1 667 ? -18.575 4.462 20.408 1.00 62.44 667 MET A CA 1
ATOM 5110 C C . MET A 1 667 ? -17.167 4.318 19.792 1.00 62.44 667 MET A C 1
ATOM 5112 O O . MET A 1 667 ? -16.538 3.279 19.965 1.00 62.44 667 MET A O 1
ATOM 5116 N N . GLY A 1 668 ? -16.642 5.338 19.103 1.00 50.38 668 GLY A N 1
ATOM 5117 C CA . GLY A 1 668 ? -15.290 5.318 18.530 1.00 50.38 668 GLY A CA 1
ATOM 5118 C C . GLY A 1 668 ? -15.193 4.871 17.062 1.00 50.38 668 GLY A C 1
ATOM 5119 O O . GLY A 1 668 ? -16.184 4.696 16.352 1.00 50.38 668 GLY A O 1
ATOM 5120 N N . ALA A 1 669 ? -13.955 4.776 16.570 1.00 38.94 669 ALA A N 1
ATOM 5121 C CA . ALA A 1 669 ? -13.640 4.693 15.145 1.00 38.94 669 ALA A CA 1
ATOM 5122 C C . ALA A 1 669 ? -13.820 3.282 14.555 1.00 38.94 669 ALA A C 1
ATOM 5124 O O . ALA A 1 669 ? -12.856 2.547 14.382 1.00 38.94 669 ALA A O 1
ATOM 5125 N N . GLY A 1 670 ? -15.048 2.969 14.141 1.00 43.72 670 GLY A N 1
ATOM 5126 C CA . GLY A 1 670 ? -15.387 1.701 13.494 1.00 43.72 670 GLY A CA 1
ATOM 5127 C C . GLY A 1 670 ? -16.122 0.782 14.459 1.00 43.72 670 GLY A C 1
ATOM 5128 O O . GLY A 1 670 ? -15.572 0.317 15.447 1.00 43.72 670 GLY A O 1
ATOM 5129 N N . HIS A 1 671 ? -17.393 0.510 14.163 1.00 43.78 671 HIS A N 1
ATOM 5130 C CA . HIS A 1 671 ? -18.294 -0.212 15.070 1.00 43.78 671 HIS A CA 1
ATOM 5131 C C . HIS A 1 671 ? -17.851 -1.662 15.367 1.00 43.78 671 HIS A C 1
ATOM 5133 O O . HIS A 1 671 ? -18.366 -2.278 16.301 1.00 43.78 671 HIS A O 1
ATOM 5139 N N . SER A 1 672 ? -16.921 -2.207 14.573 1.00 46.00 672 SER A N 1
ATOM 5140 C CA . SER A 1 672 ? -16.449 -3.584 14.679 1.00 46.00 672 SER A CA 1
ATOM 5141 C C . SER A 1 672 ? -15.227 -3.775 15.587 1.00 46.00 672 SER A C 1
ATOM 5143 O O . SER A 1 672 ? -15.285 -4.612 16.488 1.00 46.00 672 SER A O 1
ATOM 5145 N N . ASP A 1 673 ? -14.158 -2.989 15.413 1.00 45.50 673 ASP A N 1
ATOM 5146 C CA . ASP A 1 673 ? -12.942 -3.087 16.238 1.00 45.50 673 ASP A CA 1
ATOM 5147 C C . ASP A 1 673 ? -13.265 -2.886 17.736 1.00 45.50 673 ASP A C 1
ATOM 5149 O O . ASP A 1 673 ? -12.991 -3.772 18.554 1.00 45.50 673 ASP A O 1
ATOM 5153 N N . GLY A 1 674 ? -13.972 -1.801 18.081 1.00 51.19 674 GLY A N 1
ATOM 5154 C CA . GLY A 1 674 ? -14.284 -1.442 19.470 1.00 51.19 674 GLY A CA 1
ATOM 5155 C C . GLY A 1 674 ? -15.141 -2.468 20.210 1.00 51.19 674 GLY A C 1
ATOM 5156 O O . GLY A 1 674 ? -14.953 -2.692 21.408 1.00 51.19 674 GLY A O 1
ATOM 5157 N N . THR A 1 675 ? -16.035 -3.156 19.498 1.00 55.56 675 THR A N 1
ATOM 5158 C CA . THR A 1 675 ? -16.860 -4.235 20.063 1.00 55.56 675 THR A CA 1
ATOM 5159 C C . THR A 1 675 ? -16.000 -5.452 20.410 1.00 55.56 675 THR A C 1
ATOM 5161 O O . THR A 1 675 ? -16.090 -5.982 21.521 1.00 55.56 675 THR A O 1
ATOM 5164 N N . ALA A 1 676 ? -15.083 -5.845 19.520 1.00 54.19 676 ALA A N 1
ATOM 5165 C CA . ALA A 1 676 ? -14.122 -6.913 19.787 1.00 54.19 676 ALA A CA 1
ATOM 5166 C C . ALA A 1 676 ? -13.117 -6.536 20.899 1.00 54.19 676 ALA A C 1
ATOM 5168 O O . ALA A 1 676 ? -12.793 -7.374 21.747 1.00 54.19 676 ALA A O 1
ATOM 5169 N N . ALA A 1 677 ? -12.659 -5.279 20.954 1.00 53.41 677 ALA A N 1
ATOM 5170 C CA . ALA A 1 677 ? -11.783 -4.763 22.011 1.00 53.41 677 ALA A CA 1
ATOM 5171 C C . ALA A 1 677 ? -12.463 -4.759 23.393 1.00 53.41 677 ALA A C 1
ATOM 5173 O O . ALA A 1 677 ? -11.866 -5.194 24.387 1.00 53.41 677 ALA A O 1
ATOM 5174 N N . ALA A 1 678 ? -13.721 -4.313 23.461 1.00 58.97 678 ALA A N 1
ATOM 5175 C CA . ALA A 1 678 ? -14.524 -4.323 24.679 1.00 58.97 678 ALA A CA 1
ATOM 5176 C C . ALA A 1 678 ? -14.789 -5.759 25.155 1.00 58.97 678 ALA A C 1
ATOM 5178 O O . ALA A 1 678 ? -14.492 -6.076 26.308 1.00 58.97 678 ALA A O 1
ATOM 5179 N N . MET A 1 679 ? -15.238 -6.648 24.260 1.00 64.62 679 MET A N 1
ATOM 5180 C CA . MET A 1 679 ? -15.493 -8.055 24.584 1.00 64.62 679 MET A CA 1
ATOM 5181 C C . MET A 1 679 ? -14.226 -8.753 25.091 1.00 64.62 679 MET A C 1
ATOM 5183 O O . MET A 1 679 ? -14.248 -9.414 26.128 1.00 64.62 679 MET A O 1
ATOM 5187 N N . LYS A 1 680 ? -13.078 -8.526 24.440 1.00 58.97 680 LYS A N 1
ATOM 5188 C CA . LYS A 1 680 ? -11.780 -9.030 24.908 1.00 58.97 680 LYS A CA 1
ATOM 5189 C C . LYS A 1 680 ? -11.393 -8.492 26.279 1.00 58.97 680 LYS A C 1
ATOM 5191 O O . LYS A 1 680 ? -10.875 -9.241 27.103 1.00 58.97 680 LYS A O 1
ATOM 5196 N N . THR A 1 681 ? -11.643 -7.215 26.546 1.00 58.69 681 THR A N 1
ATOM 5197 C CA . THR A 1 681 ? -11.369 -6.617 27.859 1.00 58.69 681 THR A CA 1
ATOM 5198 C C . THR A 1 681 ? -12.252 -7.235 28.947 1.00 58.69 681 THR A C 1
ATOM 5200 O O . THR A 1 681 ? -11.762 -7.502 30.043 1.00 58.69 681 THR A O 1
ATOM 5203 N N . ILE A 1 682 ? -13.528 -7.501 28.648 1.00 66.25 682 ILE A N 1
ATOM 5204 C CA . ILE A 1 682 ? -14.479 -8.153 29.561 1.00 66.25 682 ILE A CA 1
ATOM 5205 C C . ILE A 1 682 ? -14.052 -9.598 29.842 1.00 66.25 682 ILE A C 1
ATOM 5207 O O . ILE A 1 682 ? -13.887 -9.958 31.003 1.00 66.25 682 ILE A O 1
ATOM 5211 N N . VAL A 1 683 ? -13.791 -10.400 28.805 1.00 65.00 683 VAL A N 1
ATOM 5212 C CA . VAL A 1 683 ? -13.353 -11.800 28.944 1.00 65.00 683 VAL A CA 1
ATOM 5213 C C . VAL A 1 683 ? -12.051 -11.903 29.744 1.00 65.00 683 VAL A C 1
ATOM 5215 O O . VAL A 1 683 ? -11.985 -12.670 30.700 1.00 65.00 683 VAL A O 1
ATOM 5218 N N . THR A 1 684 ? -11.041 -11.082 29.430 1.00 58.84 684 THR A N 1
ATOM 5219 C CA . THR A 1 684 ? -9.776 -11.055 30.187 1.00 58.84 684 THR A CA 1
ATOM 5220 C C . THR A 1 684 ? -10.004 -10.704 31.661 1.00 58.84 684 THR A C 1
ATOM 5222 O O . THR A 1 684 ? -9.385 -11.309 32.530 1.00 58.84 684 THR A O 1
ATOM 5225 N N . LYS A 1 685 ? -10.912 -9.764 31.967 1.00 64.44 685 LYS A N 1
ATOM 5226 C CA . LYS A 1 685 ? -11.278 -9.428 33.352 1.00 64.44 685 LYS A CA 1
ATOM 5227 C C . LYS A 1 685 ? -11.966 -10.590 34.061 1.00 64.44 685 LYS A C 1
ATOM 5229 O O . LYS A 1 685 ? -11.558 -10.915 35.164 1.00 64.44 685 LYS A O 1
ATOM 5234 N N . LEU A 1 686 ? -12.950 -11.236 33.434 1.00 69.50 686 LEU A N 1
ATOM 5235 C CA . LEU A 1 686 ? -13.655 -12.381 34.024 1.00 69.50 686 LEU A CA 1
ATOM 5236 C C . LEU A 1 686 ? -12.702 -13.545 34.337 1.00 69.50 686 LEU A C 1
ATOM 5238 O O . LEU A 1 686 ? -12.818 -14.146 35.399 1.00 69.50 686 LEU A O 1
ATOM 5242 N N . VAL A 1 687 ? -11.727 -13.816 33.460 1.00 64.81 687 VAL A N 1
ATOM 5243 C CA . VAL A 1 687 ? -10.671 -14.817 33.703 1.00 64.81 687 VAL A CA 1
ATOM 5244 C C . VAL A 1 687 ? -9.752 -14.409 34.859 1.00 64.81 687 VAL A C 1
ATOM 5246 O O . VAL A 1 687 ? -9.521 -15.212 35.753 1.00 64.81 687 VAL A O 1
ATOM 5249 N N . LEU A 1 688 ? -9.248 -13.170 34.880 1.00 60.22 688 LEU A N 1
ATOM 5250 C CA . LEU A 1 688 ? -8.310 -12.703 35.916 1.00 60.22 688 LEU A CA 1
ATOM 5251 C C . LEU A 1 688 ? -8.954 -12.456 37.290 1.00 60.22 688 LEU A C 1
ATOM 5253 O O . LEU A 1 688 ? -8.248 -12.376 38.293 1.00 60.22 688 LEU A O 1
ATOM 5257 N N . TRP A 1 689 ? -10.269 -12.248 37.339 1.00 68.31 689 TRP A N 1
ATOM 5258 C CA . TRP A 1 689 ? -11.012 -11.951 38.567 1.00 68.31 689 TRP A CA 1
ATOM 5259 C C . TRP A 1 689 ? -11.707 -13.169 39.173 1.00 68.31 689 TRP A C 1
ATOM 5261 O O . TRP A 1 689 ? -12.113 -13.111 40.339 1.00 68.31 689 TRP A O 1
ATOM 5271 N N . SER A 1 690 ? -11.833 -14.255 38.409 1.00 65.56 690 SER A N 1
ATOM 5272 C CA . SER A 1 690 ? -12.265 -15.537 38.942 1.00 65.56 690 SER A CA 1
ATOM 5273 C C . SER A 1 690 ? -11.213 -16.102 39.894 1.00 65.56 690 SER A C 1
ATOM 5275 O O . SER A 1 690 ? -10.016 -16.083 39.614 1.00 65.56 690 SER A O 1
ATOM 5277 N N . LYS A 1 691 ? -11.680 -16.617 41.032 1.00 64.25 691 LYS A N 1
ATOM 5278 C CA . LYS A 1 691 ? -10.862 -17.389 41.975 1.00 64.25 691 LYS A CA 1
ATOM 5279 C C . LYS A 1 691 ? -10.987 -18.901 41.770 1.00 64.25 691 LYS A C 1
ATOM 5281 O O . LYS A 1 691 ? -10.241 -19.642 42.402 1.00 64.25 691 LYS A O 1
ATOM 5286 N N . ASP A 1 692 ? -11.945 -19.349 40.960 1.00 64.62 692 ASP A N 1
ATOM 5287 C CA . ASP A 1 692 ? -12.283 -20.763 40.813 1.00 64.62 692 ASP A CA 1
ATOM 5288 C C . ASP A 1 692 ? -11.586 -21.342 39.564 1.00 64.62 692 ASP A C 1
ATOM 5290 O O . ASP A 1 692 ? -11.878 -20.896 38.443 1.00 64.62 692 ASP A O 1
ATOM 5294 N N . PRO A 1 693 ? -10.623 -22.276 39.711 1.00 54.69 693 PRO A N 1
ATOM 5295 C CA . PRO A 1 693 ? -9.839 -22.793 38.593 1.00 54.69 693 PRO A CA 1
ATOM 5296 C C . PRO A 1 693 ? -10.713 -23.576 37.601 1.00 54.69 693 PRO A C 1
ATOM 5298 O O . PRO A 1 693 ? -11.006 -24.755 37.779 1.00 54.69 693 PRO A O 1
ATOM 5301 N N . GLY A 1 694 ? -11.088 -22.910 36.506 1.00 60.38 694 GLY A N 1
ATOM 5302 C CA . GLY A 1 694 ? -11.893 -23.478 35.420 1.00 60.38 694 GLY A CA 1
ATOM 5303 C C . GLY A 1 694 ? -13.016 -22.564 34.927 1.00 60.38 694 GLY A C 1
ATOM 5304 O O . GLY A 1 694 ? -13.497 -22.763 33.811 1.00 60.38 694 GLY A O 1
ATOM 5305 N N . TYR A 1 695 ? -13.392 -21.541 35.705 1.00 66.62 695 TYR A N 1
ATOM 5306 C CA . TYR A 1 695 ? -14.409 -20.553 35.331 1.00 66.62 695 TYR A CA 1
ATOM 5307 C C . TYR A 1 695 ? -13.817 -19.145 35.144 1.00 66.62 695 TYR A C 1
ATOM 5309 O O . TYR A 1 695 ? -12.926 -18.770 35.904 1.00 66.62 695 TYR A O 1
ATOM 5317 N N . PRO A 1 696 ? -14.307 -18.338 34.176 1.00 70.06 696 PRO A N 1
ATOM 5318 C CA . PRO A 1 696 ? -15.147 -18.742 33.045 1.00 70.06 696 PRO A CA 1
ATOM 5319 C C . PRO A 1 696 ? -14.448 -19.784 32.158 1.00 70.06 696 PRO A C 1
ATOM 5321 O O . PRO A 1 696 ? -13.221 -19.829 32.077 1.00 70.06 696 PRO A O 1
ATOM 5324 N N . GLU A 1 697 ? -15.231 -20.618 31.473 1.00 73.19 697 GLU A N 1
ATOM 5325 C CA . GLU A 1 697 ? -14.693 -21.733 30.694 1.00 73.19 697 GLU A CA 1
ATOM 5326 C C . GLU A 1 697 ? -13.781 -21.188 29.586 1.00 73.19 697 GLU A C 1
ATOM 5328 O O . GLU A 1 697 ? -14.183 -20.339 28.779 1.00 73.19 697 GLU A O 1
ATOM 5333 N N . ARG A 1 698 ? -12.543 -21.689 29.513 1.00 69.06 698 ARG A N 1
ATOM 5334 C CA . ARG A 1 698 ? -11.568 -21.228 28.517 1.00 69.06 698 ARG A CA 1
ATOM 5335 C C . ARG A 1 698 ? -12.076 -21.419 27.084 1.00 69.06 698 ARG A C 1
ATOM 5337 O O . ARG A 1 698 ? -11.948 -20.506 26.274 1.00 69.06 698 ARG A O 1
ATOM 5344 N N . ALA A 1 699 ? -12.705 -22.553 26.773 1.00 67.94 699 ALA A N 1
ATOM 5345 C CA . ALA A 1 699 ? -13.249 -22.813 25.439 1.00 67.94 699 ALA A CA 1
ATOM 5346 C C . ALA A 1 699 ? -14.513 -21.984 25.121 1.00 67.94 699 ALA A C 1
ATOM 5348 O O . ALA A 1 699 ? -14.767 -21.677 23.954 1.00 67.94 699 ALA A O 1
ATOM 5349 N N . ALA A 1 700 ? -15.304 -21.572 26.121 1.00 70.88 700 ALA A N 1
ATOM 5350 C CA . ALA A 1 700 ? -16.367 -20.579 25.927 1.00 70.88 700 ALA A CA 1
ATOM 5351 C C . ALA A 1 700 ? -15.787 -19.191 25.638 1.00 70.88 700 ALA A C 1
ATOM 5353 O O . ALA A 1 700 ? -16.207 -18.530 24.691 1.00 70.88 700 ALA A O 1
ATOM 5354 N N . SER A 1 701 ? -14.782 -18.792 26.415 1.00 69.94 701 SER A N 1
ATOM 5355 C CA . SER A 1 701 ? -14.087 -17.506 26.318 1.00 69.94 701 SER A CA 1
ATOM 5356 C C . SER A 1 701 ? -13.360 -17.330 24.979 1.00 69.94 701 SER A C 1
ATOM 5358 O O . SER A 1 701 ? -13.463 -16.282 24.342 1.00 69.94 701 SER A O 1
ATOM 5360 N N . GLU A 1 702 ? -12.656 -18.366 24.513 1.00 64.12 702 GLU A N 1
ATOM 5361 C CA . GLU A 1 702 ? -11.996 -18.360 23.206 1.00 64.12 702 GLU A CA 1
ATOM 5362 C C . GLU A 1 702 ? -13.005 -18.353 22.044 1.00 64.12 702 GLU A C 1
ATOM 5364 O O . GLU A 1 702 ? -12.781 -17.648 21.061 1.00 64.12 702 GLU A O 1
ATOM 5369 N N . GLU A 1 703 ? -14.128 -19.076 22.140 1.00 69.44 703 GLU A N 1
ATOM 5370 C CA . GLU A 1 703 ? -15.145 -19.064 21.076 1.00 69.44 703 GLU A CA 1
ATOM 5371 C C . GLU A 1 703 ? -15.925 -17.745 21.024 1.00 69.44 703 GLU A C 1
ATOM 5373 O O . GLU A 1 703 ? -16.184 -17.239 19.936 1.00 69.44 703 GLU A O 1
ATOM 5378 N N . LEU A 1 704 ? -16.223 -17.130 22.174 1.00 70.81 704 LEU A N 1
ATOM 5379 C CA . LEU A 1 704 ? -16.782 -15.778 22.252 1.00 70.81 704 LEU A CA 1
ATOM 5380 C C . LEU A 1 704 ? -15.879 -14.770 21.527 1.00 70.81 704 LEU A C 1
ATOM 5382 O O . LEU A 1 704 ? -16.358 -13.987 20.705 1.00 70.81 704 LEU A O 1
ATOM 5386 N N . LEU A 1 705 ? -14.569 -14.822 21.784 1.00 64.81 705 LEU A N 1
ATOM 5387 C CA . LEU A 1 705 ? -13.574 -13.987 21.109 1.00 64.81 705 LEU A CA 1
ATOM 5388 C C . LEU A 1 705 ? -13.538 -14.236 19.597 1.00 64.81 705 LEU A C 1
ATOM 5390 O O . LEU A 1 705 ? -13.651 -13.283 18.826 1.00 64.81 705 LEU A O 1
ATOM 5394 N N . ARG A 1 706 ? -13.422 -15.502 19.169 1.00 64.56 706 ARG A N 1
ATOM 5395 C CA . ARG A 1 706 ? -13.398 -15.872 17.743 1.00 64.56 706 ARG A CA 1
ATOM 5396 C C . ARG A 1 706 ? -14.681 -15.449 17.033 1.00 64.56 706 ARG A C 1
ATOM 5398 O O . ARG A 1 706 ? -14.596 -14.849 15.969 1.00 64.56 706 ARG A O 1
ATOM 5405 N N . SER A 1 707 ? -15.853 -15.702 17.617 1.00 65.31 707 SER A N 1
ATOM 5406 C CA . SER A 1 707 ? -17.132 -15.313 17.017 1.00 65.31 707 SER A CA 1
ATOM 5407 C C . SER A 1 707 ? -17.295 -13.806 16.942 1.00 65.31 707 SER A C 1
ATOM 5409 O O . SER A 1 707 ? -17.668 -13.307 15.891 1.00 65.31 707 SER A O 1
ATOM 5411 N N . THR A 1 708 ? -16.922 -13.067 17.988 1.00 61.12 708 THR A N 1
ATOM 5412 C CA . THR A 1 708 ? -16.985 -11.599 17.951 1.00 61.12 708 THR A CA 1
ATOM 5413 C C . THR A 1 708 ? -16.069 -11.040 16.857 1.00 61.12 708 THR A C 1
ATOM 5415 O O . THR A 1 708 ? -16.472 -10.124 16.157 1.00 61.12 708 THR A O 1
ATOM 5418 N N . MET A 1 709 ? -14.896 -11.640 16.612 1.00 57.06 709 MET A N 1
ATOM 5419 C CA . MET A 1 709 ? -14.029 -11.282 15.475 1.00 57.06 709 MET A CA 1
ATOM 5420 C C . MET A 1 709 ? -14.580 -11.696 14.095 1.00 57.06 709 MET A C 1
ATOM 5422 O O . MET A 1 709 ? -14.122 -11.154 13.094 1.00 57.06 709 MET A O 1
ATOM 5426 N N . ARG A 1 710 ? -15.530 -12.642 14.011 1.00 62.91 710 ARG A N 1
ATOM 5427 C CA . ARG A 1 710 ? -16.238 -13.002 12.762 1.00 62.91 710 ARG A CA 1
ATOM 5428 C C . ARG A 1 710 ? -17.431 -12.080 12.502 1.00 62.91 710 ARG A C 1
ATOM 5430 O O . ARG A 1 710 ? -17.605 -11.620 11.380 1.00 62.91 710 ARG A O 1
ATOM 5437 N N . ASP A 1 711 ? -18.227 -11.811 13.536 1.00 57.50 711 ASP A N 1
ATOM 5438 C CA . ASP A 1 711 ? -19.409 -10.938 13.487 1.00 57.50 711 ASP A CA 1
ATOM 5439 C C . ASP A 1 711 ? -19.003 -9.470 13.275 1.00 57.50 711 ASP A C 1
ATOM 5441 O O . ASP A 1 711 ? -19.664 -8.707 12.569 1.00 57.50 711 ASP A O 1
ATOM 5445 N N . PHE A 1 712 ? -17.869 -9.097 13.868 1.00 52.34 712 PHE A N 1
ATOM 5446 C CA . PHE A 1 712 ? -17.249 -7.787 13.802 1.00 52.34 712 PHE A CA 1
ATOM 5447 C C . PHE A 1 712 ? -15.785 -7.942 13.372 1.00 52.34 712 PHE A C 1
ATOM 5449 O O . PHE A 1 712 ? -14.882 -7.837 14.210 1.00 52.34 712 PHE A O 1
ATOM 5456 N N . PRO A 1 713 ? -15.519 -8.185 12.074 1.00 44.34 713 PRO A N 1
ATOM 5457 C CA . PRO A 1 713 ? -14.153 -8.206 11.588 1.00 44.34 713 PRO A CA 1
ATOM 5458 C C . PRO A 1 713 ? -13.499 -6.851 11.888 1.00 44.34 713 PRO A C 1
ATOM 5460 O O . PRO A 1 713 ? -14.121 -5.804 11.646 1.00 44.34 713 PRO A O 1
ATOM 5463 N N . PRO A 1 714 ? -12.259 -6.833 12.412 1.00 43.03 714 PRO A N 1
ATOM 5464 C CA . PRO A 1 714 ? -11.524 -5.585 12.566 1.00 43.03 714 PRO A CA 1
ATOM 5465 C C . PRO A 1 714 ? -11.473 -4.889 11.202 1.00 43.03 714 PRO A C 1
ATOM 5467 O O . PRO A 1 714 ? -11.382 -5.568 10.176 1.00 43.03 714 PRO A O 1
ATOM 5470 N N . ALA A 1 715 ? -11.492 -3.555 11.149 1.00 36.25 715 ALA A N 1
ATOM 5471 C CA . ALA A 1 715 ? -11.609 -2.768 9.908 1.00 36.25 715 ALA A CA 1
ATOM 5472 C C . ALA A 1 715 ? -10.461 -2.996 8.892 1.00 36.25 715 ALA A C 1
ATOM 5474 O O . ALA A 1 715 ? -10.437 -2.420 7.803 1.00 36.25 715 ALA A O 1
ATOM 5475 N N . TYR A 1 716 ? -9.507 -3.850 9.261 1.00 38.28 716 TYR A N 1
ATOM 5476 C CA . TYR A 1 716 ? -8.315 -4.264 8.539 1.00 38.28 716 TYR A CA 1
ATOM 5477 C C . TYR A 1 716 ? -8.389 -5.697 7.973 1.00 38.28 716 TYR A C 1
ATOM 5479 O O . TYR A 1 716 ? -7.444 -6.113 7.306 1.00 38.28 716 TYR A O 1
ATOM 5487 N N . ILE A 1 717 ? -9.467 -6.455 8.213 1.00 31.39 717 ILE A N 1
ATOM 5488 C CA . ILE A 1 717 ? -9.665 -7.814 7.682 1.00 31.39 717 ILE A CA 1
ATOM 5489 C C . ILE A 1 717 ? -11.003 -7.878 6.931 1.00 31.39 717 ILE A C 1
ATOM 5491 O O . ILE A 1 717 ? -12.030 -8.246 7.490 1.00 31.39 717 ILE A O 1
ATOM 5495 N N . GLU A 1 718 ? -10.993 -7.550 5.636 1.00 25.98 718 GLU A N 1
ATOM 5496 C CA . GLU A 1 718 ? -12.037 -8.067 4.742 1.00 25.98 718 GLU A CA 1
ATOM 5497 C C . GLU A 1 718 ? -11.792 -9.564 4.528 1.00 25.98 718 GLU A C 1
ATOM 5499 O O . GLU A 1 718 ? -10.695 -9.963 4.125 1.00 25.98 718 GLU A O 1
ATOM 5504 N N . ASP A 1 719 ? -12.815 -10.379 4.783 1.00 33.25 719 ASP A N 1
ATOM 5505 C CA . ASP A 1 719 ? -12.778 -11.824 4.574 1.00 33.25 719 ASP A CA 1
ATOM 5506 C C . ASP A 1 719 ? -12.586 -12.139 3.081 1.00 33.25 719 ASP A C 1
ATOM 5508 O O . ASP A 1 719 ? -13.487 -11.993 2.247 1.00 33.25 719 ASP A O 1
ATOM 5512 N N . THR A 1 720 ? -11.365 -12.531 2.709 1.00 29.64 720 THR A N 1
ATOM 5513 C CA . THR A 1 720 ? -11.026 -12.853 1.324 1.00 29.64 720 THR A CA 1
ATOM 5514 C C . THR A 1 720 ? -11.493 -14.259 0.977 1.00 29.64 720 THR A C 1
ATOM 5516 O O . THR A 1 720 ? -10.651 -15.130 0.789 1.00 29.64 720 THR A O 1
ATOM 5519 N N . GLY A 1 721 ? -12.810 -14.456 0.858 1.00 33.59 721 GLY A N 1
ATOM 5520 C CA . GLY A 1 721 ? -13.471 -15.750 0.641 1.00 33.59 721 GLY A CA 1
ATOM 5521 C C . GLY A 1 721 ? -12.687 -16.728 -0.245 1.00 33.59 721 GLY A C 1
ATOM 5522 O O . GLY A 1 721 ? -12.726 -16.618 -1.476 1.00 33.59 721 GLY A O 1
ATOM 5523 N N . LYS A 1 722 ? -11.955 -17.625 0.439 1.00 27.75 722 LYS A N 1
ATOM 5524 C CA . LYS A 1 722 ? -11.070 -18.736 0.020 1.00 27.75 722 LYS A CA 1
ATOM 5525 C C . LYS A 1 722 ? -9.967 -18.864 1.088 1.00 27.75 722 LYS A C 1
ATOM 5527 O O . LYS A 1 722 ? -9.182 -17.937 1.242 1.00 27.75 722 LYS A O 1
ATOM 5532 N N . GLU A 1 723 ? -9.812 -19.960 1.818 1.00 28.42 723 GLU A N 1
ATOM 5533 C CA . GLU A 1 723 ? -10.523 -21.246 1.836 1.00 28.42 723 GLU A CA 1
ATOM 5534 C C . GLU A 1 723 ? -10.789 -21.623 3.301 1.00 28.42 723 GLU A C 1
ATOM 5536 O O . GLU A 1 723 ? -10.094 -21.137 4.195 1.00 28.42 723 GLU A O 1
ATOM 5541 N N . GLU A 1 724 ? -11.767 -22.496 3.561 1.00 29.33 724 GLU A N 1
ATOM 5542 C CA . GLU A 1 724 ? -11.834 -23.176 4.858 1.00 29.33 724 GLU A CA 1
ATOM 5543 C C . GLU A 1 724 ? -10.532 -23.962 5.041 1.00 29.33 724 GLU A C 1
ATOM 5545 O O . GLU A 1 724 ? -10.252 -24.907 4.298 1.00 29.33 724 GLU A O 1
ATOM 5550 N N . MET A 1 725 ? -9.715 -23.547 6.010 1.00 24.48 725 MET A N 1
ATOM 5551 C CA . MET A 1 725 ? -8.516 -24.280 6.394 1.00 24.48 725 MET A CA 1
ATOM 5552 C C . MET A 1 725 ? -8.979 -25.635 6.934 1.00 24.48 725 MET A C 1
ATOM 5554 O O . MET A 1 725 ? -9.634 -25.693 7.976 1.00 24.48 725 MET A O 1
ATOM 5558 N N . ARG A 1 726 ? -8.731 -26.708 6.170 1.00 23.95 726 ARG A N 1
ATOM 5559 C CA . ARG A 1 726 ? -9.204 -28.059 6.501 1.00 23.95 726 ARG A CA 1
ATOM 5560 C C . ARG A 1 726 ? -8.752 -28.450 7.904 1.00 23.95 726 ARG A C 1
ATOM 5562 O O . ARG A 1 726 ? -7.625 -28.173 8.301 1.00 23.95 726 ARG A O 1
ATOM 5569 N N . SER A 1 727 ? -9.629 -29.159 8.603 1.00 29.42 727 SER A N 1
ATOM 5570 C CA . SER A 1 727 ? -9.452 -29.671 9.968 1.00 29.42 727 SER A CA 1
ATOM 5571 C C . SER A 1 727 ? -8.247 -30.595 10.175 1.00 29.42 727 SER A C 1
ATOM 5573 O O . SER A 1 727 ? -7.940 -30.931 11.314 1.00 29.42 727 SER A O 1
ATOM 5575 N N . ASP A 1 728 ? -7.581 -31.012 9.099 1.00 26.14 728 ASP A N 1
ATOM 5576 C CA . ASP A 1 728 ? -6.773 -32.232 9.072 1.00 26.14 728 ASP A CA 1
ATOM 5577 C C . ASP A 1 728 ? -5.255 -31.961 9.195 1.00 26.14 728 ASP A C 1
ATOM 5579 O O . ASP A 1 728 ? -4.478 -32.898 9.349 1.00 26.14 728 ASP A O 1
ATOM 5583 N N . ASP A 1 729 ? -4.825 -30.690 9.184 1.00 24.62 729 ASP A N 1
ATOM 5584 C CA . ASP A 1 729 ? -3.415 -30.281 9.355 1.00 24.62 729 ASP A CA 1
ATOM 5585 C C . ASP A 1 729 ? -3.047 -29.923 10.820 1.00 24.62 729 ASP A C 1
ATOM 5587 O O . ASP A 1 729 ? -1.952 -29.420 11.081 1.00 24.62 729 ASP A O 1
ATOM 5591 N N . MET A 1 730 ? -3.930 -30.167 11.805 1.00 26.53 730 MET A N 1
ATOM 5592 C CA . MET A 1 730 ? -3.665 -29.815 13.217 1.00 26.53 730 MET A CA 1
ATOM 5593 C C . MET A 1 730 ? -2.922 -30.901 14.033 1.00 26.53 730 MET A C 1
ATOM 5595 O O . MET A 1 730 ? -2.580 -30.660 15.188 1.00 26.53 730 MET A O 1
ATOM 5599 N N . ASP A 1 731 ? -2.586 -32.051 13.436 1.00 26.02 731 ASP A N 1
ATOM 5600 C CA . ASP A 1 731 ? -2.005 -33.215 14.133 1.00 26.02 731 ASP A CA 1
ATOM 5601 C C . ASP A 1 731 ? -0.497 -33.448 13.852 1.00 26.02 731 ASP A C 1
ATOM 5603 O O . ASP A 1 731 ? -0.075 -34.559 13.528 1.00 26.02 731 ASP A O 1
ATOM 5607 N N . SER A 1 732 ? 0.371 -32.428 13.984 1.00 25.20 732 SER A N 1
ATOM 5608 C CA . SER A 1 732 ? 1.836 -32.693 14.036 1.00 25.20 732 SER A CA 1
ATOM 5609 C C . SER A 1 732 ? 2.748 -31.707 14.789 1.00 25.20 732 SER A C 1
ATOM 5611 O O . SER A 1 732 ? 3.951 -31.958 14.863 1.00 25.20 732 SER A O 1
ATOM 5613 N N . VAL A 1 733 ? 2.239 -30.634 15.412 1.00 25.53 733 VAL A N 1
ATOM 5614 C CA . VAL A 1 733 ? 3.079 -29.685 16.185 1.00 25.53 733 VAL A CA 1
ATOM 5615 C C . VAL A 1 733 ? 2.750 -29.748 17.677 1.00 25.53 733 VAL A C 1
ATOM 5617 O O . VAL A 1 733 ? 2.151 -28.847 18.262 1.00 25.53 733 VAL A O 1
ATOM 5620 N N . ASN A 1 734 ? 3.167 -30.845 18.308 1.00 26.06 734 ASN A N 1
ATOM 5621 C CA . ASN A 1 734 ? 3.096 -30.998 19.758 1.00 26.06 734 ASN A CA 1
ATOM 5622 C C . ASN A 1 734 ? 4.182 -30.144 20.438 1.00 26.06 734 ASN A C 1
ATOM 5624 O O . ASN A 1 734 ? 5.359 -30.499 20.406 1.00 26.06 734 ASN A O 1
ATOM 5628 N N . GLY A 1 735 ? 3.777 -29.045 21.086 1.00 24.45 735 GLY A N 1
ATOM 5629 C CA . GLY A 1 735 ? 4.626 -28.283 22.012 1.00 24.45 735 GLY A CA 1
ATOM 5630 C C . GLY A 1 735 ? 4.631 -26.767 21.796 1.00 24.45 735 GLY A C 1
ATOM 5631 O O . GLY A 1 735 ? 5.557 -26.235 21.192 1.00 24.45 735 GLY A O 1
ATOM 5632 N N . GLY A 1 736 ? 3.651 -26.056 22.365 1.00 22.41 736 GLY A N 1
ATOM 5633 C CA . GLY A 1 736 ? 3.705 -24.591 22.497 1.00 22.41 736 GLY A CA 1
ATOM 5634 C C . GLY A 1 736 ? 2.372 -23.883 22.263 1.00 22.41 736 GLY A C 1
ATOM 5635 O O . GLY A 1 736 ? 1.932 -23.707 21.133 1.00 22.41 736 GLY A O 1
ATOM 5636 N N . THR A 1 737 ? 1.743 -23.408 23.337 1.00 29.00 737 THR A N 1
ATOM 5637 C CA . THR A 1 737 ? 0.500 -22.623 23.296 1.00 29.00 737 THR A CA 1
ATOM 5638 C C . THR A 1 737 ? 0.672 -21.278 22.581 1.00 29.00 737 THR A C 1
ATOM 5640 O O . THR A 1 737 ? 1.162 -20.322 23.181 1.00 29.00 737 THR A O 1
ATOM 5643 N N . SER A 1 738 ? 0.161 -21.145 21.355 1.00 25.52 738 SER A N 1
ATOM 5644 C CA . SER A 1 738 ? 0.029 -19.859 20.644 1.00 25.52 738 SER A CA 1
ATOM 5645 C C . SER A 1 738 ? -1.209 -19.053 21.079 1.00 25.52 738 SER A C 1
ATOM 5647 O O . SER A 1 738 ? -1.936 -18.469 20.275 1.00 25.52 738 SER A O 1
ATOM 5649 N N . LEU A 1 739 ? -1.435 -18.970 22.393 1.00 29.77 739 LEU A N 1
ATOM 5650 C CA . LEU A 1 739 ? -2.324 -17.963 22.964 1.00 29.77 739 LEU A CA 1
ATOM 5651 C C . LEU A 1 739 ? -1.560 -16.630 22.964 1.00 29.77 739 LEU A C 1
ATOM 5653 O O . LEU A 1 739 ? -0.441 -16.569 23.471 1.00 29.77 739 LEU A O 1
ATOM 5657 N N . ASN A 1 740 ? -2.136 -15.576 22.374 1.00 29.59 740 ASN A N 1
ATOM 5658 C CA . ASN A 1 740 ? -1.468 -14.276 22.219 1.00 29.59 740 ASN A CA 1
ATOM 5659 C C . ASN A 1 740 ? -0.781 -13.809 23.524 1.00 29.59 740 ASN A C 1
ATOM 5661 O O . ASN A 1 740 ? -1.409 -13.789 24.582 1.00 29.59 740 ASN A O 1
ATOM 5665 N N . SER A 1 741 ? 0.488 -13.397 23.389 1.00 28.39 741 SER A N 1
ATOM 5666 C CA . SER A 1 741 ? 1.585 -13.241 24.381 1.00 28.39 741 SER A CA 1
ATOM 5667 C C . SER A 1 741 ? 1.302 -12.607 25.767 1.00 28.39 741 SER A C 1
ATOM 5669 O O . SER A 1 741 ? 2.179 -12.609 26.627 1.00 28.39 741 SER A O 1
ATOM 5671 N N . ALA A 1 742 ? 0.102 -12.084 26.026 1.00 27.08 742 ALA A N 1
ATOM 5672 C CA . ALA A 1 742 ? -0.300 -11.570 27.338 1.00 27.08 742 ALA A CA 1
ATOM 5673 C C . ALA A 1 742 ? -0.807 -12.678 28.283 1.00 27.08 742 ALA A C 1
ATOM 5675 O O . ALA A 1 742 ? -0.398 -12.738 29.437 1.00 27.08 742 ALA A O 1
ATOM 5676 N N . THR A 1 743 ? -1.667 -13.585 27.806 1.00 28.12 743 THR A N 1
ATOM 5677 C CA . THR A 1 743 ? -2.336 -14.567 28.684 1.00 28.12 743 THR A CA 1
ATOM 5678 C C . THR A 1 743 ? -1.435 -15.758 29.029 1.00 28.12 743 THR A C 1
ATOM 5680 O O . THR A 1 743 ? -1.534 -16.307 30.118 1.00 28.12 743 THR A O 1
ATOM 5683 N N . ALA A 1 744 ? -0.501 -16.129 28.146 1.00 24.94 744 ALA A N 1
ATOM 5684 C CA . ALA A 1 744 ? 0.445 -17.223 28.398 1.00 24.94 744 ALA A CA 1
ATOM 5685 C C . ALA A 1 744 ? 1.546 -16.879 29.427 1.00 24.94 744 ALA A C 1
ATOM 5687 O O . ALA A 1 744 ? 2.175 -17.785 29.961 1.00 24.94 744 ALA A O 1
ATOM 5688 N N . LYS A 1 745 ? 1.777 -15.590 29.722 1.00 26.27 745 LYS A N 1
ATOM 5689 C CA . LYS A 1 745 ? 2.777 -15.125 30.706 1.00 26.27 745 LYS A CA 1
ATOM 5690 C C . LYS A 1 745 ? 2.240 -14.976 32.137 1.00 26.27 745 LYS A C 1
ATOM 5692 O O . LYS A 1 745 ? 2.985 -14.536 33.001 1.00 26.27 745 LYS A O 1
ATOM 5697 N N . LEU A 1 746 ? 0.964 -15.297 32.367 1.00 26.55 746 LEU A N 1
ATOM 5698 C CA . LEU A 1 746 ? 0.273 -15.161 33.660 1.00 26.55 746 LEU A CA 1
ATOM 5699 C C . LEU A 1 746 ? -0.286 -16.493 34.198 1.00 26.55 746 LEU A C 1
ATOM 5701 O O . LEU A 1 746 ? -0.974 -16.503 35.214 1.00 26.55 746 LEU A O 1
ATOM 5705 N N . CYS A 1 747 ? -0.004 -17.610 33.519 1.00 22.33 747 CYS A N 1
ATOM 5706 C CA . CYS A 1 747 ? -0.310 -18.971 33.985 1.00 22.33 747 CYS A CA 1
ATOM 5707 C C . CYS A 1 747 ? 0.965 -19.808 34.225 1.00 22.33 747 CYS A C 1
ATOM 5709 O O . CYS A 1 747 ? 0.909 -21.037 34.211 1.00 22.33 747 CYS A O 1
ATOM 5711 N N . VAL A 1 748 ? 2.093 -19.117 34.418 1.00 21.89 748 VAL A N 1
ATOM 5712 C CA . VAL A 1 748 ? 3.337 -19.583 35.050 1.00 21.89 748 VAL A CA 1
ATOM 5713 C C . VAL A 1 748 ? 3.581 -18.649 36.228 1.00 21.89 748 VAL A C 1
ATOM 5715 O O . VAL A 1 748 ? 3.930 -19.166 37.306 1.00 21.89 748 VAL A O 1
#

InterPro domains:
  IPR004045 Glutathione S-transferase, N-terminal [PF13409] (405-472)
  IPR013518 Potassium channel, inwardly rectifying, Kir, cytoplasmic [G3DSA:2.60.40.1400] (184-355)
  IPR014756 Immunoglobulin E-set [SSF81296] (168-351)
  IPR016449 Potassium channel, inwardly rectifying, Kir [PTHR11767] (58-353)
  IPR036249 Thioredoxin-like superfamily [SSF52833] (404-476)
  IPR041647 Inward rectifier potassium channel, C-terminal [PF17655] (194-347)

Radius of gyration: 43.16 Å; chains: 1; bounding box: 103×73×144 Å

Organism: Micromonas pusilla (NCBI:txid38833)

Secondary structure (DSSP, 8-state):
--------------------------HHHHHHHHHHSTTS---------HHHHHHHHHHHHHHHHHHTTTTHHHHGGGGS---HHHHHHHHHHS-HHHHHHHHHHHHHHHHHHHHHHHHHH--EE-TT--TTTHHHHHHHHHHTT---SSSEE-SHHHHHHHHHHHHHHHHHHHHHHHHHHHHHSS----EEE-SSEEEEEETTEEEEEEEEEETT---EEEEEEEEEEEEEEE-TTS-EEEEEEEEPEES--SEESSEEEEEEE--SSSTTHHHHHHHTTSS-TTT-TTEEEEEEEEEEETTTTEEEEEEEEEETTSEEETEEEPP-EEE-TTS-EEE-GGGGG-EEE-S--PPPPPGGGTSPP-TTS--SS-EEEEEEEES------SS---S-PPPPEEE--HHHHHHHHHHHHTT---EEEEEE--TTSPPPHHHHHH-TT--S-EEE-TT---EEESHHHHHHHHHHH-HHHHHHHT---TT--HHHHHHHHHHHHHHHHHHTT-SS-BHHHHHHH-SHHHHHHHHTTSS-HHHHHHHHHHHHHHHHHHHHHTTS----------S---S-BHHHHHHHHHHHHHHHHHHHHPPPTT-GGGSBTTBSS--HHHHHHHHHHTTTTSHHHHHHHHHTT------HHHHHHHHHHHHSHHHHHHT-S-TTHHHHHHHHHHHHHHHHH--STT-S-HHHHHHHHHHHHHHS--TT----------GGG-SS--S---S-TTGGGS--

Foldseek 3Di:
DDDDDDDDDDDDDDDDDDDDDDDDDDPVVVVVVVVPPPPDDDDDDDDDPVVVLVVVLVVQLLVQVCVVVVNPVVVVCVVPDDDPVVVLVVLLSDDPVVVVVVLVVVLVVQLVVQLVVCVVQDQKDAPVPPVVCLSSVLLCCQLCVVNPVRMDHHDPSSVVSSVVSNVVSVVSVVVSVVSVVVSVLDDRQSKGKAQAWEWADDLQFTKTKIKMFRPVLQKWAQKDKWKWKWFWDADPVGDIDTDIDIFDWDPRDRIHRGMDMIMGTQDCPDPSVVVVCLQVVVDDLVVQQRIKMKMKIWTQDPVSRDIDITIDIDGSVRYDHQKDQDDQWDQDPVRDTDGRPSRSNPIDHNPFHRHDADPQQEDDDDLVDADQAKEKEAEWEWLDQQDPDPVDSPGDHTGHTFHQDLLLLLQLLLCVQLVGDYHYHYWYPYPPDDTDPVCCVQPVVSDDTWIHHGRDSHIDHGSVRVLVVVLVVDVSSVVQAPQADPPFDVVLLLLLLLLLLLCLLQLLVFFQDAPLNSLVLDFDSVVSCVVSPVCPVVSNVVSVVVVVVVVVVVVVVPPDDDDDPDPPPPPRDPHDTSLVSSLVSNQSSLVSLCVQLDDDPPACQSLERSGVDYHSSRSSSLSSCVLVPAPLSQQLVVVSVRHYDRDPSNVSSNVVQCVDPSSVVSRDDAPQRSQLRNLLSSLVCSVVRRPDPQGPHPVSSVSSNVSSCVVRPDSRDDPPCDDPPDPPPPPDDPDDDPPPPPPVVPVD